Protein AF-A0AAD4CAY4-F1 (afdb_monomer_lite)

Foldseek 3Di:
DDDPQQFDADWDADPNDIATGDSHHSDNLVRVVVSVVVVVVVCCVVVVVDDDWDQLLVDFGDPVDQLVCLAANDDVVPPPDPCPPSDHNCVLQVWDDWDWDWDQDPVRAIAIWTDTLNDIFFGPDRHDPDPSSRVRSRSSRVVCCCFRVNSPDPDPDPGHPSCCPPQVVVVVPPDDDPDPPPPPPPDDDDDDDDDDDDDDDDDDDDDDDDDDDDDDDDDDDDDDDDDDDDDDDDPDPDPPVPDPDPDPPDDDPPPDPPPDPQLFPDALVVLVVVLVPPPFLQVNLVSLCVNRVADRWDKDKDFPVPDPDQAWGFIWIFTAGPPDPVRNVVPGFLTDGGDTDGPRVSVRSSSNRVSVVSSVVSVVSVVVSVVVVVVVVVVVVVVVVVCVVVPDD

Structure (mmCIF, N/CA/C/O backbone):
data_AF-A0AAD4CAY4-F1
#
_entry.id   AF-A0AAD4CAY4-F1
#
loop_
_atom_site.group_PDB
_atom_site.id
_atom_site.type_symbol
_atom_site.label_atom_id
_atom_site.label_alt_id
_atom_site.label_comp_id
_atom_site.label_asym_id
_atom_site.label_entity_id
_atom_site.label_seq_id
_atom_site.pdbx_PDB_ins_code
_atom_site.Cartn_x
_atom_site.Cartn_y
_atom_site.Cartn_z
_atom_site.occupancy
_atom_site.B_iso_or_equiv
_atom_site.auth_seq_id
_atom_site.auth_comp_id
_atom_site.auth_asym_id
_atom_site.auth_atom_id
_atom_site.pdbx_PDB_model_num
ATOM 1 N N . MET A 1 1 ? 15.485 -53.729 2.152 1.00 42.16 1 MET A N 1
ATOM 2 C CA . MET A 1 1 ? 14.572 -52.588 2.383 1.00 42.16 1 MET A CA 1
ATOM 3 C C . MET A 1 1 ? 14.823 -51.545 1.300 1.00 42.16 1 MET A C 1
ATOM 5 O O . MET A 1 1 ? 15.806 -50.826 1.388 1.00 42.16 1 MET A O 1
ATOM 9 N N . ASN A 1 2 ? 13.993 -51.500 0.253 1.00 42.69 2 ASN A N 1
ATOM 10 C CA . ASN A 1 2 ? 14.057 -50.435 -0.753 1.00 42.69 2 ASN A CA 1
ATOM 11 C C . ASN A 1 2 ? 13.419 -49.179 -0.156 1.00 42.69 2 ASN A C 1
ATOM 13 O O . ASN A 1 2 ? 12.193 -49.092 -0.089 1.00 42.69 2 ASN A O 1
ATOM 17 N N . ARG A 1 3 ? 14.237 -48.222 0.297 1.00 51.16 3 ARG A N 1
ATOM 18 C CA . ARG A 1 3 ? 13.759 -46.853 0.513 1.00 51.16 3 ARG A CA 1
ATOM 19 C C . ARG A 1 3 ? 13.299 -46.348 -0.851 1.00 51.16 3 ARG A C 1
ATOM 21 O O . ARG A 1 3 ? 14.131 -46.143 -1.731 1.00 51.16 3 ARG A O 1
ATOM 28 N N . ARG A 1 4 ? 11.985 -46.222 -1.051 1.00 57.56 4 ARG A N 1
ATOM 29 C CA . ARG A 1 4 ? 11.459 -45.398 -2.140 1.00 57.56 4 ARG A CA 1
ATOM 30 C C . ARG A 1 4 ? 12.057 -44.017 -1.905 1.00 57.56 4 ARG A C 1
ATOM 32 O O . ARG A 1 4 ? 11.813 -43.420 -0.865 1.00 57.56 4 ARG A O 1
ATOM 39 N N . THR A 1 5 ? 12.960 -43.599 -2.781 1.00 70.25 5 THR A N 1
ATOM 40 C CA . THR A 1 5 ? 13.413 -42.217 -2.792 1.00 70.25 5 THR A CA 1
ATOM 41 C C . THR A 1 5 ? 12.215 -41.419 -3.267 1.00 70.25 5 THR A C 1
ATOM 43 O O . THR A 1 5 ? 11.749 -41.611 -4.391 1.00 70.25 5 THR A O 1
ATOM 46 N N . ASP A 1 6 ? 11.640 -40.624 -2.371 1.00 82.75 6 ASP A N 1
ATOM 47 C CA . ASP A 1 6 ? 10.516 -39.763 -2.705 1.00 82.75 6 ASP A CA 1
ATOM 48 C C . ASP A 1 6 ? 11.019 -38.735 -3.720 1.00 82.75 6 ASP A C 1
ATOM 50 O O . ASP A 1 6 ? 11.764 -37.814 -3.388 1.00 82.75 6 ASP A O 1
ATOM 54 N N . ARG A 1 7 ? 10.699 -38.974 -4.993 1.00 91.88 7 ARG A N 1
ATOM 55 C CA . ARG A 1 7 ? 11.004 -38.063 -6.091 1.00 91.88 7 ARG A CA 1
ATOM 56 C C . ARG A 1 7 ? 9.849 -37.091 -6.250 1.00 91.88 7 ARG A C 1
ATOM 58 O O . ARG A 1 7 ? 8.683 -37.484 -6.214 1.00 91.88 7 ARG A O 1
ATOM 65 N N . TRP A 1 8 ? 10.183 -35.831 -6.465 1.00 90.50 8 TRP A N 1
ATOM 66 C CA . TRP A 1 8 ? 9.223 -34.742 -6.555 1.00 90.50 8 TRP A CA 1
ATOM 67 C C . TRP A 1 8 ? 9.112 -34.248 -7.987 1.00 90.50 8 TRP A C 1
ATOM 69 O O . TRP A 1 8 ? 10.088 -34.266 -8.726 1.00 90.50 8 TRP A O 1
ATOM 79 N N . GLY A 1 9 ? 7.916 -33.807 -8.364 1.00 91.50 9 GLY A N 1
ATOM 80 C CA . GLY A 1 9 ? 7.648 -33.041 -9.578 1.00 91.50 9 GLY A CA 1
ATOM 81 C C . GLY A 1 9 ? 6.691 -31.903 -9.239 1.00 91.50 9 GLY A C 1
ATOM 82 O O . GLY A 1 9 ? 6.058 -31.912 -8.182 1.00 91.50 9 GLY A O 1
ATOM 83 N N . ALA A 1 10 ? 6.591 -30.909 -10.112 1.00 91.12 10 ALA A N 1
ATOM 84 C CA . ALA A 1 10 ? 5.764 -29.731 -9.901 1.00 91.12 10 ALA A CA 1
ATOM 85 C C . ALA A 1 10 ? 4.926 -29.417 -11.142 1.00 91.12 10 ALA A C 1
ATOM 87 O O . ALA A 1 10 ? 5.280 -29.724 -12.279 1.00 91.12 10 ALA A O 1
ATOM 88 N N . THR A 1 11 ? 3.771 -28.800 -10.913 1.00 90.75 11 THR A N 1
ATOM 89 C CA . THR A 1 11 ? 2.926 -28.262 -11.978 1.00 90.75 11 THR A CA 1
ATOM 90 C C . THR A 1 11 ? 2.631 -26.806 -11.662 1.00 90.75 11 THR A C 1
ATOM 92 O O . THR A 1 11 ? 2.071 -26.504 -10.612 1.00 90.75 11 THR A O 1
ATOM 95 N N . LEU A 1 12 ? 3.009 -25.909 -12.569 1.00 88.06 12 LEU A N 1
ATOM 96 C CA . LEU A 1 12 ? 2.792 -24.470 -12.445 1.00 88.06 12 LEU A CA 1
ATOM 97 C C . LEU A 1 12 ? 1.839 -24.010 -13.544 1.00 88.06 12 LEU A C 1
ATOM 99 O O . LEU A 1 12 ? 2.097 -24.259 -14.719 1.00 88.06 12 LEU A O 1
ATOM 103 N N . THR A 1 13 ? 0.754 -23.330 -13.168 1.00 85.69 13 THR A N 1
ATOM 104 C CA . THR A 1 13 ? -0.183 -22.720 -14.122 1.00 85.69 13 THR A CA 1
ATOM 105 C C . THR A 1 13 ? -0.161 -21.205 -13.981 1.00 85.69 13 THR A C 1
ATOM 107 O O . THR A 1 13 ? -0.402 -20.685 -12.896 1.00 85.69 13 THR A O 1
ATOM 110 N N . MET A 1 14 ? 0.128 -20.495 -15.071 1.00 83.62 14 MET A N 1
ATOM 111 C CA . MET A 1 14 ? 0.236 -19.037 -15.098 1.00 83.62 14 MET A CA 1
ATOM 112 C C . MET A 1 14 ? -0.145 -18.504 -16.485 1.00 83.62 14 MET A C 1
ATOM 114 O O . MET A 1 14 ? 0.287 -19.050 -17.496 1.00 83.62 14 MET A O 1
ATOM 118 N N . TYR A 1 15 ? -0.965 -17.447 -16.541 1.00 80.25 15 TYR A N 1
ATOM 119 C CA . TYR A 1 15 ? -1.448 -16.824 -17.789 1.00 80.25 15 TYR A CA 1
ATOM 120 C C . TYR A 1 15 ? -2.038 -17.818 -18.810 1.00 80.25 15 TYR A C 1
ATOM 122 O O . TYR A 1 15 ? -1.824 -17.694 -20.012 1.00 80.25 15 TYR A O 1
ATOM 130 N N . GLY A 1 16 ? -2.752 -18.845 -18.335 1.00 83.38 16 GLY A N 1
ATOM 131 C CA . GLY A 1 16 ? -3.322 -19.892 -19.194 1.00 83.38 16 GLY A CA 1
ATOM 132 C C . GLY A 1 16 ? -2.312 -20.924 -19.718 1.00 83.38 16 GLY A C 1
ATOM 133 O O . GLY A 1 16 ? -2.693 -21.811 -20.479 1.00 83.38 16 GLY A O 1
ATOM 134 N N . HIS A 1 17 ? -1.044 -20.855 -19.307 1.00 80.44 17 HIS A N 1
ATOM 135 C CA . HIS A 1 17 ? -0.028 -21.862 -19.603 1.00 80.44 17 HIS A CA 1
ATOM 136 C C . HIS A 1 17 ? 0.188 -22.781 -18.406 1.00 80.44 17 HIS A C 1
ATOM 138 O O . HIS A 1 17 ? 0.344 -22.299 -17.288 1.00 80.44 17 HIS A O 1
ATOM 144 N N . THR A 1 18 ? 0.275 -24.089 -18.649 1.00 89.88 18 THR A N 1
ATOM 145 C CA . THR A 1 18 ? 0.639 -25.085 -17.634 1.00 89.88 18 THR A CA 1
ATOM 146 C C . THR A 1 18 ? 1.991 -25.703 -17.971 1.00 89.88 18 THR A C 1
ATOM 148 O O . THR A 1 18 ? 2.234 -26.131 -19.101 1.00 89.88 18 THR A O 1
ATOM 151 N N . ILE A 1 19 ? 2.885 -25.726 -16.988 1.00 90.19 19 ILE A N 1
ATOM 152 C CA . ILE A 1 19 ? 4.240 -26.262 -17.088 1.00 90.19 19 ILE A CA 1
ATOM 153 C C . ILE A 1 19 ? 4.344 -27.417 -16.110 1.00 90.19 19 ILE A C 1
ATOM 155 O O . ILE A 1 19 ? 4.092 -27.246 -14.919 1.00 90.19 19 ILE A O 1
ATOM 159 N N . HIS A 1 20 ? 4.717 -28.580 -16.630 1.00 91.50 20 HIS A N 1
ATOM 160 C CA . HIS A 1 20 ? 4.944 -29.783 -15.844 1.00 91.50 20 HIS A CA 1
ATOM 161 C C . HIS A 1 20 ? 6.443 -30.036 -15.754 1.00 91.50 20 HIS A C 1
ATOM 163 O O . HIS A 1 20 ? 7.109 -30.127 -16.788 1.00 91.50 20 HIS A O 1
ATOM 169 N N . THR A 1 21 ? 6.960 -30.163 -14.537 1.00 90.75 21 THR A N 1
ATOM 170 C CA . THR A 1 21 ? 8.299 -30.696 -14.303 1.00 90.75 21 THR A CA 1
ATOM 171 C C . THR A 1 21 ? 8.214 -32.194 -14.001 1.00 90.75 21 THR A C 1
ATOM 173 O O . THR A 1 21 ? 7.240 -32.647 -13.387 1.00 90.75 21 THR A O 1
ATOM 176 N N . PRO A 1 22 ? 9.181 -32.991 -14.485 1.00 89.69 22 PRO A N 1
ATOM 177 C CA . PRO A 1 22 ? 9.215 -34.429 -14.236 1.00 89.69 22 PRO A CA 1
ATOM 178 C C . PRO A 1 22 ? 9.312 -34.754 -12.736 1.00 89.69 22 PRO A C 1
ATOM 180 O O . PRO A 1 22 ? 9.729 -33.931 -11.928 1.00 89.69 22 PRO A O 1
ATOM 183 N N . THR A 1 23 ? 8.886 -35.961 -12.347 1.00 88.94 23 THR A N 1
ATOM 184 C CA . THR A 1 23 ? 8.975 -36.458 -10.962 1.00 88.94 23 THR A CA 1
ATOM 185 C C . THR A 1 23 ? 10.331 -37.112 -10.699 1.00 88.94 23 THR A C 1
ATOM 187 O O . THR A 1 23 ? 10.402 -38.305 -10.400 1.00 88.94 23 THR A O 1
ATOM 190 N N . ASP A 1 24 ? 11.415 -36.373 -10.898 1.00 91.19 24 ASP A N 1
ATOM 191 C CA . ASP A 1 24 ? 12.798 -36.847 -10.769 1.00 91.19 24 ASP A CA 1
ATOM 192 C C . ASP A 1 24 ? 13.649 -35.996 -9.810 1.00 91.19 24 ASP A C 1
ATOM 194 O O . ASP A 1 24 ? 14.791 -36.362 -9.513 1.00 91.19 24 ASP A O 1
ATOM 198 N N . TYR A 1 25 ? 13.084 -34.940 -9.219 1.00 90.50 25 TYR A N 1
ATOM 199 C CA . TYR A 1 25 ? 13.798 -34.074 -8.283 1.00 90.50 25 TYR A CA 1
ATOM 200 C C . TYR A 1 25 ? 13.922 -34.697 -6.892 1.00 90.50 25 TYR A C 1
ATOM 202 O O . TYR A 1 25 ? 13.022 -35.382 -6.405 1.00 90.50 25 TYR A O 1
ATOM 210 N N . GLU A 1 26 ? 15.046 -34.426 -6.230 1.00 89.62 26 GLU A N 1
ATOM 211 C CA . GLU A 1 26 ? 15.351 -34.922 -4.879 1.00 89.62 26 GLU A CA 1
ATOM 212 C C . GLU A 1 26 ? 14.651 -34.121 -3.775 1.00 89.62 26 GLU A C 1
ATOM 214 O O . GLU A 1 26 ? 14.546 -34.584 -2.643 1.00 89.62 26 GLU A O 1
ATOM 219 N N . SER A 1 27 ? 14.129 -32.936 -4.103 1.00 86.50 27 SER A N 1
ATOM 220 C CA . SER A 1 27 ? 13.388 -32.086 -3.176 1.00 86.50 27 SER A CA 1
ATOM 221 C C . SER A 1 27 ? 12.232 -31.368 -3.871 1.00 86.50 27 SER A C 1
ATOM 223 O O . SER A 1 27 ? 12.279 -31.076 -5.071 1.00 86.50 27 SER A O 1
ATOM 225 N N . GLN A 1 28 ? 11.193 -31.032 -3.100 1.00 83.75 28 GLN A N 1
ATOM 226 C CA . GLN A 1 28 ? 10.092 -30.188 -3.576 1.00 83.75 28 GLN A CA 1
ATOM 227 C C . GLN A 1 28 ? 10.583 -28.827 -4.073 1.00 83.75 28 GLN A C 1
ATOM 229 O O . GLN A 1 28 ? 10.052 -28.291 -5.042 1.00 83.75 28 GLN A O 1
ATOM 234 N N . ILE A 1 29 ? 11.594 -28.269 -3.403 1.00 80.88 29 ILE A N 1
ATOM 235 C CA . ILE A 1 29 ? 12.161 -26.961 -3.732 1.00 80.88 29 ILE A CA 1
ATOM 236 C C . ILE A 1 29 ? 12.780 -26.998 -5.126 1.00 80.88 29 ILE A C 1
ATOM 238 O O . ILE A 1 29 ? 12.435 -26.163 -5.957 1.00 80.88 29 ILE A O 1
ATOM 242 N N . ALA A 1 30 ? 13.601 -28.007 -5.423 1.00 84.19 30 ALA A N 1
ATOM 243 C CA . ALA A 1 30 ? 14.205 -28.157 -6.744 1.00 84.19 30 ALA A CA 1
ATOM 244 C C . ALA A 1 30 ? 13.136 -28.291 -7.846 1.00 84.19 30 ALA A C 1
ATOM 246 O O . ALA A 1 30 ? 13.224 -27.627 -8.879 1.00 84.19 30 ALA A O 1
ATOM 247 N N . ALA A 1 31 ? 12.071 -29.063 -7.592 1.00 87.38 31 ALA A N 1
ATOM 248 C CA . ALA A 1 31 ? 10.956 -29.192 -8.530 1.00 87.38 31 ALA A CA 1
ATOM 249 C C . ALA A 1 31 ? 10.218 -27.858 -8.770 1.00 87.38 31 ALA A C 1
ATOM 251 O O . ALA A 1 31 ? 9.855 -27.553 -9.910 1.00 87.38 31 ALA A O 1
ATOM 252 N N . LYS A 1 32 ? 10.000 -27.056 -7.714 1.00 84.25 32 LYS A N 1
ATOM 253 C CA . LYS A 1 32 ? 9.369 -25.724 -7.794 1.00 84.25 32 LYS A CA 1
ATOM 254 C C . LYS A 1 32 ? 10.246 -24.731 -8.559 1.00 84.25 32 LYS A C 1
ATOM 256 O O . LYS A 1 32 ? 9.740 -24.041 -9.442 1.00 84.25 32 LYS A O 1
ATOM 261 N N . VAL A 1 33 ? 11.544 -24.687 -8.254 1.00 82.69 33 VAL A N 1
ATOM 262 C CA . VAL A 1 33 ? 12.516 -23.810 -8.921 1.00 82.69 33 VAL A CA 1
ATOM 263 C C . VAL A 1 33 ? 12.544 -24.094 -10.422 1.00 82.69 33 VAL A C 1
ATOM 265 O O . VAL A 1 33 ? 12.377 -23.163 -11.212 1.00 82.69 33 VAL A O 1
ATOM 268 N N . GLU A 1 34 ? 12.631 -25.363 -10.840 1.00 87.38 34 GLU A N 1
ATOM 269 C CA . GLU A 1 34 ? 12.627 -25.677 -12.275 1.00 87.38 34 GLU A CA 1
ATOM 270 C C . GLU A 1 34 ? 11.289 -25.325 -12.944 1.00 87.38 34 GLU A C 1
ATOM 272 O O . GLU A 1 34 ? 11.274 -24.839 -14.076 1.00 87.38 34 GLU A O 1
ATOM 277 N N . ALA A 1 35 ? 10.153 -25.495 -12.256 1.00 88.69 35 ALA A N 1
ATOM 278 C CA . ALA A 1 35 ? 8.854 -25.109 -12.809 1.00 88.69 35 ALA A CA 1
ATOM 279 C C . ALA A 1 35 ? 8.785 -23.595 -13.069 1.00 88.69 35 ALA A C 1
ATOM 281 O O . ALA A 1 35 ? 8.339 -23.168 -14.139 1.00 88.69 35 ALA A O 1
ATOM 282 N N . CYS A 1 36 ? 9.294 -22.787 -12.133 1.00 85.25 36 CYS A N 1
ATOM 283 C CA . CYS A 1 36 ? 9.421 -21.338 -12.283 1.00 85.25 36 CYS A CA 1
ATOM 284 C C . CYS A 1 36 ? 10.385 -20.960 -13.418 1.00 85.25 36 CYS A C 1
ATOM 286 O O . CYS A 1 36 ? 10.043 -20.124 -14.256 1.00 85.25 36 CYS A O 1
ATOM 288 N N . PHE A 1 37 ? 11.546 -21.613 -13.524 1.00 84.31 37 PHE A N 1
ATOM 289 C CA . PHE A 1 37 ? 12.461 -21.408 -14.652 1.00 84.31 37 PHE A CA 1
ATOM 290 C C . PHE A 1 37 ? 11.807 -21.746 -15.991 1.00 84.31 37 PHE A C 1
ATOM 292 O O . PHE A 1 37 ? 11.946 -20.993 -16.959 1.00 84.31 37 PHE A O 1
ATOM 299 N N . GLY A 1 38 ? 11.056 -22.846 -16.058 1.00 87.19 38 GLY A N 1
ATOM 300 C CA . GLY A 1 38 ? 10.258 -23.213 -17.223 1.00 87.19 38 GLY A CA 1
ATOM 301 C C . GLY A 1 38 ? 9.257 -22.120 -17.603 1.00 87.19 38 GLY A C 1
ATOM 302 O O . GLY A 1 38 ? 9.097 -21.817 -18.788 1.00 87.19 38 GLY A O 1
ATOM 303 N N . ALA A 1 39 ? 8.642 -21.469 -16.613 1.00 87.19 39 ALA A N 1
ATOM 304 C CA . ALA A 1 39 ? 7.700 -20.374 -16.830 1.00 87.19 39 ALA A CA 1
ATOM 305 C C . ALA A 1 39 ? 8.374 -19.117 -17.362 1.00 87.19 39 ALA A C 1
ATOM 307 O O . ALA A 1 39 ? 7.925 -18.549 -18.358 1.00 87.19 39 ALA A O 1
ATOM 308 N N . LEU A 1 40 ? 9.501 -18.727 -16.776 1.00 84.19 40 LEU A N 1
ATOM 309 C CA . LEU A 1 40 ? 10.270 -17.581 -17.250 1.00 84.19 40 LEU A CA 1
ATOM 310 C C . LEU A 1 40 ? 10.818 -17.815 -18.666 1.00 84.19 40 LEU A C 1
ATOM 312 O O . LEU A 1 40 ? 10.718 -16.936 -19.523 1.00 84.19 40 LEU A O 1
ATOM 316 N N . LYS A 1 41 ? 11.298 -19.030 -18.969 1.00 85.56 41 LYS A N 1
ATOM 317 C CA . LYS A 1 41 ? 11.704 -19.425 -20.332 1.00 85.56 41 LYS A CA 1
ATOM 318 C C . LYS A 1 41 ? 10.549 -19.293 -21.333 1.00 85.56 41 LYS A C 1
ATOM 320 O O . LYS A 1 41 ? 10.788 -18.881 -22.465 1.00 85.56 41 LYS A O 1
ATOM 325 N N . ARG A 1 42 ? 9.309 -19.603 -20.931 1.00 86.81 42 ARG A N 1
ATOM 326 C CA . ARG A 1 42 ? 8.104 -19.435 -21.770 1.00 86.81 42 ARG A CA 1
ATOM 327 C C . ARG A 1 42 ? 7.726 -17.975 -22.001 1.00 86.81 42 ARG A C 1
ATOM 329 O O . ARG A 1 42 ? 7.189 -17.675 -23.061 1.00 86.81 42 ARG A O 1
ATOM 336 N N . LEU A 1 43 ? 8.019 -17.087 -21.054 1.00 83.75 43 LEU A N 1
ATOM 337 C CA . LEU A 1 43 ? 7.772 -15.647 -21.177 1.00 83.75 43 LEU A CA 1
ATOM 338 C C . LEU A 1 43 ? 8.849 -14.923 -22.002 1.00 83.75 43 LEU A C 1
ATOM 340 O O . LEU A 1 43 ? 8.569 -13.892 -22.610 1.00 83.75 43 LEU A O 1
ATOM 344 N N . LYS A 1 44 ? 10.060 -15.482 -22.089 1.00 85.81 44 LYS A N 1
ATOM 345 C CA . LYS A 1 44 ? 11.204 -14.887 -22.799 1.00 85.81 44 LYS A CA 1
ATOM 346 C C . LYS A 1 44 ? 10.936 -14.459 -24.256 1.00 85.81 44 LYS A C 1
ATOM 348 O O . LYS A 1 44 ? 11.438 -13.405 -24.635 1.00 85.81 44 LYS A O 1
ATOM 353 N N . PRO A 1 45 ? 10.169 -15.187 -25.095 1.00 87.12 45 PRO A N 1
ATOM 354 C CA . PRO A 1 45 ? 9.853 -14.726 -26.451 1.00 87.12 45 PRO A CA 1
ATOM 355 C C . PRO A 1 45 ? 9.048 -13.420 -26.470 1.00 87.12 45 PRO A C 1
ATOM 357 O O . PRO A 1 45 ? 9.288 -12.564 -27.317 1.00 87.12 45 PRO A O 1
ATOM 360 N N . THR A 1 46 ? 8.121 -13.254 -25.523 1.00 86.06 46 THR A N 1
ATOM 361 C CA . THR A 1 46 ? 7.314 -12.035 -25.368 1.00 86.06 46 THR A CA 1
ATOM 362 C C . THR A 1 46 ? 8.154 -10.896 -24.794 1.00 86.06 46 THR A C 1
ATOM 364 O O . THR A 1 46 ? 8.034 -9.750 -25.221 1.00 86.06 46 THR A O 1
ATOM 367 N N . TYR A 1 47 ? 9.060 -11.223 -23.872 1.00 82.06 47 TYR A N 1
ATOM 368 C CA . TYR A 1 47 ? 9.922 -10.273 -23.176 1.00 82.06 47 TYR A CA 1
ATOM 369 C C . TYR A 1 47 ? 11.396 -10.565 -23.467 1.00 82.06 47 TYR A C 1
ATOM 371 O O . TYR A 1 47 ? 12.152 -10.997 -22.602 1.00 82.06 47 TYR A O 1
ATOM 379 N N . HIS A 1 48 ? 11.819 -10.324 -24.707 1.00 82.00 48 HIS A N 1
ATOM 380 C CA . HIS A 1 48 ? 13.172 -10.646 -25.182 1.00 82.00 48 HIS A CA 1
ATOM 381 C C . HIS A 1 48 ? 14.296 -9.935 -24.410 1.00 82.00 48 HIS A C 1
ATOM 383 O O . HIS A 1 48 ? 15.412 -10.445 -24.357 1.00 82.00 48 HIS A O 1
ATOM 389 N N . ASN A 1 49 ? 13.993 -8.792 -23.789 1.00 79.88 49 ASN A N 1
ATOM 390 C CA . ASN A 1 49 ? 14.936 -8.036 -22.962 1.00 79.88 49 ASN A CA 1
ATOM 391 C C . ASN A 1 49 ? 14.986 -8.519 -21.505 1.00 79.88 49 ASN A C 1
ATOM 393 O O . ASN A 1 49 ? 15.821 -8.044 -20.739 1.00 79.88 49 ASN A O 1
ATOM 397 N N . TRP A 1 50 ? 14.107 -9.442 -21.097 1.00 78.75 50 TRP A N 1
ATOM 398 C CA . TRP A 1 50 ? 14.173 -10.014 -19.758 1.00 78.75 50 TRP A CA 1
ATOM 399 C C . TRP A 1 50 ? 15.337 -10.987 -19.654 1.00 78.75 50 TRP A C 1
ATOM 401 O O . TRP A 1 50 ? 15.413 -12.012 -20.340 1.00 78.75 50 TRP A O 1
ATOM 411 N N . THR A 1 51 ? 16.234 -10.659 -18.735 1.00 77.38 51 THR A N 1
ATOM 412 C CA . THR A 1 51 ? 17.250 -11.586 -18.262 1.00 77.38 51 THR A CA 1
ATOM 413 C C . THR A 1 51 ? 16.638 -12.373 -17.106 1.00 77.38 51 THR A C 1
ATOM 415 O O . THR A 1 51 ? 15.911 -11.812 -16.293 1.00 77.38 51 THR A O 1
ATOM 418 N N . VAL A 1 52 ? 16.867 -13.683 -17.057 1.00 74.12 52 VAL A N 1
ATOM 419 C CA . VAL A 1 52 ? 16.480 -14.485 -15.892 1.00 74.12 52 VAL A CA 1
ATOM 420 C C . VAL A 1 52 ? 17.707 -14.554 -14.992 1.00 74.12 52 VAL A C 1
ATOM 422 O O . VAL A 1 52 ? 18.753 -14.985 -15.486 1.00 74.12 52 VAL A O 1
ATOM 425 N N . PRO A 1 53 ? 17.619 -14.112 -13.730 1.00 76.12 53 PRO A N 1
ATOM 426 C CA . PRO A 1 53 ? 18.749 -14.212 -12.828 1.00 76.12 53 PRO A CA 1
ATOM 427 C C . PRO A 1 53 ? 19.092 -15.676 -12.516 1.00 76.12 53 PRO A C 1
ATOM 429 O O . PRO A 1 53 ? 18.219 -16.547 -12.534 1.00 76.12 53 PRO A O 1
ATOM 432 N N . ARG A 1 54 ? 20.380 -15.952 -12.296 1.00 80.12 54 ARG A N 1
ATOM 433 C CA . ARG A 1 54 ? 20.881 -17.291 -11.939 1.00 80.12 54 ARG A CA 1
ATOM 434 C C . ARG A 1 54 ? 20.625 -17.594 -10.467 1.00 80.12 54 ARG A C 1
ATOM 436 O O . ARG A 1 54 ? 20.378 -16.676 -9.694 1.00 80.12 54 ARG A O 1
ATOM 443 N N . ASP A 1 55 ? 20.712 -18.867 -10.088 1.00 80.81 55 ASP A N 1
ATOM 444 C CA . ASP A 1 55 ? 20.720 -19.247 -8.675 1.00 80.81 55 ASP A CA 1
ATOM 445 C C . ASP A 1 55 ? 21.951 -18.613 -8.001 1.00 80.81 55 ASP A C 1
ATOM 447 O O . ASP A 1 55 ? 23.046 -18.662 -8.578 1.00 80.81 55 ASP A O 1
ATOM 451 N N . PRO A 1 56 ? 21.814 -17.986 -6.820 1.00 83.06 56 PRO A N 1
ATOM 452 C CA . PRO A 1 56 ? 22.959 -17.405 -6.138 1.00 83.06 56 PRO A CA 1
ATOM 453 C C . PRO A 1 56 ? 24.029 -18.452 -5.799 1.00 83.06 56 PRO A C 1
ATOM 455 O O . PRO A 1 56 ? 25.195 -18.091 -5.718 1.00 83.06 56 PRO A O 1
ATOM 458 N N . ASN A 1 57 ? 23.690 -19.743 -5.683 1.00 77.06 57 ASN A N 1
ATOM 459 C CA . ASN A 1 57 ? 24.658 -20.800 -5.370 1.00 77.06 57 ASN A CA 1
ATOM 460 C C . ASN A 1 57 ? 25.641 -21.125 -6.515 1.00 77.06 57 ASN A C 1
ATOM 462 O O . ASN A 1 57 ? 26.647 -21.792 -6.273 1.00 77.06 57 ASN A O 1
ATOM 466 N N . ASP A 1 58 ? 25.404 -20.638 -7.738 1.00 71.94 58 ASP A N 1
ATOM 467 C CA . ASP A 1 58 ? 26.247 -20.924 -8.912 1.00 71.94 58 ASP A CA 1
ATOM 468 C C . ASP A 1 58 ? 27.491 -20.011 -9.025 1.00 71.94 58 ASP A C 1
ATOM 470 O O . ASP A 1 58 ? 28.210 -20.044 -10.030 1.00 71.94 58 ASP A O 1
ATOM 474 N N . GLY A 1 59 ? 27.774 -19.193 -8.002 1.00 76.19 59 GLY A N 1
ATOM 475 C CA . GLY A 1 59 ? 29.005 -18.408 -7.883 1.00 76.19 59 GLY A CA 1
ATOM 476 C C . GLY A 1 59 ? 28.773 -16.901 -7.779 1.00 76.19 59 GLY A C 1
ATOM 477 O O . GLY A 1 59 ? 27.941 -16.438 -7.005 1.00 76.19 59 GLY A O 1
ATOM 478 N N . LEU A 1 60 ? 29.572 -16.116 -8.511 1.00 77.38 60 LEU A N 1
ATOM 479 C CA . LEU A 1 60 ? 29.461 -14.656 -8.493 1.00 77.38 60 LEU A CA 1
ATOM 480 C C . LEU A 1 60 ? 28.156 -14.208 -9.151 1.00 77.38 60 LEU A C 1
ATOM 482 O O . LEU A 1 60 ? 27.818 -14.631 -10.258 1.00 77.38 60 LEU A O 1
ATOM 486 N N . THR A 1 61 ? 27.455 -13.310 -8.467 1.00 79.56 61 THR A N 1
ATOM 487 C CA . THR A 1 61 ? 26.219 -12.714 -8.967 1.00 79.56 61 THR A CA 1
ATOM 488 C C . THR A 1 61 ? 26.495 -11.906 -10.235 1.00 79.56 61 THR A C 1
ATOM 490 O O . THR A 1 61 ? 27.459 -11.141 -10.292 1.00 79.56 61 THR A O 1
ATOM 493 N N . ASP A 1 62 ? 25.638 -12.048 -11.250 1.00 79.06 62 ASP A N 1
ATOM 494 C CA . ASP A 1 62 ? 25.748 -11.282 -12.494 1.00 79.06 62 ASP A CA 1
ATOM 495 C C . ASP A 1 62 ? 25.751 -9.771 -12.191 1.00 79.06 62 ASP A C 1
ATOM 497 O O . ASP A 1 62 ? 24.783 -9.230 -11.654 1.00 79.06 62 ASP A O 1
ATOM 501 N N . ALA A 1 63 ? 26.820 -9.074 -12.592 1.00 75.25 63 ALA A N 1
ATOM 502 C CA . ALA A 1 63 ? 27.035 -7.647 -12.312 1.00 75.25 63 ALA A CA 1
ATOM 503 C C . ALA A 1 63 ? 25.971 -6.705 -12.913 1.00 75.25 63 ALA A C 1
ATOM 505 O O . ALA A 1 63 ? 25.951 -5.515 -12.615 1.00 75.25 63 ALA A O 1
ATOM 506 N N . ASN A 1 64 ? 25.090 -7.232 -13.765 1.00 82.62 64 ASN A N 1
ATOM 507 C CA . ASN A 1 64 ? 24.049 -6.472 -14.452 1.00 82.62 64 ASN A CA 1
ATOM 508 C C . ASN A 1 64 ? 22.778 -6.281 -13.607 1.00 82.62 64 ASN A C 1
ATOM 510 O O . ASN A 1 64 ? 21.861 -5.595 -14.054 1.00 82.62 64 ASN A O 1
ATOM 514 N N . TRP A 1 65 ? 22.700 -6.900 -12.427 1.00 84.75 65 TRP A N 1
ATOM 515 C CA . TRP A 1 65 ? 21.548 -6.811 -11.533 1.00 84.75 65 TRP A CA 1
ATOM 516 C C . TRP A 1 65 ? 21.872 -5.996 -10.286 1.00 84.75 65 TRP A C 1
ATOM 518 O O . TRP A 1 65 ? 22.828 -6.308 -9.579 1.00 84.75 65 TRP A O 1
ATOM 528 N N . ASP A 1 66 ? 21.041 -4.993 -9.996 1.00 88.06 66 ASP A N 1
ATOM 529 C CA . ASP A 1 66 ? 21.061 -4.255 -8.729 1.00 88.06 66 ASP A CA 1
ATOM 530 C C . ASP A 1 66 ? 20.103 -4.920 -7.730 1.00 88.06 66 ASP A C 1
ATOM 532 O O . ASP A 1 66 ? 18.954 -4.512 -7.554 1.00 88.06 66 ASP A O 1
ATOM 536 N N . TRP A 1 67 ? 20.562 -5.998 -7.099 1.00 90.38 67 TRP A N 1
ATOM 537 C CA . TRP A 1 67 ? 19.793 -6.729 -6.095 1.00 90.38 67 TRP A CA 1
ATOM 538 C C . TRP A 1 67 ? 19.568 -5.930 -4.820 1.00 90.38 67 TRP A C 1
ATOM 540 O O . TRP A 1 67 ? 18.579 -6.163 -4.132 1.00 90.38 67 TRP A O 1
ATOM 550 N N . ILE A 1 68 ? 20.451 -4.979 -4.511 1.00 91.06 68 ILE A N 1
ATOM 551 C CA . ILE A 1 68 ? 20.273 -4.053 -3.387 1.00 91.06 68 ILE A CA 1
ATOM 552 C C . ILE A 1 68 ? 19.049 -3.173 -3.663 1.00 91.06 68 ILE A C 1
ATOM 554 O O . ILE A 1 68 ? 18.139 -3.082 -2.835 1.00 91.06 68 ILE A O 1
ATOM 558 N N . GLY A 1 69 ? 18.996 -2.587 -4.864 1.00 87.50 69 GLY A N 1
ATOM 559 C CA . GLY A 1 69 ? 17.856 -1.819 -5.351 1.00 87.50 69 GLY A CA 1
ATOM 560 C C . GLY A 1 69 ? 16.575 -2.649 -5.435 1.00 87.50 69 GLY A C 1
ATOM 561 O O . GLY A 1 69 ? 15.528 -2.182 -5.008 1.00 87.50 69 GLY A O 1
ATOM 562 N N . LEU A 1 70 ? 16.636 -3.897 -5.903 1.00 86.94 70 LEU A N 1
ATOM 563 C CA . LEU A 1 70 ? 15.452 -4.766 -5.957 1.00 86.94 70 LEU A CA 1
ATOM 564 C C . LEU A 1 70 ? 14.939 -5.177 -4.571 1.00 86.94 70 LEU A C 1
ATOM 566 O O . LEU A 1 70 ? 13.731 -5.292 -4.371 1.00 86.94 70 LEU A O 1
ATOM 570 N N . LEU A 1 71 ? 15.833 -5.400 -3.605 1.00 86.81 71 LEU A N 1
ATOM 571 C CA . LEU A 1 71 ? 15.437 -5.790 -2.256 1.00 86.81 71 LEU A CA 1
ATOM 572 C C . LEU A 1 71 ? 14.805 -4.612 -1.492 1.00 86.81 71 LEU A C 1
ATOM 574 O O . LEU A 1 71 ? 13.768 -4.796 -0.852 1.00 86.81 71 LEU A O 1
ATOM 578 N N . TYR A 1 72 ? 15.395 -3.411 -1.567 1.00 79.44 72 TYR A N 1
ATOM 579 C CA . TYR A 1 72 ? 15.040 -2.286 -0.684 1.00 79.44 72 TYR A CA 1
ATOM 580 C C . TYR A 1 72 ? 14.894 -0.904 -1.354 1.00 79.44 72 TYR A C 1
ATOM 582 O O . TYR A 1 72 ? 14.544 0.062 -0.680 1.00 79.44 72 TYR A O 1
ATOM 590 N N . GLY A 1 73 ? 15.175 -0.761 -2.649 1.00 68.75 73 GLY A N 1
ATOM 591 C CA . GLY A 1 73 ? 14.915 0.474 -3.407 1.00 68.75 73 GLY A CA 1
ATOM 592 C C . GLY A 1 73 ? 15.898 1.626 -3.209 1.00 68.75 73 GLY A C 1
ATOM 593 O O . GLY A 1 73 ? 15.934 2.558 -4.011 1.00 68.75 73 GLY A O 1
ATOM 594 N N . LYS A 1 74 ? 16.743 1.588 -2.17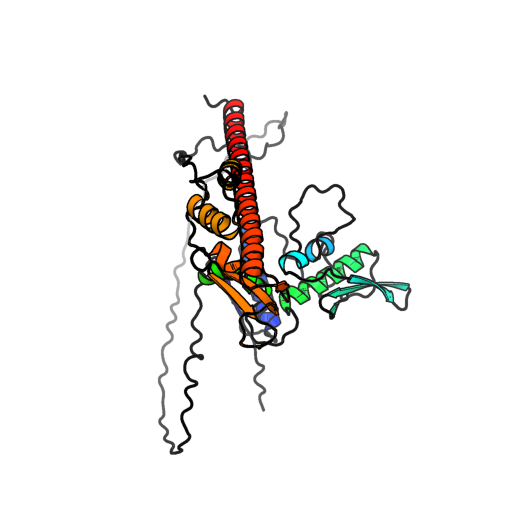3 1.00 61.25 74 LYS A N 1
ATOM 595 C CA . LYS A 1 74 ? 17.754 2.624 -1.906 1.00 61.25 74 LYS A CA 1
ATOM 596 C C . LYS A 1 74 ? 19.132 2.200 -2.400 1.00 61.25 74 LYS A C 1
ATOM 598 O O . LYS A 1 74 ? 19.978 1.779 -1.618 1.00 61.25 74 LYS A O 1
ATOM 603 N N . SER A 1 75 ? 19.366 2.347 -3.700 1.00 56.06 75 SER A N 1
ATOM 604 C CA . SER A 1 75 ? 20.721 2.296 -4.255 1.00 56.06 75 SER A CA 1
ATOM 605 C C . SER A 1 75 ? 21.334 3.699 -4.209 1.00 56.06 75 SER A C 1
ATOM 607 O O . SER A 1 75 ? 20.911 4.592 -4.943 1.00 56.06 75 SER A O 1
ATOM 609 N N . GLU A 1 76 ? 22.331 3.922 -3.344 1.00 55.19 76 GLU A N 1
ATOM 610 C CA . GLU A 1 76 ? 23.054 5.208 -3.261 1.00 55.19 76 GLU A CA 1
ATOM 611 C C . GLU A 1 76 ? 23.812 5.547 -4.560 1.00 55.19 76 GLU A C 1
ATOM 613 O O . GLU A 1 76 ? 24.165 6.701 -4.799 1.00 55.19 76 GLU A O 1
ATOM 618 N N . VAL A 1 77 ? 24.031 4.555 -5.429 1.00 53.12 77 VAL A N 1
ATOM 619 C CA . VAL A 1 77 ? 24.860 4.669 -6.638 1.00 53.12 77 VAL A CA 1
ATOM 620 C C . VAL A 1 77 ? 24.105 5.311 -7.814 1.00 53.12 77 VAL A C 1
ATOM 622 O O . VAL A 1 77 ? 24.721 5.722 -8.796 1.00 53.12 77 VAL A O 1
ATOM 625 N N . SER A 1 78 ? 22.783 5.484 -7.723 1.00 46.50 78 SER A N 1
ATOM 626 C CA . SER A 1 78 ? 21.970 6.052 -8.804 1.00 46.50 78 SER A CA 1
ATOM 627 C C . SER A 1 78 ? 21.292 7.367 -8.406 1.00 46.50 78 SER A C 1
ATOM 629 O O . SER A 1 78 ? 20.075 7.437 -8.250 1.00 46.50 78 SER A O 1
ATOM 631 N N . GLN A 1 79 ? 22.060 8.458 -8.331 1.00 47.84 79 GLN A N 1
ATOM 632 C CA . GLN A 1 79 ? 21.486 9.815 -8.330 1.00 47.84 79 GLN A CA 1
ATOM 633 C C . GLN A 1 79 ? 21.051 10.295 -9.733 1.00 47.84 79 GLN A C 1
ATOM 635 O O . GLN A 1 79 ? 20.438 11.354 -9.847 1.00 47.84 79 GLN A O 1
ATOM 640 N N . GLN A 1 80 ? 21.321 9.534 -10.807 1.00 42.34 80 GLN A N 1
ATOM 641 C CA . GLN A 1 80 ? 21.038 9.965 -12.188 1.00 42.34 80 GLN A CA 1
ATOM 642 C C . GLN A 1 80 ? 20.123 9.052 -13.026 1.00 42.34 80 GLN A C 1
ATOM 644 O O . GLN A 1 80 ? 19.704 9.492 -14.098 1.00 42.34 80 GLN A O 1
ATOM 649 N N . SER A 1 81 ? 19.778 7.826 -12.607 1.00 42.47 81 SER A N 1
ATO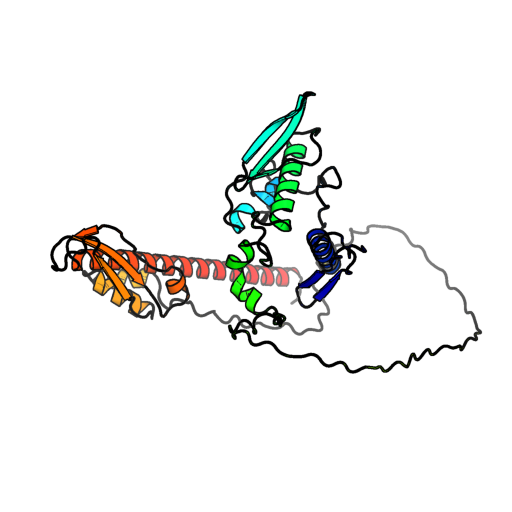M 650 C CA . SER A 1 81 ? 18.872 6.986 -13.410 1.00 42.47 81 SER A CA 1
ATOM 651 C C . SER A 1 81 ? 17.402 7.301 -13.115 1.00 42.47 81 SER A C 1
ATOM 653 O O . SER A 1 81 ? 16.885 7.100 -12.019 1.00 42.47 81 SER A O 1
ATOM 655 N N . THR A 1 82 ? 16.734 7.811 -14.146 1.00 38.56 82 THR A N 1
ATOM 656 C CA . THR A 1 82 ? 15.336 8.255 -14.208 1.00 38.56 82 THR A CA 1
ATOM 657 C C . THR A 1 82 ? 14.361 7.083 -14.389 1.00 38.56 82 THR A C 1
ATOM 659 O O . THR A 1 82 ? 13.398 7.183 -15.144 1.00 38.56 82 THR A O 1
ATOM 662 N N . ILE A 1 83 ? 14.614 5.950 -13.733 1.00 42.34 83 ILE A N 1
ATOM 663 C CA . ILE A 1 83 ? 13.711 4.793 -13.746 1.00 42.34 83 ILE A CA 1
ATOM 664 C C . ILE A 1 83 ? 13.182 4.622 -12.325 1.00 42.34 83 ILE A C 1
ATOM 666 O O . ILE A 1 83 ? 13.712 3.866 -11.520 1.00 42.34 83 ILE A O 1
ATOM 670 N N 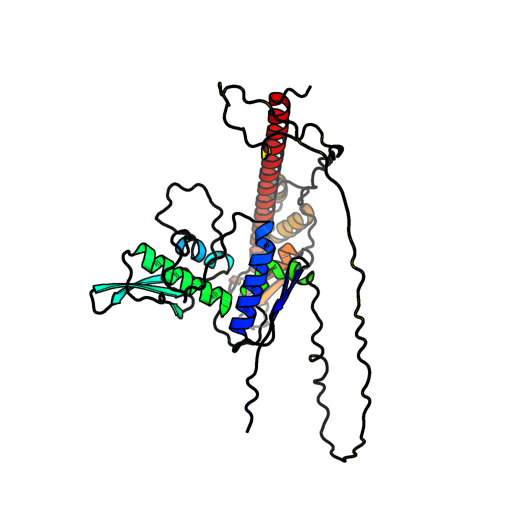. ALA A 1 84 ? 12.136 5.387 -12.021 1.00 39.38 84 ALA A N 1
ATOM 671 C CA . ALA A 1 84 ? 11.413 5.399 -10.750 1.00 39.38 84 ALA A CA 1
ATOM 672 C C . ALA A 1 84 ? 10.540 4.140 -10.519 1.00 39.38 84 ALA A C 1
ATOM 674 O O . ALA A 1 84 ? 9.613 4.183 -9.717 1.00 39.38 84 ALA A O 1
ATOM 675 N N . ASP A 1 85 ? 10.836 3.034 -11.211 1.00 43.22 85 ASP A N 1
ATOM 676 C CA . ASP A 1 85 ? 9.993 1.831 -11.273 1.00 43.22 85 ASP A CA 1
ATOM 677 C C . ASP A 1 85 ? 10.688 0.569 -10.719 1.00 43.22 85 ASP A C 1
ATOM 679 O O . ASP A 1 85 ? 10.205 -0.547 -10.927 1.00 43.22 85 ASP A O 1
ATOM 683 N N . CYS A 1 86 ? 11.817 0.700 -10.010 1.00 45.06 86 CYS A N 1
ATOM 684 C CA . CYS A 1 86 ? 12.371 -0.428 -9.256 1.00 45.06 86 CYS A CA 1
ATOM 685 C C . CYS A 1 86 ? 11.501 -0.666 -8.017 1.00 45.06 86 CYS A C 1
ATOM 687 O O . CYS A 1 86 ? 11.629 0.007 -7.003 1.00 45.06 86 CYS A O 1
ATOM 689 N N . GLN A 1 87 ? 10.563 -1.596 -8.171 1.00 52.62 87 GLN A N 1
ATOM 690 C CA . GLN A 1 87 ? 9.598 -2.041 -7.177 1.00 52.62 87 GLN A CA 1
ATOM 691 C C . GLN A 1 87 ? 10.298 -2.562 -5.916 1.00 52.62 87 GLN A C 1
ATOM 693 O O . GLN A 1 87 ? 10.979 -3.585 -5.943 1.00 52.62 87 GLN A O 1
ATOM 698 N N . ASP A 1 88 ? 10.084 -1.854 -4.812 1.00 70.94 88 ASP A N 1
ATOM 699 C CA . ASP A 1 88 ? 10.608 -2.136 -3.480 1.00 70.94 88 ASP A CA 1
ATOM 700 C C . ASP A 1 88 ? 10.093 -3.486 -2.951 1.00 70.94 88 ASP A C 1
ATOM 702 O O . ASP A 1 88 ? 9.001 -3.550 -2.381 1.00 70.94 88 ASP A O 1
ATOM 706 N N . ASN A 1 89 ? 10.846 -4.581 -3.099 1.00 77.75 89 ASN A N 1
ATOM 707 C CA . ASN A 1 89 ? 10.361 -5.893 -2.656 1.00 77.75 89 ASN A CA 1
ATOM 708 C C . ASN A 1 89 ? 10.032 -5.895 -1.151 1.00 77.75 89 ASN A C 1
ATOM 710 O O . ASN A 1 89 ? 8.971 -6.377 -0.756 1.00 77.75 89 ASN A O 1
ATOM 714 N N . CYS A 1 90 ? 10.868 -5.293 -0.297 1.00 81.75 90 CYS A N 1
ATOM 715 C CA . CYS A 1 90 ? 10.536 -5.168 1.124 1.00 81.75 90 CYS A CA 1
ATOM 716 C C . CYS A 1 90 ? 9.293 -4.298 1.374 1.00 81.75 90 CYS A C 1
ATOM 718 O O . CYS A 1 90 ? 8.413 -4.714 2.125 1.00 81.75 90 CYS A O 1
ATOM 720 N N . VAL A 1 91 ? 9.159 -3.135 0.726 1.00 79.19 91 VAL A N 1
ATOM 721 C CA . VAL A 1 91 ? 8.015 -2.228 0.963 1.00 79.19 91 VAL A CA 1
ATOM 722 C C . VAL A 1 91 ? 6.714 -2.835 0.440 1.00 79.19 91 VAL A C 1
ATOM 724 O O . VAL A 1 91 ? 5.711 -2.826 1.151 1.00 79.19 91 VAL A O 1
ATOM 727 N N . HIS A 1 92 ? 6.727 -3.428 -0.758 1.00 73.69 92 HIS A N 1
ATOM 728 C CA . HIS A 1 92 ? 5.563 -4.101 -1.337 1.00 73.69 92 HIS A CA 1
ATOM 729 C C . HIS A 1 92 ? 5.060 -5.253 -0.472 1.00 73.69 92 HIS A C 1
ATOM 731 O O . HIS A 1 92 ? 3.857 -5.503 -0.415 1.00 73.69 92 HIS A O 1
ATOM 737 N N . ASN A 1 93 ? 5.971 -5.934 0.218 1.00 75.31 93 ASN A N 1
ATOM 738 C CA . ASN A 1 93 ? 5.647 -7.059 1.082 1.00 75.31 93 ASN A CA 1
ATOM 739 C C . ASN A 1 93 ? 5.449 -6.664 2.557 1.00 75.31 93 ASN A C 1
ATOM 741 O O . ASN A 1 93 ? 5.210 -7.544 3.383 1.00 75.31 93 ASN A O 1
ATOM 745 N N . GLY A 1 94 ? 5.540 -5.374 2.906 1.00 79.69 94 GLY A N 1
ATOM 746 C CA . GLY A 1 94 ? 5.441 -4.902 4.293 1.00 79.69 94 GLY A CA 1
ATOM 747 C C . GLY A 1 94 ? 6.555 -5.432 5.206 1.00 79.69 94 GLY A C 1
ATOM 748 O O . GLY A 1 94 ? 6.349 -5.578 6.410 1.00 79.69 94 GLY A O 1
ATOM 749 N N . LEU A 1 95 ? 7.711 -5.766 4.634 1.00 83.69 95 LEU A N 1
ATOM 750 C CA . LEU A 1 95 ? 8.881 -6.263 5.347 1.00 83.69 95 LEU A CA 1
ATOM 751 C C . LEU A 1 95 ? 9.705 -5.098 5.910 1.00 83.69 95 LEU A C 1
ATOM 753 O O . LEU A 1 95 ? 9.716 -4.009 5.326 1.00 83.69 95 LEU A O 1
ATOM 757 N N . PRO A 1 96 ? 10.425 -5.311 7.027 1.00 86.12 96 PRO A N 1
ATOM 758 C CA . PRO A 1 96 ? 11.349 -4.310 7.538 1.00 86.12 96 PRO A CA 1
ATOM 759 C C . PRO A 1 96 ? 12.474 -4.029 6.533 1.00 86.12 96 PRO A C 1
ATOM 761 O O . PRO A 1 96 ? 12.764 -4.825 5.638 1.00 86.12 96 PRO A O 1
ATOM 764 N N . ALA A 1 97 ? 13.126 -2.881 6.703 1.00 87.31 97 ALA A N 1
ATOM 765 C CA . ALA A 1 97 ? 14.332 -2.559 5.956 1.00 87.31 97 ALA A CA 1
ATOM 766 C C . ALA A 1 97 ? 15.429 -3.607 6.237 1.00 87.31 97 ALA A C 1
ATOM 768 O O . ALA A 1 97 ? 15.671 -3.896 7.412 1.00 87.31 97 ALA A O 1
ATOM 769 N N . PRO A 1 98 ? 16.102 -4.156 5.209 1.00 92.31 98 PRO A N 1
ATOM 770 C CA . PRO A 1 98 ? 17.238 -5.042 5.413 1.00 92.31 98 PRO A CA 1
ATOM 771 C C . PRO A 1 98 ? 18.401 -4.276 6.049 1.00 92.31 98 PRO A C 1
ATOM 773 O O . PRO A 1 98 ? 18.698 -3.139 5.668 1.00 92.31 98 PRO A O 1
ATOM 776 N N . VAL A 1 99 ? 19.078 -4.913 7.002 1.00 92.88 99 VAL A N 1
ATOM 777 C CA . VAL A 1 99 ? 20.257 -4.352 7.672 1.00 92.88 99 VAL A CA 1
ATOM 778 C C . VAL A 1 99 ? 21.505 -5.010 7.101 1.00 92.88 99 VAL A C 1
ATOM 780 O O . VAL A 1 99 ? 21.662 -6.224 7.182 1.00 92.88 99 VAL A O 1
ATOM 783 N N . TYR A 1 100 ? 22.392 -4.205 6.516 1.00 93.88 100 TYR A N 1
ATOM 784 C CA . TYR A 1 100 ? 23.661 -4.675 5.964 1.00 93.88 100 TYR A CA 1
ATOM 785 C C . TYR A 1 100 ? 24.770 -4.526 7.001 1.00 93.88 100 TYR A C 1
ATOM 787 O O . TYR A 1 100 ? 25.157 -3.409 7.350 1.00 93.88 100 TYR A O 1
ATOM 795 N N . THR A 1 101 ? 25.337 -5.648 7.424 1.00 94.88 101 THR A N 1
ATOM 796 C CA . THR A 1 101 ? 26.474 -5.698 8.341 1.00 94.88 101 THR A CA 1
ATOM 797 C C . THR A 1 101 ? 27.717 -6.109 7.566 1.00 94.88 101 THR A C 1
ATOM 799 O O . THR A 1 101 ? 27.737 -7.138 6.893 1.00 94.88 101 THR A O 1
ATOM 802 N N . ARG A 1 102 ? 28.768 -5.286 7.630 1.00 94.56 102 ARG A N 1
ATOM 803 C CA . ARG A 1 102 ? 30.067 -5.627 7.043 1.00 94.56 102 ARG A CA 1
ATOM 804 C C . ARG A 1 102 ? 30.786 -6.605 7.965 1.00 94.56 102 ARG A C 1
ATOM 806 O O . ARG A 1 102 ? 31.069 -6.269 9.113 1.00 94.56 102 ARG A O 1
ATOM 813 N N . CYS A 1 103 ? 31.158 -7.754 7.424 1.00 90.38 103 CYS A N 1
ATOM 814 C CA . CYS A 1 103 ? 31.939 -8.771 8.107 1.00 90.38 103 CYS A CA 1
ATOM 815 C C . CYS A 1 103 ? 33.348 -8.822 7.492 1.00 90.38 103 CYS A C 1
ATOM 817 O O . CYS A 1 103 ? 33.529 -8.654 6.284 1.00 90.38 103 CYS A O 1
ATOM 819 N N . VAL A 1 104 ? 34.368 -8.997 8.335 1.00 89.00 104 VAL A N 1
ATOM 820 C CA . VAL A 1 104 ? 35.762 -9.162 7.897 1.00 89.00 104 VAL A CA 1
ATOM 821 C C . VAL A 1 104 ? 36.146 -10.611 8.149 1.00 89.00 104 VAL A C 1
ATOM 823 O O . VAL A 1 104 ? 36.136 -11.060 9.297 1.00 89.00 104 VAL A O 1
ATOM 826 N N . HIS A 1 105 ? 36.443 -11.353 7.083 1.00 83.25 105 HIS A N 1
ATOM 827 C CA . HIS A 1 105 ? 36.897 -12.735 7.208 1.00 83.25 105 HIS A CA 1
ATOM 828 C C . HIS A 1 105 ? 38.396 -12.798 7.547 1.00 83.25 105 HIS A C 1
ATOM 830 O O . HIS A 1 105 ? 39.100 -11.790 7.507 1.00 83.25 105 HIS A O 1
ATOM 836 N N . LYS A 1 106 ? 38.889 -13.989 7.913 1.00 79.06 106 LYS A N 1
ATOM 837 C CA . LYS A 1 106 ? 40.217 -14.218 8.521 1.00 79.06 106 LYS A CA 1
ATOM 838 C C . LYS A 1 106 ? 41.407 -13.632 7.746 1.00 79.06 106 LYS A C 1
ATOM 840 O O . LYS A 1 106 ? 42.403 -13.297 8.379 1.00 79.06 106 LYS A O 1
ATOM 845 N N . ASP A 1 107 ? 41.275 -13.443 6.436 1.00 82.62 107 ASP A N 1
ATOM 846 C CA . ASP A 1 107 ? 42.340 -12.939 5.561 1.00 82.62 107 ASP A CA 1
ATOM 847 C C . ASP A 1 107 ? 42.188 -11.446 5.203 1.00 82.62 107 ASP A C 1
ATOM 849 O O . ASP A 1 107 ? 42.863 -10.932 4.315 1.00 82.62 107 ASP A O 1
ATOM 853 N N . GLY A 1 108 ? 41.307 -10.720 5.904 1.00 82.62 108 GLY A N 1
ATOM 854 C CA . GLY A 1 108 ? 40.996 -9.315 5.611 1.00 82.62 108 GLY A CA 1
ATOM 855 C C . GLY A 1 108 ? 39.993 -9.131 4.469 1.00 82.62 108 GLY A C 1
ATOM 856 O O . GLY A 1 108 ? 39.664 -7.997 4.113 1.00 82.62 108 GLY A O 1
ATOM 857 N N . ASP A 1 109 ? 39.481 -10.236 3.928 1.00 87.62 109 ASP A N 1
ATOM 858 C CA . ASP A 1 109 ? 38.468 -10.230 2.885 1.00 87.62 109 ASP A CA 1
ATOM 859 C C . ASP A 1 109 ? 37.141 -9.661 3.383 1.00 87.62 109 ASP A C 1
ATOM 861 O O . ASP A 1 109 ? 36.733 -9.829 4.539 1.00 87.62 109 ASP A O 1
ATOM 865 N N . ILE A 1 110 ? 36.470 -8.965 2.471 1.00 89.00 110 ILE A N 1
ATOM 866 C CA . ILE A 1 110 ? 35.219 -8.270 2.735 1.00 89.00 110 ILE A CA 1
ATOM 867 C C . ILE A 1 110 ? 34.064 -9.205 2.395 1.00 89.00 110 ILE A C 1
ATOM 869 O O . ILE A 1 110 ? 33.925 -9.627 1.245 1.00 89.00 110 ILE A O 1
ATOM 873 N N . CYS A 1 111 ? 33.184 -9.443 3.363 1.00 91.19 111 CYS A N 1
ATOM 874 C CA . CYS A 1 111 ? 31.864 -10.010 3.129 1.00 91.19 111 CYS A CA 1
ATOM 875 C C . CYS A 1 111 ? 30.784 -9.140 3.784 1.00 91.19 111 CYS A C 1
ATOM 877 O O . CYS A 1 111 ? 31.060 -8.265 4.608 1.00 91.19 111 CYS A O 1
ATOM 879 N N . TYR A 1 112 ? 29.542 -9.335 3.354 1.00 93.69 112 TYR A N 1
ATOM 880 C CA . TYR A 1 112 ? 28.385 -8.672 3.938 1.00 93.69 112 TYR A CA 1
ATOM 881 C C . TYR A 1 112 ? 27.350 -9.713 4.326 1.00 93.69 112 TYR A C 1
ATOM 883 O O . TYR A 1 112 ? 27.127 -10.691 3.609 1.00 93.69 112 TYR A O 1
ATOM 891 N N . GLU A 1 113 ? 26.717 -9.447 5.454 1.00 93.69 113 GLU A N 1
ATOM 892 C CA . GLU A 1 113 ? 25.562 -10.161 5.960 1.00 93.69 113 GLU A CA 1
ATOM 893 C C . GLU A 1 113 ? 24.353 -9.232 5.894 1.00 93.69 113 GLU A C 1
ATOM 895 O O . GLU A 1 113 ? 24.447 -8.047 6.219 1.00 93.69 113 GLU A O 1
ATOM 900 N N . VAL A 1 114 ? 23.227 -9.764 5.433 1.00 94.31 114 VAL A N 1
ATOM 901 C CA . VAL A 1 114 ? 21.954 -9.052 5.359 1.00 94.31 114 VAL A CA 1
ATOM 902 C C . VAL A 1 114 ? 21.001 -9.677 6.359 1.00 94.31 114 VAL A C 1
ATOM 904 O O . VAL A 1 114 ? 20.641 -10.844 6.222 1.00 94.31 114 VAL A O 1
ATOM 907 N N . GLU A 1 115 ? 20.595 -8.897 7.355 1.00 93.00 115 GLU A N 1
ATOM 908 C CA . GLU A 1 115 ? 19.572 -9.287 8.317 1.00 93.00 115 GLU A CA 1
ATOM 909 C C . GLU A 1 115 ? 18.196 -8.815 7.836 1.00 93.00 115 GLU A C 1
ATOM 911 O O . GLU A 1 115 ? 17.979 -7.627 7.574 1.00 93.00 115 GLU A O 1
ATOM 916 N N . LEU A 1 116 ? 17.257 -9.754 7.721 1.00 89.75 116 LEU A N 1
ATOM 917 C CA . LEU A 1 116 ? 15.868 -9.500 7.357 1.00 89.75 116 LEU A CA 1
ATOM 918 C C . LEU A 1 116 ? 14.962 -10.481 8.112 1.00 89.75 116 LEU A C 1
ATOM 920 O O . LEU A 1 116 ? 15.183 -11.687 8.076 1.00 89.75 116 LEU A O 1
ATOM 924 N N . LEU A 1 117 ? 13.934 -9.967 8.800 1.00 87.38 117 LEU A N 1
ATOM 925 C CA . LEU A 1 117 ? 13.019 -10.765 9.641 1.00 87.38 117 LEU A CA 1
ATOM 926 C C . LEU A 1 117 ? 13.724 -11.610 10.726 1.00 87.38 117 LEU A C 1
ATOM 928 O O . LEU A 1 117 ? 13.243 -12.679 11.094 1.00 87.38 117 LEU A O 1
ATOM 932 N N . GLY A 1 118 ? 14.860 -11.139 11.248 1.00 85.06 118 GLY A N 1
ATOM 933 C CA . GLY A 1 118 ? 15.641 -11.862 12.259 1.00 85.06 118 GLY A CA 1
ATOM 934 C C . GLY A 1 118 ? 16.427 -13.061 11.715 1.00 85.06 118 GLY A C 1
ATOM 935 O O . GLY A 1 118 ? 17.022 -13.797 12.499 1.00 85.06 118 GLY A O 1
ATOM 936 N N . ALA A 1 119 ? 16.444 -13.261 10.394 1.00 88.19 119 ALA A N 1
ATOM 937 C CA . ALA A 1 119 ? 17.338 -14.190 9.719 1.00 88.19 119 ALA A CA 1
ATOM 938 C C . ALA A 1 119 ? 18.472 -13.420 9.036 1.00 88.19 119 ALA A C 1
ATOM 940 O O . ALA A 1 119 ? 18.258 -12.331 8.501 1.00 88.19 119 ALA A O 1
ATOM 941 N N . THR A 1 120 ? 19.665 -14.010 9.033 1.00 92.25 120 THR A N 1
ATOM 942 C CA . THR A 1 120 ? 20.862 -13.411 8.441 1.00 92.25 120 THR A CA 1
ATOM 943 C C . THR A 1 120 ? 21.330 -14.240 7.259 1.00 92.25 120 THR A C 1
ATOM 945 O O . THR A 1 120 ? 21.483 -15.458 7.366 1.00 92.25 120 THR A O 1
ATOM 948 N N . TYR A 1 121 ? 21.587 -13.573 6.138 1.00 92.88 121 TYR A N 1
ATOM 949 C CA . TYR A 1 121 ? 22.024 -14.207 4.902 1.00 92.88 121 TYR A CA 1
ATOM 950 C C . TYR A 1 121 ? 23.340 -13.600 4.427 1.00 92.88 121 TYR A C 1
ATOM 952 O O . TYR A 1 121 ? 23.496 -12.381 4.363 1.00 92.88 121 TYR A O 1
ATOM 960 N N . SER A 1 122 ? 24.278 -14.460 4.047 1.00 92.25 122 SER A N 1
ATOM 961 C CA . SER A 1 122 ? 25.552 -14.083 3.436 1.00 92.25 122 SER A CA 1
ATOM 962 C C . SER A 1 122 ? 25.638 -14.656 2.028 1.00 92.25 122 SER A C 1
ATOM 964 O O . SER A 1 122 ? 25.083 -15.719 1.756 1.00 92.25 122 SER A O 1
ATOM 966 N N . GLY A 1 123 ? 26.379 -13.996 1.141 1.00 87.38 123 GLY A N 1
ATOM 967 C CA . GLY A 1 123 ? 26.702 -14.583 -0.159 1.00 87.38 123 GLY A CA 1
ATOM 968 C C . GLY A 1 123 ? 27.465 -15.919 -0.034 1.00 87.38 123 GLY A C 1
ATOM 969 O O . GLY A 1 123 ? 28.091 -16.170 0.998 1.00 87.38 123 GLY A O 1
ATOM 970 N N . PRO A 1 124 ? 27.450 -16.773 -1.074 1.00 84.81 124 PRO A N 1
ATOM 971 C CA . PRO A 1 124 ? 28.073 -18.102 -1.043 1.00 84.81 124 PRO A CA 1
ATOM 972 C C . PRO A 1 124 ? 29.603 -18.050 -0.952 1.00 84.81 124 PRO A C 1
ATOM 974 O O . PRO A 1 124 ? 30.236 -18.975 -0.449 1.00 84.81 124 PRO A O 1
ATOM 977 N N . ILE A 1 125 ? 30.206 -16.967 -1.442 1.00 84.75 125 ILE A N 1
ATOM 978 C CA . ILE A 1 125 ? 31.646 -16.727 -1.379 1.00 84.75 125 ILE A CA 1
ATOM 979 C C . ILE A 1 125 ? 31.889 -15.734 -0.236 1.00 84.75 125 ILE A C 1
ATOM 981 O O . ILE A 1 125 ? 31.147 -14.769 -0.087 1.00 84.75 125 ILE A O 1
ATOM 985 N N . MET A 1 126 ? 32.913 -15.956 0.588 1.00 82.44 126 MET A N 1
ATOM 986 C CA . MET A 1 126 ? 33.265 -15.059 1.708 1.00 82.44 126 MET A CA 1
ATOM 987 C C . MET A 1 126 ? 34.328 -14.016 1.326 1.00 82.44 126 MET A C 1
ATOM 989 O O . MET A 1 126 ? 34.855 -13.319 2.188 1.00 82.44 126 MET A O 1
ATOM 993 N N . GLN A 1 127 ? 34.656 -13.925 0.036 1.00 86.19 127 GLN A N 1
ATOM 994 C CA . GLN A 1 127 ? 35.748 -13.121 -0.501 1.00 86.19 127 GLN A CA 1
ATOM 995 C C . GLN A 1 127 ? 35.283 -12.403 -1.770 1.00 86.19 127 GLN A C 1
ATOM 997 O O . GLN A 1 127 ? 35.109 -13.028 -2.817 1.00 86.19 127 GLN A O 1
ATOM 1002 N N . TYR A 1 128 ? 35.087 -11.087 -1.682 1.00 88.81 128 TYR A N 1
ATOM 1003 C CA . TYR A 1 128 ? 34.714 -10.244 -2.821 1.00 88.81 128 TYR A CA 1
ATOM 1004 C C . TYR A 1 128 ? 35.728 -9.128 -3.029 1.00 88.81 128 TYR A C 1
ATOM 1006 O O . TYR A 1 128 ? 36.356 -8.647 -2.085 1.00 88.81 128 TYR A O 1
ATOM 1014 N N . LYS A 1 129 ? 35.857 -8.668 -4.278 1.00 89.38 129 LYS A N 1
ATOM 1015 C CA . LYS A 1 129 ? 36.817 -7.612 -4.628 1.00 89.38 129 LYS A CA 1
ATOM 1016 C C . LYS A 1 129 ? 36.339 -6.230 -4.195 1.00 89.38 129 LYS A C 1
ATOM 1018 O O . LYS A 1 129 ? 37.156 -5.339 -3.980 1.00 89.38 129 LYS A O 1
ATOM 1023 N N . THR A 1 130 ? 35.023 -6.030 -4.112 1.00 91.75 130 THR A N 1
ATOM 1024 C CA . THR A 1 130 ? 34.417 -4.730 -3.799 1.00 91.75 130 THR A CA 1
ATOM 1025 C C . THR A 1 130 ? 33.282 -4.867 -2.784 1.00 91.75 130 THR A C 1
ATOM 1027 O O . THR A 1 130 ? 32.590 -5.884 -2.753 1.00 91.75 130 THR A O 1
ATOM 1030 N N . ASN A 1 131 ? 33.053 -3.821 -1.976 1.00 91.94 131 ASN A N 1
ATOM 1031 C CA . ASN A 1 131 ? 31.920 -3.782 -1.037 1.00 91.94 131 ASN A CA 1
ATOM 1032 C C . ASN A 1 131 ? 30.580 -3.935 -1.767 1.00 91.94 131 ASN A C 1
ATOM 1034 O O . ASN A 1 131 ? 29.708 -4.656 -1.298 1.00 91.94 131 ASN A O 1
ATOM 1038 N N . LEU A 1 132 ? 30.441 -3.286 -2.928 1.00 91.38 132 LEU A N 1
ATOM 1039 C CA . LEU A 1 132 ? 29.215 -3.328 -3.719 1.00 91.38 132 LEU A CA 1
ATOM 1040 C C . LEU A 1 132 ? 28.898 -4.755 -4.180 1.00 91.38 132 LEU A C 1
ATOM 1042 O O . LEU A 1 132 ? 27.768 -5.201 -4.049 1.00 91.38 132 LEU A O 1
ATOM 1046 N N . GLU A 1 133 ? 29.895 -5.494 -4.668 1.00 91.38 133 GLU A N 1
ATOM 1047 C CA . GLU A 1 133 ? 29.734 -6.888 -5.099 1.00 91.38 133 GLU A CA 1
ATOM 1048 C C . GLU A 1 133 ? 29.331 -7.807 -3.936 1.00 91.38 133 GLU A C 1
ATOM 1050 O O . GLU A 1 133 ? 28.430 -8.638 -4.084 1.00 91.38 133 GLU A O 1
ATOM 1055 N N . ALA A 1 134 ? 29.940 -7.612 -2.763 1.00 92.38 134 ALA A N 1
ATOM 1056 C CA . ALA A 1 134 ? 29.598 -8.352 -1.552 1.00 92.38 134 ALA A CA 1
ATOM 1057 C C . ALA A 1 134 ? 28.161 -8.066 -1.086 1.00 92.38 134 ALA A C 1
ATOM 1059 O O . ALA A 1 134 ? 27.397 -8.997 -0.829 1.00 92.38 134 ALA A O 1
ATOM 1060 N N . GLN A 1 135 ? 27.770 -6.788 -1.025 1.00 92.81 135 GLN A N 1
ATOM 1061 C CA . GLN A 1 135 ? 26.412 -6.371 -0.667 1.00 92.81 135 GLN A CA 1
ATOM 1062 C C . GLN A 1 135 ? 25.379 -6.893 -1.665 1.00 92.81 135 GLN A C 1
ATOM 1064 O O . GLN A 1 135 ? 24.345 -7.421 -1.263 1.00 92.81 135 GLN A O 1
ATOM 1069 N N . ASN A 1 136 ? 25.664 -6.777 -2.962 1.00 92.19 136 ASN A N 1
ATOM 1070 C CA . ASN A 1 136 ? 24.768 -7.214 -4.023 1.00 92.19 136 ASN A CA 1
ATOM 1071 C C . ASN A 1 136 ? 24.566 -8.732 -3.996 1.00 92.19 136 ASN A C 1
ATOM 1073 O O . ASN A 1 136 ? 23.448 -9.213 -4.148 1.00 92.19 136 ASN A O 1
ATOM 1077 N N . THR A 1 137 ? 25.628 -9.491 -3.722 1.00 92.38 137 THR A N 1
ATOM 1078 C CA . THR A 1 137 ? 25.540 -10.950 -3.605 1.00 92.38 137 THR A CA 1
ATOM 1079 C C . THR A 1 137 ? 24.780 -11.379 -2.348 1.00 92.38 137 THR A C 1
ATOM 1081 O O . THR A 1 137 ? 23.946 -12.280 -2.416 1.00 92.38 137 THR A O 1
ATOM 1084 N N . ALA A 1 138 ? 24.981 -10.704 -1.212 1.00 93.56 138 ALA A N 1
ATOM 1085 C CA . ALA A 1 138 ? 24.193 -10.961 -0.005 1.00 93.56 138 ALA A CA 1
ATOM 1086 C C . ALA A 1 138 ? 22.704 -10.598 -0.196 1.00 93.56 138 ALA A C 1
ATOM 1088 O O . ALA A 1 138 ? 21.814 -11.336 0.233 1.00 93.56 138 ALA A O 1
ATOM 1089 N N . ALA A 1 139 ? 22.414 -9.504 -0.909 1.00 93.00 139 ALA A N 1
ATOM 1090 C CA . ALA A 1 139 ? 21.054 -9.104 -1.275 1.00 93.00 139 ALA A CA 1
ATOM 1091 C C . ALA A 1 139 ? 20.384 -10.113 -2.222 1.00 93.00 139 ALA A C 1
ATOM 1093 O O . ALA A 1 139 ? 19.205 -10.434 -2.052 1.00 93.00 139 ALA A O 1
ATOM 1094 N N . HIS A 1 140 ? 21.139 -10.648 -3.186 1.00 91.94 140 HIS A N 1
ATOM 1095 C CA . HIS A 1 140 ? 20.684 -11.706 -4.083 1.00 91.94 140 HIS A CA 1
ATOM 1096 C C . HIS A 1 140 ? 20.323 -12.977 -3.301 1.00 91.94 140 HIS A C 1
ATOM 1098 O O . HIS A 1 140 ? 19.214 -13.488 -3.456 1.00 91.94 140 HIS A O 1
ATOM 1104 N N . GLN A 1 141 ? 21.200 -13.423 -2.394 1.00 91.88 141 GLN A N 1
ATOM 1105 C CA . GLN A 1 141 ? 20.946 -14.574 -1.522 1.00 91.88 141 GLN A CA 1
ATOM 1106 C C . GLN A 1 141 ? 19.690 -14.363 -0.662 1.00 91.88 141 GLN A C 1
ATOM 1108 O O . GLN A 1 141 ? 18.829 -15.236 -0.591 1.00 91.88 141 GLN A O 1
ATOM 1113 N N . THR A 1 142 ? 19.549 -13.183 -0.054 1.00 91.75 142 THR A N 1
ATOM 1114 C CA . THR A 1 142 ? 18.377 -12.823 0.764 1.00 91.75 142 THR A CA 1
ATOM 1115 C C . THR A 1 142 ? 17.090 -12.859 -0.057 1.00 91.75 142 THR A C 1
ATOM 1117 O O . THR A 1 142 ? 16.098 -13.457 0.356 1.00 91.75 142 THR A O 1
ATOM 1120 N N . SER A 1 143 ? 17.112 -12.258 -1.250 1.00 88.88 143 SER A N 1
ATOM 1121 C CA . SER A 1 143 ? 15.967 -12.230 -2.167 1.00 88.88 143 SER A CA 1
ATOM 1122 C C . SER A 1 143 ? 15.571 -13.635 -2.608 1.00 88.88 143 SER A C 1
ATOM 1124 O O . SER A 1 143 ? 14.389 -13.974 -2.608 1.00 88.88 143 SER A O 1
ATOM 1126 N N . TYR A 1 144 ? 16.557 -14.472 -2.937 1.00 86.19 144 TYR A N 1
ATOM 1127 C CA . TYR A 1 144 ? 16.338 -15.877 -3.256 1.00 86.19 144 TYR A CA 1
ATOM 1128 C C . TYR A 1 144 ? 15.686 -16.610 -2.084 1.00 86.19 144 TYR A C 1
ATOM 1130 O O . TYR A 1 144 ? 14.673 -17.281 -2.277 1.00 86.19 144 TYR A O 1
ATOM 1138 N N . HIS A 1 145 ? 16.195 -16.430 -0.860 1.00 85.69 145 HIS A N 1
ATOM 1139 C CA . HIS A 1 145 ? 15.615 -17.092 0.302 1.00 85.69 145 HIS A CA 1
ATOM 1140 C C . HIS A 1 145 ? 14.164 -16.680 0.547 1.00 85.69 145 HIS A C 1
ATOM 1142 O O . HIS A 1 145 ? 13.302 -17.542 0.720 1.00 85.69 145 HIS A O 1
ATOM 1148 N N . LEU A 1 146 ? 13.885 -15.378 0.478 1.00 83.56 146 LEU A N 1
ATOM 1149 C CA . LEU A 1 146 ? 12.545 -14.832 0.653 1.00 83.56 146 LEU A CA 1
ATOM 1150 C C . LEU A 1 146 ? 11.556 -15.375 -0.392 1.00 83.56 146 LEU A C 1
ATOM 1152 O O . LEU A 1 146 ? 10.417 -15.698 -0.060 1.00 83.56 146 LEU A O 1
ATOM 1156 N N . LEU A 1 147 ? 11.980 -15.494 -1.654 1.00 78.75 147 LEU A N 1
ATOM 1157 C CA . LEU A 1 147 ? 11.123 -15.960 -2.749 1.00 78.75 147 LEU A CA 1
ATOM 1158 C C . LEU A 1 147 ? 10.931 -17.483 -2.761 1.00 78.75 147 LEU A C 1
ATOM 1160 O O . LEU A 1 147 ? 9.857 -17.956 -3.134 1.00 78.75 147 LEU A O 1
ATOM 1164 N N . VAL A 1 148 ? 11.957 -18.249 -2.383 1.00 75.69 148 VAL A N 1
ATOM 1165 C CA . VAL A 1 148 ? 11.959 -19.717 -2.486 1.00 75.69 148 VAL A CA 1
ATOM 1166 C C . VAL A 1 148 ? 11.442 -20.387 -1.215 1.00 75.69 148 VAL A C 1
ATOM 1168 O O . VAL A 1 148 ? 10.635 -21.313 -1.304 1.00 75.69 148 VAL A O 1
ATOM 1171 N N . PHE A 1 149 ? 11.886 -19.928 -0.045 1.00 72.62 149 PHE A N 1
ATOM 1172 C CA . PHE A 1 149 ? 11.550 -20.532 1.250 1.00 72.62 149 PHE A CA 1
ATOM 1173 C C . PHE A 1 149 ? 10.460 -19.753 1.995 1.00 72.62 149 PHE A C 1
ATOM 1175 O O . PHE A 1 149 ? 9.891 -20.262 2.957 1.00 72.62 149 PHE A O 1
ATOM 1182 N N . GLY A 1 150 ? 10.134 -18.534 1.552 1.00 68.00 150 GLY A N 1
ATOM 1183 C CA . GLY A 1 150 ? 9.202 -17.669 2.268 1.00 68.00 150 GLY A CA 1
ATOM 1184 C C . GLY A 1 150 ? 9.746 -17.255 3.637 1.00 68.00 150 GLY A C 1
ATOM 1185 O O . GLY A 1 150 ? 10.948 -17.293 3.888 1.00 68.00 150 GLY A O 1
ATOM 1186 N N . ASN A 1 151 ? 8.848 -16.880 4.549 1.00 63.25 151 ASN A N 1
ATOM 1187 C CA . ASN A 1 151 ? 9.206 -16.400 5.890 1.00 63.25 151 ASN A CA 1
ATOM 1188 C C . ASN A 1 151 ? 9.571 -17.530 6.881 1.00 63.25 151 ASN A C 1
ATOM 1190 O O . ASN A 1 151 ? 9.441 -17.341 8.085 1.00 63.25 151 ASN A O 1
ATOM 1194 N N . GLY A 1 152 ? 10.007 -18.700 6.401 1.00 52.41 152 GLY A N 1
ATOM 1195 C CA . GLY A 1 152 ? 10.508 -19.776 7.264 1.00 52.41 152 GLY A CA 1
ATOM 1196 C C . GLY A 1 152 ? 9.450 -20.548 8.059 1.00 52.41 152 GLY A C 1
ATOM 1197 O O . GLY A 1 152 ? 9.816 -21.318 8.940 1.00 52.41 152 GLY A O 1
ATOM 1198 N N . ASP A 1 153 ? 8.160 -20.387 7.755 1.00 49.66 153 ASP A N 1
ATOM 1199 C CA . ASP A 1 153 ? 7.147 -21.322 8.245 1.00 49.66 153 ASP A CA 1
ATOM 1200 C C . ASP A 1 153 ? 7.167 -22.556 7.334 1.00 49.66 153 ASP A C 1
ATOM 1202 O O . ASP A 1 153 ? 6.716 -22.483 6.190 1.00 49.66 153 ASP A O 1
ATOM 1206 N N . ASP A 1 154 ? 7.636 -23.694 7.856 1.00 45.44 154 ASP A N 1
ATOM 1207 C CA . ASP A 1 154 ? 7.570 -25.052 7.270 1.00 45.44 154 ASP A CA 1
ATOM 1208 C C . ASP A 1 154 ? 6.125 -25.540 6.996 1.00 45.44 154 ASP A C 1
ATOM 1210 O O . ASP A 1 154 ? 5.839 -26.733 6.884 1.00 45.44 154 ASP A O 1
ATOM 1214 N N . CYS A 1 155 ? 5.166 -24.626 6.921 1.00 41.19 155 CYS A N 1
ATOM 1215 C CA . CYS A 1 155 ? 3.792 -24.936 6.616 1.00 41.19 155 CYS A CA 1
ATOM 1216 C C . CYS A 1 155 ? 3.681 -25.270 5.126 1.00 41.19 155 CYS A C 1
ATOM 1218 O O . CYS A 1 155 ? 4.172 -24.535 4.272 1.00 41.19 155 CYS A O 1
ATOM 1220 N N . ASP A 1 156 ? 2.942 -26.335 4.813 1.00 46.47 156 ASP A N 1
ATOM 1221 C CA . ASP A 1 156 ? 2.460 -26.728 3.480 1.00 46.47 156 ASP A CA 1
ATOM 1222 C C . ASP A 1 156 ? 1.561 -25.658 2.803 1.00 46.47 156 ASP A C 1
ATOM 1224 O O . ASP A 1 156 ? 0.635 -25.965 2.045 1.00 46.47 156 ASP A O 1
ATOM 1228 N N . THR A 1 157 ? 1.765 -24.373 3.093 1.00 41.56 157 THR A N 1
ATOM 1229 C CA . THR A 1 157 ? 1.017 -23.271 2.516 1.00 41.56 157 THR A CA 1
ATOM 1230 C C . THR A 1 157 ? 1.531 -22.963 1.105 1.00 41.56 157 THR A C 1
ATOM 1232 O O . THR A 1 157 ? 2.735 -22.859 0.849 1.00 41.56 157 THR A O 1
ATOM 1235 N N . PRO A 1 158 ? 0.617 -22.833 0.129 1.00 43.97 158 PRO A N 1
ATOM 1236 C CA . PRO A 1 158 ? 0.981 -22.605 -1.255 1.00 43.97 158 PRO A CA 1
ATOM 1237 C C . PRO A 1 158 ? 1.349 -21.129 -1.449 1.00 43.97 158 PRO A C 1
ATOM 1239 O O . PRO A 1 158 ? 0.482 -20.284 -1.656 1.00 43.97 158 PRO A O 1
ATOM 1242 N N . GLY A 1 159 ? 2.647 -20.836 -1.422 1.00 46.59 159 GLY A N 1
ATOM 1243 C CA . GLY A 1 159 ? 3.216 -19.580 -1.914 1.00 46.59 159 GLY A CA 1
ATOM 1244 C C . GLY A 1 159 ? 3.509 -18.520 -0.845 1.00 46.59 159 GLY A C 1
ATOM 1245 O O . GLY A 1 159 ? 3.079 -18.647 0.302 1.00 46.59 159 GLY A O 1
ATOM 1246 N N . PRO A 1 160 ? 4.272 -17.473 -1.215 1.00 46.88 160 PRO A N 1
ATOM 1247 C CA . PRO A 1 160 ? 4.678 -16.419 -0.294 1.00 46.88 160 PRO A CA 1
ATOM 1248 C C . PRO A 1 160 ? 3.447 -15.754 0.331 1.00 46.88 160 PRO A C 1
ATOM 1250 O O . PRO A 1 160 ? 2.508 -15.375 -0.375 1.00 46.88 160 PRO A O 1
ATOM 1253 N N . PHE A 1 161 ? 3.472 -15.588 1.660 1.00 43.34 161 PHE A N 1
ATOM 1254 C CA . PHE A 1 161 ? 2.407 -14.972 2.473 1.00 43.34 161 PHE A CA 1
ATOM 1255 C C . PHE A 1 161 ? 1.894 -13.637 1.9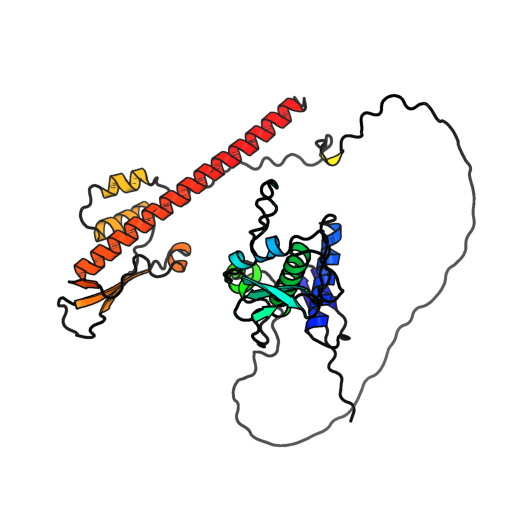06 1.00 43.34 161 PHE A C 1
ATOM 1257 O O . PHE A 1 161 ? 0.763 -13.228 2.162 1.00 43.34 161 PHE A O 1
ATOM 1264 N N . THR A 1 162 ? 2.718 -12.967 1.113 1.00 45.16 162 THR A N 1
ATOM 1265 C CA . THR A 1 162 ? 2.518 -11.612 0.621 1.00 45.16 162 THR A CA 1
ATOM 1266 C C . THR A 1 162 ? 1.607 -11.524 -0.607 1.00 45.16 162 THR A C 1
ATOM 1268 O O . THR A 1 162 ? 0.937 -10.508 -0.795 1.00 45.16 162 THR A O 1
ATOM 1271 N N . LEU A 1 163 ? 1.454 -12.602 -1.390 1.00 44.41 163 LEU A N 1
ATOM 1272 C CA . LEU A 1 163 ? 0.458 -12.654 -2.475 1.00 44.41 163 LEU A CA 1
ATOM 1273 C C . LEU A 1 163 ? -0.982 -12.735 -1.955 1.00 44.41 163 LEU A C 1
ATOM 1275 O O . LEU A 1 163 ? -1.921 -12.394 -2.679 1.00 44.41 163 LEU A O 1
ATOM 1279 N N . ARG A 1 164 ? -1.159 -13.153 -0.698 1.00 46.19 164 ARG A N 1
ATOM 1280 C CA . ARG A 1 164 ? -2.473 -13.288 -0.069 1.00 46.19 164 ARG A CA 1
ATOM 1281 C C . ARG A 1 164 ? -3.147 -11.934 0.152 1.00 46.19 164 ARG A C 1
ATOM 1283 O O . ARG A 1 164 ? -4.349 -11.828 -0.032 1.00 46.19 164 ARG A O 1
ATOM 1290 N N . ASN A 1 165 ? -2.373 -10.891 0.452 1.00 41.72 165 ASN A N 1
ATOM 1291 C CA . ASN A 1 165 ? -2.933 -9.588 0.821 1.00 41.72 165 ASN A CA 1
ATOM 1292 C C . ASN A 1 165 ? -3.103 -8.626 -0.366 1.00 41.72 165 ASN A C 1
ATOM 1294 O O . ASN A 1 165 ? -4.033 -7.824 -0.363 1.00 41.72 165 ASN A O 1
ATOM 1298 N N . ALA A 1 166 ? -2.243 -8.691 -1.389 1.00 42.66 166 ALA A N 1
ATOM 1299 C CA . ALA A 1 166 ? -2.270 -7.715 -2.486 1.00 42.66 166 ALA A CA 1
ATOM 1300 C C . ALA A 1 166 ? -3.155 -8.125 -3.681 1.00 42.66 166 ALA A C 1
ATOM 1302 O O . ALA A 1 166 ? -3.625 -7.259 -4.418 1.00 42.66 166 ALA A O 1
ATOM 1303 N N . TYR A 1 167 ? -3.406 -9.428 -3.888 1.00 45.06 167 TYR A N 1
ATOM 1304 C CA . TYR A 1 167 ? -4.017 -9.928 -5.131 1.00 45.06 167 TYR A CA 1
ATOM 1305 C C . TYR A 1 167 ? -5.043 -11.058 -4.952 1.00 45.06 167 TYR A C 1
ATOM 1307 O O . TYR A 1 167 ? -5.366 -11.740 -5.925 1.00 45.06 167 TYR A O 1
ATOM 1315 N N . GLU A 1 168 ? -5.613 -11.245 -3.758 1.00 46.06 168 GLU A N 1
ATOM 1316 C CA . GLU A 1 168 ? -6.586 -12.321 -3.479 1.00 46.06 168 GLU A CA 1
ATOM 1317 C C . GLU A 1 168 ? -7.771 -12.331 -4.469 1.00 46.06 168 GLU A C 1
ATOM 1319 O O . GLU A 1 168 ? -8.169 -13.390 -4.956 1.00 46.06 168 GLU A O 1
ATOM 1324 N N . ASN A 1 169 ? -8.243 -11.148 -4.879 1.00 50.50 169 ASN A N 1
ATOM 1325 C CA . ASN A 1 169 ? -9.314 -10.994 -5.872 1.00 50.50 169 ASN A CA 1
ATOM 1326 C C . ASN A 1 169 ? -8.912 -11.450 -7.286 1.00 50.50 169 ASN A C 1
ATOM 1328 O O . ASN A 1 169 ? -9.755 -11.942 -8.024 1.00 50.50 169 ASN A O 1
ATOM 1332 N N . ARG A 1 170 ? -7.632 -11.329 -7.666 1.00 44.03 170 ARG A N 1
ATOM 1333 C CA . ARG A 1 170 ? -7.123 -11.823 -8.962 1.00 44.03 170 ARG A CA 1
ATOM 1334 C C . ARG A 1 170 ? -6.775 -13.311 -8.915 1.00 44.03 170 ARG A C 1
ATOM 1336 O O . ARG A 1 170 ? -6.877 -14.001 -9.922 1.00 44.03 170 ARG A O 1
ATOM 1343 N N . LEU A 1 171 ? -6.411 -13.827 -7.742 1.00 44.72 171 LEU A N 1
ATOM 1344 C CA . LEU A 1 171 ? -6.198 -15.260 -7.513 1.00 44.72 171 LEU A CA 1
ATOM 1345 C C . LEU A 1 171 ? -7.513 -16.053 -7.422 1.00 44.72 171 LEU A C 1
ATOM 1347 O O . LEU A 1 171 ? -7.493 -17.279 -7.529 1.00 44.72 171 LEU A O 1
ATOM 1351 N N . ALA A 1 172 ? -8.652 -15.383 -7.226 1.00 53.66 172 ALA A N 1
ATOM 1352 C CA . ALA A 1 172 ? -9.979 -15.995 -7.301 1.00 53.66 172 ALA A CA 1
ATOM 1353 C C . ALA A 1 172 ? -10.358 -16.424 -8.733 1.00 53.66 172 ALA A C 1
ATOM 1355 O O . ALA A 1 172 ? -11.139 -17.357 -8.898 1.00 53.66 172 ALA A O 1
ATOM 1356 N N . GLU A 1 173 ? -9.774 -15.792 -9.756 1.00 44.84 173 GLU A N 1
ATOM 1357 C CA . GLU A 1 173 ? -10.019 -16.104 -11.173 1.00 44.84 173 GLU A CA 1
ATOM 1358 C C . GLU A 1 173 ? -9.163 -17.269 -11.693 1.00 44.84 173 GLU A C 1
ATOM 1360 O O . GLU A 1 173 ? -9.427 -17.810 -12.767 1.00 44.84 173 GLU A O 1
ATOM 1365 N N . VAL A 1 174 ? -8.138 -17.687 -10.940 1.00 39.69 174 VAL A N 1
ATOM 1366 C CA . VAL A 1 174 ? -7.298 -18.833 -11.302 1.00 39.69 174 VAL A CA 1
ATOM 1367 C C . VAL A 1 174 ? -8.060 -20.122 -10.974 1.00 39.69 174 VAL A C 1
ATOM 1369 O O . VAL A 1 174 ? -8.378 -20.346 -9.802 1.00 39.69 174 VAL A O 1
ATOM 1372 N N . PRO A 1 175 ? -8.338 -21.001 -11.959 1.00 35.88 175 PRO A N 1
ATOM 1373 C CA . PRO A 1 175 ? -9.044 -22.254 -11.719 1.00 35.88 175 PRO A CA 1
ATOM 1374 C C . PRO A 1 175 ? -8.311 -23.096 -10.672 1.00 35.88 175 PRO A C 1
ATOM 1376 O O . PRO A 1 175 ? -7.213 -23.602 -10.912 1.00 35.88 175 PRO 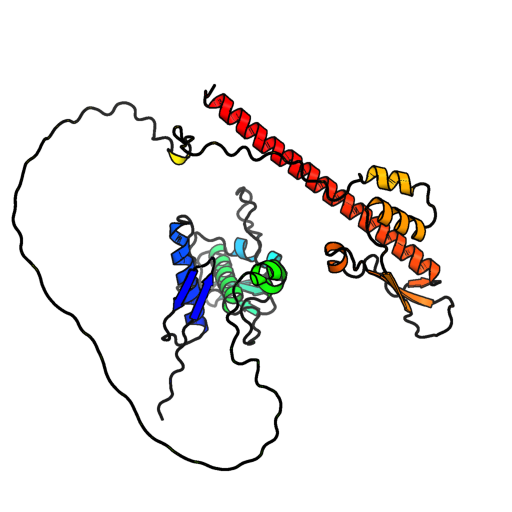A O 1
ATOM 1379 N N . ARG A 1 176 ? -8.912 -23.243 -9.489 1.00 42.47 176 ARG A N 1
ATOM 1380 C CA . ARG A 1 176 ? -8.368 -24.107 -8.442 1.00 42.47 176 ARG A CA 1
ATOM 1381 C C . ARG A 1 176 ? -8.782 -25.535 -8.747 1.00 42.47 176 ARG A C 1
ATOM 1383 O O . ARG A 1 176 ? -9.970 -25.850 -8.790 1.00 42.47 176 ARG A O 1
ATOM 1390 N N . VAL A 1 177 ? -7.797 -26.406 -8.938 1.00 38.50 177 VAL A N 1
ATOM 1391 C CA . VAL A 1 177 ? -8.037 -27.848 -8.909 1.00 38.50 177 VAL A CA 1
ATOM 1392 C C . VAL A 1 177 ? -8.504 -28.168 -7.492 1.00 38.50 177 VAL A C 1
ATOM 1394 O O . VAL A 1 177 ? -7.751 -27.994 -6.537 1.00 38.50 177 VAL A O 1
ATOM 1397 N N . LEU A 1 178 ? -9.772 -28.552 -7.342 1.00 35.81 178 LEU A N 1
ATOM 1398 C CA . LEU A 1 178 ? -10.312 -29.012 -6.069 1.00 35.81 178 LEU A CA 1
ATOM 1399 C C . LEU A 1 178 ? -9.505 -30.242 -5.639 1.00 35.81 178 LEU A C 1
ATOM 1401 O O . LEU A 1 178 ? -9.661 -31.319 -6.216 1.00 35.81 178 LEU A O 1
ATOM 1405 N N . SER A 1 179 ? -8.623 -30.075 -4.650 1.00 35.28 179 SER A N 1
ATOM 1406 C CA . SER A 1 179 ? -7.956 -31.199 -4.001 1.00 35.28 179 SER A CA 1
ATOM 1407 C C . SER A 1 179 ? -9.022 -32.135 -3.450 1.00 35.28 179 SER A C 1
ATOM 1409 O O . SER A 1 179 ? -9.852 -31.756 -2.623 1.00 35.28 179 SER A O 1
ATOM 1411 N N . ARG A 1 180 ? -9.001 -33.372 -3.944 1.00 39.25 180 ARG A N 1
ATOM 1412 C CA . ARG A 1 180 ? -10.007 -34.409 -3.687 1.00 39.25 180 ARG A CA 1
ATOM 1413 C C . ARG A 1 180 ? -10.002 -34.919 -2.236 1.00 39.25 180 ARG A C 1
ATOM 1415 O O . ARG A 1 180 ? -10.882 -35.689 -1.868 1.00 39.25 180 ARG A O 1
ATOM 1422 N N . ASP A 1 181 ? -9.076 -34.438 -1.408 1.00 43.28 181 ASP A N 1
ATOM 1423 C CA . ASP A 1 181 ? -8.779 -35.010 -0.092 1.00 43.28 181 ASP A CA 1
ATOM 1424 C C . ASP A 1 181 ? -9.355 -34.215 1.094 1.00 43.28 181 ASP A C 1
ATOM 1426 O O . ASP A 1 181 ? -9.235 -34.636 2.243 1.00 43.28 181 ASP A O 1
ATOM 1430 N N . SER A 1 182 ? -10.038 -33.089 0.859 1.00 35.91 182 SER A N 1
ATOM 1431 C CA . SER A 1 182 ? -10.558 -32.245 1.952 1.00 35.91 182 SER A CA 1
ATOM 1432 C C . SER A 1 182 ? -11.994 -32.566 2.398 1.00 35.91 182 SER A C 1
ATOM 1434 O O . SER A 1 182 ? -12.500 -31.903 3.300 1.00 35.91 182 SER A O 1
ATOM 1436 N N . GLN A 1 183 ? -12.668 -33.572 1.821 1.00 37.97 183 GLN A N 1
ATOM 1437 C CA . GLN A 1 183 ? -14.079 -33.881 2.131 1.00 37.97 183 GLN A CA 1
ATOM 1438 C C . GLN A 1 183 ? -14.337 -35.141 2.976 1.00 37.97 183 GLN A C 1
ATOM 1440 O O . GLN A 1 183 ? -15.493 -35.458 3.246 1.00 37.97 183 GLN A O 1
ATOM 1445 N N . THR A 1 184 ? -13.316 -35.825 3.500 1.00 38.06 184 THR A N 1
ATOM 1446 C CA . THR A 1 184 ? -13.531 -36.985 4.390 1.00 38.06 184 THR A CA 1
ATOM 1447 C C . THR A 1 184 ? -12.724 -36.903 5.683 1.00 38.06 184 THR A C 1
ATOM 1449 O O . THR A 1 184 ? -11.836 -37.709 5.941 1.00 38.06 184 THR A O 1
ATOM 1452 N N . ARG A 1 185 ? -13.079 -35.959 6.559 1.00 36.62 185 ARG A N 1
ATOM 1453 C CA . ARG A 1 185 ? -12.868 -36.104 8.012 1.00 36.62 185 ARG A CA 1
ATOM 1454 C C . ARG A 1 185 ? -14.169 -35.826 8.764 1.00 36.62 185 ARG A C 1
ATOM 1456 O O . ARG A 1 185 ? -14.245 -34.985 9.649 1.00 36.62 185 ARG A O 1
ATOM 1463 N N . ALA A 1 186 ? -15.206 -36.583 8.412 1.00 36.00 186 ALA A N 1
ATOM 1464 C CA . ALA A 1 186 ? -16.278 -36.878 9.350 1.00 36.00 186 ALA A CA 1
ATOM 1465 C C . ALA A 1 186 ? -15.801 -38.029 10.245 1.00 36.00 186 ALA A C 1
ATOM 1467 O O . ALA A 1 186 ? -15.550 -39.139 9.778 1.00 36.00 186 ALA A O 1
ATOM 1468 N N . VAL A 1 187 ? -15.638 -37.734 11.532 1.00 41.62 187 VAL A N 1
ATOM 1469 C CA . VAL A 1 187 ? -15.338 -38.697 12.593 1.00 41.62 187 VAL A CA 1
ATOM 1470 C C . VAL A 1 187 ? -16.420 -39.779 12.592 1.00 41.62 187 VAL A C 1
ATOM 1472 O O . VAL A 1 187 ? -17.547 -39.535 13.020 1.00 41.62 187 VAL A O 1
ATOM 1475 N N . LYS A 1 188 ? -16.089 -40.988 12.124 1.00 36.22 188 LYS A N 1
ATOM 1476 C CA . LYS A 1 188 ? -16.906 -42.183 12.348 1.00 36.22 188 LYS A CA 1
ATOM 1477 C C . LYS A 1 188 ? -16.087 -43.231 13.090 1.00 36.22 188 LYS A C 1
ATOM 1479 O O . LYS A 1 188 ? -14.980 -43.588 12.701 1.00 36.22 188 LYS A O 1
ATOM 1484 N N . LYS A 1 189 ? -16.661 -43.630 14.224 1.00 34.31 189 LYS A N 1
ATOM 1485 C CA . LYS A 1 189 ? -16.161 -44.593 15.201 1.00 34.31 189 LYS A CA 1
ATOM 1486 C C . LYS A 1 189 ? -15.802 -45.929 14.550 1.00 34.31 189 LYS A C 1
ATOM 1488 O O . LYS A 1 189 ? -16.506 -46.400 13.663 1.00 34.31 189 LYS A O 1
ATOM 1493 N N . ARG A 1 190 ? -14.736 -46.526 15.090 1.00 32.84 190 ARG A N 1
ATOM 1494 C CA . ARG A 1 190 ? -14.296 -47.910 14.895 1.00 32.84 190 ARG A CA 1
ATOM 1495 C C . ARG A 1 190 ? -15.459 -48.900 14.955 1.00 32.84 190 ARG A C 1
ATOM 1497 O O . ARG A 1 190 ? -16.230 -48.894 15.915 1.00 32.84 190 ARG A O 1
ATOM 1504 N N . THR A 1 191 ? -15.486 -49.815 13.999 1.00 32.22 191 THR A N 1
ATOM 1505 C CA . THR A 1 191 ? -15.879 -51.207 14.230 1.00 32.22 191 THR A CA 1
ATOM 1506 C C . THR A 1 191 ? -15.158 -52.056 13.189 1.00 32.22 191 THR A C 1
ATOM 1508 O O . THR A 1 191 ? -15.241 -51.772 11.997 1.00 32.22 191 THR A O 1
ATOM 1511 N N . ASP A 1 192 ? -14.379 -53.018 13.675 1.00 35.31 192 ASP A N 1
ATOM 1512 C CA . ASP A 1 192 ? -13.696 -54.040 12.888 1.00 35.31 192 ASP A CA 1
ATOM 1513 C C . ASP A 1 192 ? -14.704 -54.972 12.197 1.00 35.31 192 ASP A C 1
ATOM 1515 O O . ASP A 1 192 ? -15.799 -55.170 12.728 1.00 35.31 192 ASP A O 1
ATOM 1519 N N . ILE A 1 193 ? -14.310 -55.552 11.051 1.00 33.41 193 ILE A N 1
ATOM 1520 C CA . ILE A 1 193 ? -14.382 -56.992 10.695 1.00 33.41 193 ILE A CA 1
ATOM 1521 C C . ILE A 1 193 ? -14.159 -57.202 9.171 1.00 33.41 193 ILE A C 1
ATOM 1523 O O . ILE A 1 193 ? -14.863 -56.629 8.345 1.00 33.41 193 ILE A O 1
ATOM 1527 N N . SER A 1 194 ? -13.208 -58.104 8.872 1.00 31.95 194 SER A N 1
ATOM 1528 C CA . SER A 1 194 ? -13.080 -59.053 7.739 1.00 31.95 194 SER A CA 1
ATOM 1529 C C . SER A 1 194 ? -12.881 -58.561 6.294 1.00 31.95 194 SER A C 1
ATOM 1531 O O . SER A 1 194 ? -13.813 -58.175 5.600 1.00 31.95 194 SER A O 1
ATOM 1533 N N . GLU A 1 195 ? -11.635 -58.691 5.820 1.00 34.75 195 GLU A N 1
ATOM 1534 C CA . GLU A 1 195 ? -11.178 -59.753 4.895 1.00 34.75 195 GLU A CA 1
ATOM 1535 C C . GLU A 1 195 ? -12.200 -60.298 3.870 1.00 34.75 195 GLU A C 1
ATOM 1537 O O . GLU A 1 195 ? -13.142 -60.998 4.239 1.00 34.75 195 GLU A O 1
ATOM 1542 N N . MET A 1 196 ? -11.947 -60.035 2.579 1.00 32.25 196 MET A N 1
ATOM 1543 C CA . MET A 1 196 ? -11.915 -61.060 1.525 1.00 32.25 196 MET A CA 1
ATOM 1544 C C . MET A 1 196 ? -11.252 -60.540 0.233 1.00 32.25 196 MET A C 1
ATOM 1546 O O . MET A 1 196 ? -11.550 -59.450 -0.255 1.00 32.25 196 MET A O 1
ATOM 1550 N N . ASP A 1 197 ? -10.353 -61.372 -0.294 1.00 32.34 197 ASP A N 1
ATOM 1551 C CA . ASP A 1 197 ? -9.723 -61.330 -1.616 1.00 32.34 197 ASP A CA 1
ATOM 1552 C C . ASP A 1 197 ? -10.733 -61.314 -2.777 1.00 32.34 197 ASP A C 1
ATOM 1554 O O . ASP A 1 197 ? -11.800 -61.896 -2.646 1.00 32.34 197 ASP A O 1
ATOM 1558 N N . PHE A 1 198 ? -10.355 -60.767 -3.946 1.00 31.86 198 PHE A N 1
ATOM 1559 C CA . PHE A 1 198 ? -10.516 -61.450 -5.248 1.00 31.86 198 PHE A CA 1
ATOM 1560 C C . PHE A 1 198 ? -9.771 -60.725 -6.398 1.00 31.86 198 PHE A C 1
ATOM 1562 O O . PHE A 1 198 ? -10.126 -59.641 -6.847 1.00 31.86 198 PHE A O 1
ATOM 1569 N N . GLN A 1 199 ? -8.689 -61.386 -6.815 1.00 30.41 199 GLN A N 1
ATOM 1570 C CA . GLN A 1 199 ? -8.068 -61.585 -8.135 1.00 30.41 199 GLN A CA 1
ATOM 1571 C C . GLN A 1 199 ? -8.448 -60.757 -9.389 1.00 30.41 199 GLN A C 1
ATOM 1573 O O . GLN A 1 199 ? -9.608 -60.625 -9.752 1.00 30.41 199 GLN A O 1
ATOM 1578 N N . SER A 1 200 ? -7.380 -60.507 -10.174 1.00 30.34 200 SER A N 1
ATOM 1579 C CA . SER A 1 200 ? -7.270 -60.659 -11.645 1.00 30.34 200 SER A CA 1
ATOM 1580 C C . SER A 1 200 ? -8.088 -59.683 -12.505 1.00 30.34 200 SER A C 1
ATOM 1582 O O . SER A 1 200 ? -9.307 -59.666 -12.492 1.00 30.34 200 SER A O 1
ATOM 1584 N N . GLY A 1 201 ? -7.494 -58.799 -13.303 1.00 27.62 201 GLY A N 1
ATOM 1585 C CA . GLY A 1 201 ? -6.484 -59.068 -14.321 1.00 27.62 201 GLY A CA 1
ATOM 1586 C C . GLY A 1 201 ? -7.105 -58.721 -15.676 1.00 27.62 201 GLY A C 1
ATOM 1587 O O . GLY A 1 201 ? -8.135 -59.282 -16.034 1.00 27.62 201 GLY A O 1
ATOM 1588 N N . ARG A 1 202 ? -6.521 -57.777 -16.426 1.00 32.59 202 ARG A N 1
ATOM 1589 C CA . ARG A 1 202 ? -6.676 -57.704 -17.888 1.00 32.59 202 ARG A CA 1
ATOM 1590 C C . ARG A 1 202 ? -5.634 -56.786 -18.512 1.00 32.59 202 ARG A C 1
ATOM 1592 O O . ARG A 1 202 ? -5.606 -55.574 -18.336 1.00 32.59 202 ARG A O 1
ATOM 1599 N N . GLU A 1 203 ? -4.772 -57.475 -19.227 1.00 33.19 203 GLU A N 1
ATOM 1600 C CA . GLU A 1 203 ? -3.717 -57.042 -20.115 1.00 33.19 203 GLU A CA 1
ATOM 1601 C C . GLU A 1 203 ? -4.303 -56.686 -21.503 1.00 33.19 203 GLU A C 1
ATOM 1603 O O . GLU A 1 203 ? -5.459 -57.008 -21.790 1.00 33.19 203 GLU A O 1
ATOM 1608 N N . ILE A 1 204 ? -3.444 -56.154 -22.393 1.00 35.09 204 ILE A N 1
ATOM 1609 C CA . ILE A 1 204 ? -3.593 -56.058 -23.866 1.00 35.09 204 ILE A CA 1
ATOM 1610 C C . ILE A 1 204 ? -4.339 -54.768 -24.328 1.00 35.09 204 ILE A C 1
ATOM 1612 O O . ILE A 1 204 ? -5.460 -54.515 -23.923 1.00 35.09 204 ILE A O 1
ATOM 1616 N N . LYS A 1 205 ? -3.831 -53.871 -25.197 1.00 32.81 205 LYS A N 1
ATOM 1617 C CA . LYS A 1 205 ? -3.097 -54.072 -26.462 1.00 32.81 205 LYS A CA 1
ATOM 1618 C C . LYS A 1 205 ? -2.364 -52.786 -26.898 1.00 32.81 205 LYS A C 1
ATOM 1620 O O . LYS A 1 205 ? -2.971 -51.732 -27.061 1.00 32.81 205 LYS A O 1
ATOM 1625 N N . ARG A 1 206 ? -1.069 -52.925 -27.197 1.00 35.59 206 ARG A N 1
ATOM 1626 C CA . ARG A 1 206 ? -0.268 -52.020 -28.039 1.00 35.59 206 ARG A CA 1
ATOM 1627 C C . ARG A 1 206 ? -0.815 -52.003 -29.476 1.00 35.59 206 ARG A C 1
ATOM 1629 O O . ARG A 1 206 ? -1.074 -53.069 -30.032 1.00 35.59 206 ARG A O 1
ATOM 1636 N N . ARG A 1 207 ? -0.851 -50.834 -30.124 1.00 35.00 207 ARG A N 1
ATOM 1637 C CA . ARG A 1 207 ? -0.818 -50.718 -31.593 1.00 35.00 207 ARG A CA 1
ATOM 1638 C C . ARG A 1 207 ? 0.358 -49.836 -32.016 1.00 35.00 207 ARG A C 1
ATOM 1640 O O . ARG A 1 207 ? 0.373 -48.638 -31.771 1.00 35.00 207 ARG A O 1
ATOM 1647 N N . LYS A 1 208 ? 1.352 -50.499 -32.616 1.00 33.81 208 LYS A N 1
ATOM 1648 C CA . LYS A 1 208 ? 2.393 -49.943 -33.486 1.00 33.81 208 LYS A CA 1
ATOM 1649 C C . LYS A 1 208 ? 1.821 -49.865 -34.904 1.00 33.81 208 LYS A C 1
ATOM 1651 O O . LYS A 1 208 ? 1.220 -50.839 -35.352 1.00 33.81 208 LYS A O 1
ATOM 1656 N N . THR A 1 209 ? 2.122 -48.789 -35.618 1.00 34.25 209 THR A N 1
ATOM 1657 C CA . THR A 1 209 ? 2.069 -48.729 -37.085 1.00 34.25 209 THR A CA 1
ATOM 1658 C C . THR A 1 209 ? 3.325 -48.017 -37.577 1.00 34.25 209 THR A C 1
ATOM 1660 O O . THR A 1 209 ? 3.431 -46.798 -37.519 1.00 34.25 209 THR A O 1
ATOM 1663 N N . THR A 1 210 ? 4.302 -48.812 -38.004 1.00 32.78 210 THR A N 1
ATOM 1664 C CA . THR A 1 210 ? 5.188 -48.518 -39.141 1.00 32.78 210 THR A CA 1
ATOM 1665 C C . THR A 1 210 ? 4.349 -48.772 -40.419 1.00 32.78 210 THR A C 1
ATOM 1667 O O . THR A 1 210 ? 3.342 -49.471 -40.344 1.00 32.78 210 THR A O 1
ATOM 1670 N N . THR A 1 211 ? 4.619 -48.276 -41.628 1.00 32.97 211 THR A N 1
ATOM 1671 C CA . THR A 1 211 ? 5.894 -48.270 -42.351 1.00 32.97 211 THR A CA 1
ATOM 1672 C C . THR A 1 211 ? 5.699 -47.535 -43.700 1.00 32.97 211 THR A C 1
ATOM 1674 O O . THR A 1 211 ? 4.651 -47.692 -44.319 1.00 32.97 211 THR A O 1
ATOM 1677 N N . THR A 1 212 ? 6.762 -46.860 -44.164 1.00 32.16 212 THR A N 1
ATOM 1678 C CA . THR A 1 212 ? 7.268 -46.749 -45.563 1.00 32.16 212 THR A CA 1
ATOM 1679 C C . THR A 1 212 ? 6.459 -46.096 -46.691 1.00 32.16 212 THR A C 1
ATOM 1681 O O . THR A 1 212 ? 5.356 -46.511 -47.027 1.00 32.16 212 THR A O 1
ATOM 1684 N N . GLY A 1 213 ? 7.156 -45.209 -47.413 1.00 34.00 213 GLY A N 1
ATOM 1685 C CA . GLY A 1 213 ? 6.861 -44.815 -48.791 1.00 34.00 213 GLY A CA 1
ATOM 1686 C C . GLY A 1 213 ? 7.855 -43.778 -49.324 1.00 34.00 213 GLY A C 1
ATOM 1687 O O . GLY A 1 213 ? 7.503 -42.616 -49.473 1.00 34.00 213 GLY A O 1
ATOM 1688 N N . GLU A 1 214 ? 9.102 -44.185 -49.578 1.00 34.53 214 GLU A N 1
ATOM 1689 C CA . GLU A 1 214 ? 10.053 -43.430 -50.410 1.00 34.53 214 GLU A CA 1
ATOM 1690 C C . GLU A 1 214 ? 9.747 -43.653 -51.900 1.00 34.53 214 GLU A C 1
ATOM 1692 O O . GLU A 1 214 ? 9.467 -44.788 -52.292 1.00 34.53 214 GLU A O 1
ATOM 1697 N N . LYS A 1 215 ? 9.893 -42.616 -52.741 1.00 38.75 215 LYS A N 1
ATOM 1698 C CA . LYS A 1 215 ? 10.908 -42.531 -53.821 1.00 38.75 215 LYS A CA 1
ATOM 1699 C C . LYS A 1 215 ? 10.776 -41.233 -54.664 1.00 38.75 215 LYS A C 1
ATOM 1701 O O . LYS A 1 215 ? 9.755 -40.560 -54.562 1.00 38.75 215 LYS A O 1
ATOM 1706 N N . PRO A 1 216 ? 11.829 -40.851 -55.429 1.00 53.06 216 PRO A N 1
ATOM 1707 C CA . PRO A 1 216 ? 12.182 -39.461 -55.752 1.00 53.06 216 PRO A CA 1
ATOM 1708 C C . PRO A 1 216 ? 12.191 -39.155 -57.276 1.00 53.06 216 PRO A C 1
ATOM 1710 O O . PRO A 1 216 ? 11.623 -39.917 -58.053 1.00 53.06 216 PRO A O 1
ATOM 1713 N N . VAL A 1 217 ? 12.950 -38.107 -57.668 1.00 34.38 217 VAL A N 1
ATOM 1714 C CA . VAL A 1 217 ? 13.325 -37.615 -59.029 1.00 34.38 217 VAL A CA 1
ATOM 1715 C C . VAL A 1 217 ? 12.343 -36.571 -59.579 1.00 34.38 217 VAL A C 1
ATOM 1717 O O . VAL A 1 217 ? 11.147 -36.798 -59.535 1.00 34.38 217 VAL A O 1
ATOM 1720 N N . GLY A 1 218 ? 12.681 -35.398 -60.128 1.00 31.33 218 GLY A N 1
ATOM 1721 C CA . GLY A 1 218 ? 13.862 -34.602 -60.528 1.00 31.33 218 GLY A CA 1
ATOM 1722 C C . GLY A 1 218 ? 13.246 -33.315 -61.157 1.00 31.33 218 GLY A C 1
ATOM 1723 O O . GLY A 1 218 ? 12.069 -33.328 -61.490 1.00 31.33 218 GLY A O 1
ATOM 1724 N N . GLN A 1 219 ? 13.832 -32.124 -61.264 1.00 35.94 219 GLN A N 1
ATOM 1725 C CA . GLN A 1 219 ? 15.003 -31.701 -62.027 1.00 35.94 219 GLN A CA 1
ATOM 1726 C C . GLN A 1 219 ? 15.187 -30.178 -61.840 1.00 35.94 219 GLN A C 1
ATOM 1728 O O . GLN A 1 219 ? 14.247 -29.440 -61.554 1.00 35.94 219 GLN A O 1
ATOM 1733 N N . ALA A 1 220 ? 16.435 -29.760 -62.038 1.00 36.28 220 ALA A N 1
ATOM 1734 C CA . ALA A 1 220 ? 16.980 -28.411 -62.145 1.00 36.28 220 ALA A CA 1
ATOM 1735 C C . ALA A 1 220 ? 16.172 -27.393 -62.976 1.00 36.28 220 ALA A C 1
ATOM 1737 O O . ALA A 1 220 ? 15.550 -27.774 -63.956 1.00 36.28 220 ALA A O 1
ATOM 1738 N N . ILE A 1 221 ? 16.350 -26.097 -62.671 1.00 42.19 221 ILE A N 1
ATOM 1739 C CA . ILE A 1 221 ? 16.702 -25.026 -63.630 1.00 42.19 221 ILE A CA 1
ATOM 1740 C C . ILE A 1 221 ? 17.392 -23.875 -62.862 1.00 42.19 221 ILE A C 1
ATOM 1742 O O . ILE A 1 221 ? 17.179 -23.634 -61.678 1.00 42.19 221 ILE A O 1
ATOM 1746 N N . THR A 1 222 ? 18.299 -23.236 -63.584 1.00 36.44 222 THR A N 1
ATOM 1747 C CA . THR A 1 222 ? 19.463 -22.414 -63.248 1.00 36.44 222 THR A CA 1
ATOM 1748 C C . THR A 1 222 ? 19.228 -20.922 -62.959 1.00 36.44 222 THR A C 1
ATOM 1750 O O . THR A 1 222 ? 18.388 -20.286 -63.583 1.00 36.44 222 THR A O 1
ATOM 1753 N N . ASN A 1 223 ? 20.117 -20.366 -62.122 1.00 38.47 223 ASN A N 1
ATOM 1754 C CA . ASN A 1 223 ? 20.817 -19.065 -62.181 1.00 38.47 223 ASN A CA 1
ATOM 1755 C C . ASN A 1 223 ? 20.211 -17.874 -62.955 1.00 38.47 223 ASN A C 1
ATOM 1757 O O . ASN A 1 223 ? 20.128 -17.908 -64.180 1.00 38.47 223 ASN A O 1
ATOM 1761 N N . LYS A 1 224 ? 20.118 -16.714 -62.279 1.00 40.12 224 LYS A N 1
ATOM 1762 C CA . LYS A 1 224 ? 20.515 -15.412 -62.854 1.00 40.12 224 LYS A CA 1
ATOM 1763 C C . LYS A 1 224 ? 21.163 -14.498 -61.805 1.00 40.12 224 LYS A C 1
ATOM 1765 O O . LYS A 1 224 ? 20.659 -14.298 -60.708 1.00 40.12 224 LYS A O 1
ATOM 1770 N N . LYS A 1 225 ? 22.333 -14.002 -62.199 1.00 42.97 225 LYS A N 1
ATOM 1771 C CA . LYS A 1 225 ? 23.287 -13.120 -61.516 1.00 42.97 225 LYS A CA 1
ATOM 1772 C C . LYS A 1 225 ? 22.941 -11.654 -61.833 1.00 42.97 225 LYS A C 1
ATOM 1774 O O . LYS A 1 225 ? 22.251 -11.420 -62.822 1.00 42.97 225 LYS A O 1
ATOM 1779 N N . GLN A 1 226 ? 23.606 -10.730 -61.124 1.00 42.12 226 GLN A N 1
ATOM 1780 C CA . GLN A 1 226 ? 23.745 -9.271 -61.351 1.00 42.12 226 GLN A CA 1
ATOM 1781 C C . GLN A 1 226 ? 22.801 -8.414 -60.481 1.00 42.12 226 GLN A C 1
ATOM 1783 O O . GLN A 1 226 ? 21.627 -8.720 -60.375 1.00 42.12 226 GLN A O 1
ATOM 1788 N N . GLN A 1 227 ? 23.225 -7.336 -59.814 1.00 41.41 227 GLN A N 1
ATOM 1789 C CA . GLN A 1 227 ? 24.359 -6.443 -60.067 1.00 41.41 227 GLN A CA 1
ATOM 1790 C C . GLN A 1 227 ? 24.648 -5.606 -58.801 1.00 41.41 227 GLN A C 1
ATOM 1792 O O . GLN A 1 227 ? 23.724 -5.144 -58.137 1.00 41.41 227 GLN A O 1
ATOM 1797 N N . ALA A 1 228 ? 25.927 -5.389 -58.491 1.00 46.25 228 ALA A N 1
ATOM 1798 C CA . ALA A 1 228 ? 26.388 -4.466 -57.458 1.00 46.25 228 ALA A CA 1
ATOM 1799 C C . ALA A 1 228 ? 26.392 -3.018 -57.984 1.00 46.25 228 ALA A C 1
ATOM 1801 O O . ALA A 1 228 ? 26.914 -2.776 -59.074 1.00 46.25 228 ALA A O 1
ATOM 1802 N N . LYS A 1 229 ? 25.871 -2.059 -57.202 1.00 44.16 229 LYS A N 1
ATOM 1803 C CA . LYS A 1 229 ? 26.094 -0.613 -57.388 1.00 44.16 229 LYS A CA 1
ATOM 1804 C C . LYS A 1 229 ? 26.191 0.116 -56.034 1.00 44.16 229 LYS A C 1
ATOM 1806 O O . LYS A 1 229 ? 25.244 0.100 -55.262 1.00 44.16 229 LYS A O 1
ATOM 1811 N N . ASN A 1 230 ? 27.357 0.736 -55.824 1.00 40.75 230 ASN A N 1
ATOM 1812 C CA . ASN A 1 230 ? 27.735 1.909 -55.011 1.00 40.75 230 ASN A CA 1
ATOM 1813 C C . ASN A 1 230 ? 27.031 2.231 -53.670 1.00 40.75 230 ASN A C 1
ATOM 1815 O O . ASN A 1 230 ? 25.834 2.511 -53.661 1.00 40.75 230 ASN A O 1
ATOM 1819 N N . PRO A 1 231 ? 27.792 2.427 -52.569 1.00 47.47 231 PRO A N 1
ATOM 1820 C CA . PRO A 1 231 ? 27.287 3.041 -51.349 1.00 47.47 231 PRO A CA 1
ATOM 1821 C C . PRO A 1 231 ? 27.508 4.561 -51.397 1.00 47.47 231 PRO A C 1
ATOM 1823 O O . PRO A 1 231 ? 28.634 5.046 -51.298 1.00 47.47 231 PRO A O 1
ATOM 1826 N N . LYS A 1 232 ? 26.434 5.342 -51.529 1.00 48.84 232 LYS A N 1
ATOM 1827 C CA . LYS A 1 232 ? 26.438 6.757 -51.135 1.00 48.84 232 LYS A CA 1
ATOM 1828 C C . LYS A 1 232 ? 25.220 7.027 -50.254 1.00 48.84 232 LYS A C 1
ATOM 1830 O O . LYS A 1 232 ? 24.090 6.860 -50.693 1.00 48.84 232 LYS A O 1
ATOM 1835 N N . ASN A 1 233 ? 25.509 7.430 -49.017 1.00 52.56 233 ASN A N 1
ATOM 1836 C CA . ASN A 1 233 ? 24.612 8.015 -48.019 1.00 52.56 233 ASN A CA 1
ATOM 1837 C C . ASN A 1 233 ? 23.378 7.184 -47.637 1.00 52.56 233 ASN A C 1
ATOM 1839 O O . ASN A 1 233 ? 22.241 7.600 -47.843 1.00 52.56 233 ASN A O 1
ATOM 1843 N N . GLN A 1 234 ? 23.603 6.039 -46.985 1.00 49.16 234 GLN A N 1
ATOM 1844 C CA . GLN A 1 234 ? 22.574 5.460 -46.123 1.00 49.16 234 GLN A CA 1
ATOM 1845 C C . GLN A 1 234 ? 22.524 6.272 -44.827 1.00 49.16 234 GLN A C 1
ATOM 1847 O O . GLN A 1 234 ? 23.363 6.119 -43.942 1.00 49.16 234 GLN A O 1
ATOM 1852 N N . ILE A 1 235 ? 21.537 7.163 -44.736 1.00 59.44 235 ILE A N 1
ATOM 1853 C CA . ILE A 1 235 ? 21.022 7.622 -43.446 1.00 59.44 235 ILE A CA 1
ATOM 1854 C C . ILE A 1 235 ? 20.648 6.347 -42.688 1.00 59.44 235 ILE A C 1
ATOM 1856 O O . ILE A 1 235 ? 19.932 5.507 -43.238 1.00 59.44 235 ILE A O 1
ATOM 1860 N N . ALA A 1 236 ? 21.199 6.178 -41.484 1.00 55.66 236 ALA A N 1
ATOM 1861 C CA . ALA A 1 236 ? 20.995 4.993 -40.661 1.00 55.66 236 ALA A CA 1
ATOM 1862 C C . ALA A 1 236 ? 19.510 4.578 -40.672 1.00 55.66 236 ALA A C 1
ATOM 1864 O O . ALA A 1 236 ? 18.646 5.457 -40.567 1.00 55.66 236 ALA A O 1
ATOM 1865 N N . PRO A 1 237 ? 19.193 3.279 -40.828 1.00 53.34 237 PRO A N 1
ATOM 1866 C CA . PRO A 1 237 ? 17.816 2.816 -40.897 1.00 53.34 237 PRO A CA 1
ATOM 1867 C C . PRO A 1 237 ? 17.097 3.220 -39.611 1.00 53.34 237 PRO A C 1
ATOM 1869 O O . PRO A 1 237 ? 17.342 2.684 -38.530 1.00 53.34 237 PRO A O 1
ATOM 1872 N N . LYS A 1 238 ? 16.228 4.225 -39.730 1.00 58.97 238 LYS A N 1
ATOM 1873 C CA . LYS A 1 238 ? 15.339 4.656 -38.658 1.00 58.97 238 LYS A CA 1
ATOM 1874 C C . LYS A 1 238 ? 14.447 3.459 -38.346 1.00 58.97 238 LYS A C 1
ATOM 1876 O O . LYS A 1 238 ? 13.781 2.955 -39.244 1.00 58.97 238 LYS A O 1
ATOM 1881 N N . ASN A 1 239 ? 14.510 2.979 -37.106 1.00 59.72 239 ASN A N 1
ATOM 1882 C CA . ASN A 1 239 ? 13.810 1.786 -36.640 1.00 59.72 239 ASN A CA 1
ATOM 1883 C C . ASN A 1 239 ? 12.355 1.773 -37.141 1.00 59.72 239 ASN A C 1
ATOM 1885 O O . ASN A 1 239 ? 11.553 2.619 -36.745 1.00 59.72 239 ASN A O 1
ATOM 1889 N N . SER A 1 240 ? 12.026 0.819 -38.015 1.00 58.25 240 SER A N 1
ATOM 1890 C CA . SER A 1 240 ? 10.705 0.693 -38.639 1.00 58.25 240 SER A CA 1
ATOM 1891 C C . SER A 1 240 ? 9.581 0.484 -37.620 1.00 58.25 240 SER A C 1
ATOM 1893 O O . SER A 1 240 ? 8.428 0.759 -37.932 1.00 58.25 240 SER A O 1
ATOM 1895 N N . ASN A 1 241 ? 9.911 0.072 -36.390 1.00 63.16 241 ASN A N 1
ATOM 1896 C CA . ASN A 1 241 ? 8.955 -0.071 -35.289 1.00 63.16 241 ASN A CA 1
ATOM 1897 C C . ASN A 1 241 ? 8.442 1.279 -34.751 1.00 63.16 241 ASN A C 1
ATOM 1899 O O . ASN A 1 241 ? 7.514 1.297 -33.950 1.00 63.16 241 ASN A O 1
ATOM 1903 N N . LEU A 1 242 ? 9.042 2.402 -35.165 1.00 54.69 242 LEU A N 1
ATOM 1904 C CA . LEU A 1 242 ? 8.612 3.759 -34.805 1.00 54.69 242 LEU A CA 1
ATOM 1905 C C . LEU A 1 242 ? 7.889 4.480 -35.949 1.00 54.69 242 LEU A C 1
ATOM 1907 O O . LEU A 1 242 ? 7.518 5.644 -35.797 1.00 54.69 242 LEU A O 1
ATOM 1911 N N . LEU A 1 243 ? 7.709 3.826 -37.100 1.00 57.62 243 LEU A N 1
ATOM 1912 C CA . LEU A 1 243 ? 6.942 4.393 -38.201 1.00 57.62 243 LEU A CA 1
ATOM 1913 C C . LEU A 1 243 ? 5.480 3.948 -38.067 1.00 57.62 243 LEU A C 1
ATOM 1915 O O . LEU A 1 243 ? 5.220 2.745 -38.000 1.00 57.62 243 LEU A O 1
ATOM 1919 N N . PRO A 1 244 ? 4.517 4.884 -38.017 1.00 58.59 244 PRO A N 1
ATOM 1920 C CA . PRO A 1 244 ? 3.107 4.529 -37.974 1.00 58.59 244 PRO A CA 1
ATOM 1921 C C . PRO A 1 244 ? 2.755 3.676 -39.197 1.00 58.59 244 PRO A C 1
ATOM 1923 O O . PRO A 1 244 ? 3.149 3.986 -40.323 1.00 58.59 244 PRO A O 1
ATOM 1926 N N . VAL A 1 245 ? 2.036 2.576 -38.963 1.00 64.62 245 VAL A N 1
ATOM 1927 C CA . VAL A 1 245 ? 1.662 1.614 -40.006 1.00 64.62 245 VAL A CA 1
ATOM 1928 C C . VAL A 1 245 ? 0.752 2.314 -41.014 1.00 64.62 245 VAL A C 1
ATOM 1930 O O . VAL A 1 245 ? -0.430 2.523 -40.760 1.00 64.62 245 VAL A O 1
ATOM 1933 N N . SER A 1 246 ? 1.303 2.667 -42.173 1.00 60.50 246 SER A N 1
ATOM 1934 C CA . SER A 1 246 ? 0.604 3.408 -43.232 1.00 60.50 246 SER A CA 1
ATOM 1935 C C . SER A 1 246 ? -0.513 2.610 -43.915 1.00 60.50 246 SER A C 1
ATOM 1937 O O . SER A 1 246 ? -1.365 3.193 -44.571 1.00 60.50 246 SER A O 1
ATOM 1939 N N . ASN A 1 247 ? -0.545 1.287 -43.722 1.00 65.69 247 ASN A N 1
ATOM 1940 C CA . ASN A 1 247 ? -1.539 0.370 -44.288 1.00 65.69 247 ASN A CA 1
ATOM 1941 C C . ASN A 1 247 ? -2.255 -0.435 -43.193 1.00 65.69 247 ASN A C 1
ATOM 1943 O O . ASN A 1 247 ? -2.355 -1.664 -43.273 1.00 65.69 247 ASN A O 1
ATOM 1947 N N . CYS A 1 248 ? -2.712 0.229 -42.130 1.00 58.56 248 CYS A N 1
ATOM 1948 C CA . CYS A 1 248 ? -3.506 -0.448 -41.112 1.00 58.56 248 CYS A CA 1
ATOM 1949 C C . CYS A 1 248 ? -4.859 -0.864 -41.716 1.00 58.56 248 CYS A C 1
ATOM 1951 O O . CYS A 1 248 ? -5.692 -0.023 -42.037 1.00 58.56 248 CYS A O 1
ATOM 1953 N N . ARG A 1 249 ? -5.082 -2.175 -41.886 1.00 69.75 249 ARG A N 1
ATOM 1954 C CA . ARG A 1 249 ? -6.370 -2.739 -42.346 1.00 69.75 249 ARG A CA 1
ATOM 1955 C C . ARG A 1 249 ? -7.452 -2.724 -41.261 1.00 69.75 249 ARG A C 1
ATOM 1957 O O . ARG A 1 249 ? -8.570 -3.163 -41.507 1.00 69.75 249 ARG A O 1
ATOM 1964 N N . ILE A 1 250 ? -7.101 -2.274 -40.060 1.00 68.50 250 ILE A N 1
ATOM 1965 C CA . ILE A 1 250 ? -7.999 -2.173 -38.917 1.00 68.50 250 ILE A CA 1
ATOM 1966 C C . ILE A 1 250 ? -8.524 -0.741 -38.908 1.00 68.50 250 ILE A C 1
ATOM 1968 O O . ILE A 1 250 ? -7.747 0.203 -38.763 1.00 68.50 250 ILE A O 1
ATOM 1972 N N . THR A 1 251 ? -9.833 -0.581 -39.087 1.00 70.69 251 THR A N 1
ATOM 1973 C CA . THR A 1 251 ? -10.499 0.710 -38.899 1.00 70.69 251 THR A CA 1
ATOM 1974 C C . THR A 1 251 ? -10.206 1.217 -37.488 1.00 70.69 251 THR A C 1
ATOM 1976 O O . THR A 1 251 ? -10.380 0.446 -36.539 1.00 70.69 251 THR A O 1
ATOM 1979 N N . PRO A 1 252 ? -9.746 2.471 -37.325 1.00 60.44 252 PRO A N 1
ATOM 1980 C CA . PRO A 1 252 ? -9.482 3.024 -36.010 1.00 60.44 252 PRO A CA 1
ATOM 1981 C C . PRO A 1 252 ? -10.747 2.913 -35.164 1.00 60.44 252 PRO A C 1
ATOM 1983 O O . PRO A 1 252 ? -11.803 3.416 -35.541 1.00 60.44 252 PRO A O 1
ATOM 1986 N N . VAL A 1 253 ? -10.643 2.204 -34.041 1.00 70.94 253 VAL A N 1
ATOM 1987 C CA . VAL A 1 253 ? -11.725 2.138 -33.064 1.00 70.94 253 VAL A CA 1
ATOM 1988 C C . VAL A 1 253 ? -11.730 3.483 -32.356 1.00 70.94 253 VAL A C 1
ATOM 1990 O O . VAL A 1 253 ? -10.868 3.756 -31.519 1.00 70.94 253 VAL A O 1
ATOM 1993 N N . GLU A 1 254 ? -12.666 4.348 -32.731 1.00 60.25 254 GLU A N 1
ATOM 1994 C CA . GLU A 1 254 ? -12.992 5.533 -31.950 1.00 60.25 254 GLU A CA 1
ATOM 1995 C C . GLU A 1 254 ? -13.599 5.046 -30.638 1.00 60.25 254 GLU A C 1
ATOM 1997 O O . GLU A 1 254 ? -14.786 4.747 -30.559 1.00 60.25 254 GLU A O 1
ATOM 2002 N N . VAL A 1 255 ? -12.758 4.876 -29.616 1.00 64.38 255 VAL A N 1
ATOM 2003 C CA . VAL A 1 255 ? -13.235 4.654 -28.253 1.00 64.38 255 VAL A CA 1
ATOM 2004 C C . VAL A 1 255 ? -13.912 5.957 -27.843 1.00 64.38 255 VAL A C 1
ATOM 2006 O O . VAL A 1 255 ? -13.214 6.971 -27.727 1.00 64.38 255 VAL A O 1
ATOM 2009 N N . PRO A 1 256 ? -15.244 5.981 -27.660 1.00 57.03 256 PRO A N 1
ATOM 2010 C CA . PRO A 1 256 ? -15.912 7.185 -27.210 1.00 57.03 256 PRO A CA 1
ATOM 2011 C C . PRO A 1 256 ? -15.292 7.579 -25.875 1.00 57.03 256 PRO A C 1
ATOM 2013 O O . PRO A 1 256 ? -15.165 6.742 -24.977 1.00 57.03 256 PRO A O 1
ATOM 2016 N N . LEU A 1 257 ? -14.888 8.843 -25.749 1.00 59.06 257 LEU A N 1
ATOM 2017 C CA . LEU A 1 257 ? -14.527 9.445 -24.471 1.00 59.06 257 LEU A CA 1
ATOM 2018 C C . LEU A 1 257 ? -15.805 9.537 -23.634 1.00 59.06 257 LEU A C 1
ATOM 2020 O O . LEU A 1 257 ? -16.414 10.597 -23.525 1.00 59.06 257 LEU A O 1
ATOM 2024 N N . LEU A 1 258 ? -16.260 8.405 -23.102 1.00 65.56 258 LEU A N 1
ATOM 2025 C CA . LEU A 1 258 ? -17.297 8.404 -22.094 1.00 65.56 258 LEU A CA 1
ATOM 2026 C C . LEU A 1 258 ? -16.665 9.063 -20.870 1.00 65.56 258 LEU A C 1
ATOM 2028 O O . LEU A 1 258 ? -15.689 8.547 -20.320 1.00 65.56 258 LEU A O 1
ATOM 2032 N N . GLU A 1 259 ? -17.154 10.244 -20.502 1.00 65.81 259 GLU A N 1
ATOM 2033 C CA . GLU A 1 259 ? -16.772 10.861 -19.241 1.00 65.81 259 GLU A CA 1
ATOM 2034 C C . GLU A 1 259 ? -17.143 9.873 -18.135 1.00 65.81 259 GLU A C 1
ATOM 2036 O O . GLU A 1 259 ? -18.320 9.587 -17.913 1.00 65.81 259 GLU A O 1
ATOM 2041 N N . GLU A 1 260 ? -16.132 9.274 -17.506 1.00 65.56 260 GLU A N 1
ATOM 2042 C CA . GLU A 1 260 ? -16.360 8.392 -16.369 1.00 65.56 260 GLU A CA 1
ATOM 2043 C C . GLU A 1 260 ? -17.117 9.196 -15.306 1.00 65.56 260 GLU A C 1
ATOM 2045 O O . GLU A 1 260 ? -16.675 10.299 -14.956 1.00 65.56 260 GLU A O 1
ATOM 2050 N N . PRO A 1 261 ? -18.265 8.693 -14.821 1.00 70.12 261 PRO A N 1
ATOM 2051 C CA . PRO A 1 261 ? -19.004 9.379 -13.780 1.00 70.12 261 PRO A CA 1
ATOM 2052 C C . PRO A 1 261 ? -18.092 9.513 -12.560 1.00 70.12 261 PRO A C 1
ATOM 2054 O O . PRO A 1 261 ? -17.492 8.531 -12.118 1.00 70.12 261 PRO A O 1
ATOM 2057 N N . THR A 1 262 ? -17.967 10.735 -12.041 1.00 76.31 262 THR A N 1
ATOM 2058 C CA . THR A 1 262 ? -17.204 10.983 -10.817 1.00 76.31 262 THR A CA 1
ATOM 2059 C C . THR A 1 262 ? -17.836 10.177 -9.694 1.00 76.31 262 THR A C 1
ATOM 2061 O O . THR A 1 262 ? -19.064 10.155 -9.559 1.00 76.31 262 THR A O 1
ATOM 2064 N N . ARG A 1 263 ? -17.017 9.501 -8.881 1.00 81.06 263 ARG A N 1
ATOM 2065 C CA . ARG A 1 263 ? -17.542 8.663 -7.785 1.00 81.06 263 ARG A CA 1
ATOM 2066 C C . ARG A 1 263 ? -18.423 9.486 -6.845 1.00 81.06 263 ARG A C 1
ATOM 2068 O O . ARG A 1 263 ? -19.447 9.015 -6.356 1.00 81.06 263 ARG A O 1
ATOM 2075 N N . TRP A 1 264 ? -18.018 10.732 -6.628 1.00 85.44 264 TRP A N 1
ATOM 2076 C CA . TRP A 1 264 ? -18.731 11.706 -5.823 1.00 85.44 264 TRP A CA 1
ATOM 2077 C C . TRP A 1 264 ? -19.433 12.693 -6.757 1.00 85.44 264 TRP A C 1
ATOM 2079 O O . TRP A 1 264 ? -18.790 13.385 -7.545 1.00 85.44 264 TRP A O 1
ATOM 2089 N N . GLY A 1 265 ? -20.759 12.802 -6.664 1.00 83.62 265 GLY A N 1
ATOM 2090 C CA . GLY A 1 265 ? -21.537 13.789 -7.430 1.00 83.62 265 GLY A CA 1
ATOM 2091 C C . GLY A 1 265 ? -21.383 15.234 -6.928 1.00 83.62 265 GLY A C 1
ATOM 2092 O O . GLY A 1 265 ? -22.098 16.131 -7.374 1.00 83.62 265 GLY A O 1
ATOM 2093 N N . ILE A 1 266 ? -20.497 15.474 -5.957 1.00 89.19 266 ILE A N 1
ATOM 2094 C CA . ILE A 1 266 ? -20.381 16.733 -5.226 1.00 89.19 266 ILE A CA 1
ATOM 2095 C C . ILE A 1 266 ? -18.917 17.077 -4.935 1.00 89.19 266 ILE A C 1
ATOM 2097 O O . ILE A 1 266 ? -18.106 16.210 -4.624 1.00 89.19 266 ILE A O 1
ATOM 2101 N N . THR A 1 267 ? -18.575 18.365 -5.019 1.00 89.62 267 THR A N 1
ATOM 2102 C CA . THR A 1 267 ? -17.218 18.845 -4.735 1.00 89.62 267 THR A CA 1
ATOM 2103 C C . THR A 1 267 ? -16.988 19.043 -3.232 1.00 89.62 267 THR A C 1
ATOM 2105 O O . THR A 1 267 ? -17.904 19.477 -2.525 1.00 89.62 267 THR A O 1
ATOM 2108 N N . PRO A 1 268 ? -15.752 18.848 -2.728 1.00 90.50 268 PRO A N 1
ATOM 2109 C CA . PRO A 1 268 ? -15.433 19.043 -1.310 1.00 90.50 268 PRO A CA 1
ATOM 2110 C C . PRO A 1 268 ? -15.830 20.420 -0.765 1.00 90.50 268 PRO A C 1
ATOM 2112 O O . PRO A 1 268 ? -16.320 20.538 0.354 1.00 90.50 268 PRO A O 1
ATOM 2115 N N . GLN A 1 269 ? -15.658 21.473 -1.570 1.00 90.31 269 GLN A N 1
ATOM 2116 C CA . GLN A 1 269 ? -16.012 22.842 -1.185 1.00 90.31 269 GLN A CA 1
ATOM 2117 C C . GLN A 1 269 ? -17.515 23.012 -0.961 1.00 90.31 269 GLN A C 1
ATOM 2119 O O . GLN A 1 269 ? -17.922 23.763 -0.079 1.00 90.31 269 GLN A O 1
ATOM 2124 N N . LYS A 1 270 ? -18.343 22.322 -1.754 1.00 92.50 270 LYS A N 1
ATOM 2125 C CA . LYS A 1 270 ? -19.795 22.359 -1.590 1.00 92.50 270 LYS A CA 1
ATOM 2126 C C . LYS A 1 270 ? -20.214 21.613 -0.324 1.00 92.50 270 LYS A C 1
ATOM 2128 O O . LYS A 1 270 ? -21.054 22.129 0.400 1.00 92.50 270 LYS A O 1
ATOM 2133 N N . ILE A 1 271 ? -19.574 20.480 -0.013 1.00 92.06 271 ILE A N 1
ATOM 2134 C CA . ILE A 1 271 ? -19.802 19.778 1.260 1.00 92.06 271 ILE A CA 1
ATOM 2135 C C . ILE A 1 271 ? -19.453 20.698 2.438 1.00 92.06 271 ILE A C 1
ATOM 2137 O O . ILE A 1 271 ? -20.271 20.868 3.331 1.00 92.06 271 ILE A O 1
ATOM 2141 N N . MET A 1 272 ? -18.283 21.346 2.428 1.00 92.38 272 MET A N 1
ATOM 2142 C CA . MET A 1 272 ? -17.880 22.244 3.522 1.00 92.38 272 MET A CA 1
ATOM 2143 C C . MET A 1 272 ? -18.873 23.397 3.732 1.00 92.38 272 MET A C 1
ATOM 2145 O O . MET A 1 272 ? -19.288 23.627 4.862 1.00 92.38 272 MET A O 1
ATOM 2149 N N . LYS A 1 273 ? -19.325 24.051 2.653 1.00 93.19 273 LYS A N 1
ATOM 2150 C CA . LYS A 1 273 ? -20.330 25.127 2.733 1.00 93.19 273 LYS A CA 1
ATOM 2151 C C . LYS A 1 273 ? -21.656 24.666 3.346 1.00 93.19 273 LYS A C 1
ATOM 2153 O O . LYS A 1 273 ? -22.257 25.402 4.116 1.00 93.19 273 LYS A O 1
ATOM 2158 N N . GLU A 1 274 ? -22.110 23.458 3.018 1.00 92.06 274 GLU A N 1
ATOM 2159 C CA . GLU A 1 274 ? -23.340 22.891 3.593 1.00 92.06 274 GLU A CA 1
ATOM 2160 C C . GLU A 1 274 ? -23.177 22.530 5.081 1.00 92.06 274 GLU A C 1
ATOM 2162 O O . GLU A 1 274 ? -24.148 22.560 5.835 1.00 92.06 274 GLU A O 1
ATOM 2167 N N . LEU A 1 275 ? -21.958 22.204 5.527 1.00 92.00 275 LEU A N 1
ATOM 2168 C CA . LEU A 1 275 ? -21.676 21.842 6.921 1.00 92.00 275 LEU A CA 1
ATOM 2169 C C . LEU A 1 275 ? -21.460 23.041 7.850 1.00 92.00 275 LEU A C 1
ATOM 2171 O O . LEU A 1 275 ? -21.630 22.887 9.064 1.00 92.00 275 LEU A O 1
ATOM 2175 N N . ASP A 1 276 ? -21.115 24.215 7.314 1.00 91.25 276 ASP A N 1
ATOM 2176 C CA . ASP A 1 276 ? -20.859 25.428 8.106 1.00 91.25 276 ASP A CA 1
ATOM 2177 C C . ASP A 1 276 ? -22.077 25.840 8.953 1.00 91.25 276 ASP A C 1
ATOM 2179 O O . ASP A 1 276 ? -21.922 26.354 10.062 1.00 91.25 276 ASP A O 1
ATOM 2183 N N . HIS A 1 277 ? -23.292 25.554 8.476 1.00 90.19 277 HIS A N 1
ATOM 2184 C CA . HIS A 1 277 ? -24.545 25.924 9.143 1.00 90.19 277 HIS A CA 1
ATOM 2185 C C . HIS A 1 277 ? -25.067 24.893 10.153 1.00 90.19 277 HIS A C 1
ATOM 2187 O O . HIS A 1 277 ? -26.000 25.191 10.896 1.00 90.19 277 HIS A O 1
ATOM 2193 N N . VAL A 1 278 ? -24.486 23.691 10.209 1.00 92.50 278 VAL A N 1
ATOM 2194 C CA . VAL A 1 278 ? -24.933 22.627 11.120 1.00 92.50 278 VAL A CA 1
ATOM 2195 C C . VAL A 1 278 ? -24.017 22.625 12.342 1.00 92.50 278 VAL A C 1
ATOM 2197 O O . VAL A 1 278 ? -22.842 22.319 12.182 1.00 92.50 278 VAL A O 1
ATOM 2200 N N . PRO A 1 279 ? -24.468 22.965 13.560 1.00 89.19 279 PRO A N 1
ATOM 2201 C CA . PRO A 1 279 ? -23.578 23.041 14.723 1.00 89.19 279 PRO A CA 1
ATOM 2202 C C . PRO A 1 279 ? -23.267 21.667 15.338 1.00 89.19 279 PRO A C 1
ATOM 2204 O O . PRO A 1 279 ? -22.187 21.472 15.894 1.00 89.19 279 PRO A O 1
ATOM 2207 N N . ASN A 1 280 ? -24.190 20.707 15.239 1.00 94.31 280 ASN A N 1
ATOM 2208 C CA . ASN A 1 280 ? -24.084 19.415 15.912 1.00 94.31 280 ASN A CA 1
ATOM 2209 C C . ASN A 1 280 ? -23.233 18.412 15.095 1.00 94.31 280 ASN A C 1
ATOM 2211 O O . ASN A 1 280 ? -23.593 18.107 13.955 1.00 94.31 280 ASN A O 1
ATOM 2215 N N . PRO A 1 281 ? -22.137 17.845 15.643 1.00 94.25 281 PRO A N 1
ATOM 2216 C CA . PRO A 1 281 ? -21.277 16.895 14.926 1.00 94.25 281 PRO A CA 1
ATOM 2217 C C . PRO A 1 281 ? -21.997 15.641 14.418 1.00 94.25 281 PRO A C 1
ATOM 2219 O O . PRO A 1 281 ? -21.687 15.144 13.336 1.00 94.25 281 PRO A O 1
ATOM 2222 N N . THR A 1 282 ? -22.979 15.140 15.167 1.00 94.12 282 THR A N 1
ATOM 2223 C CA . THR A 1 282 ? -23.737 13.945 14.765 1.00 94.12 282 THR A CA 1
ATOM 2224 C C . THR A 1 282 ? -24.683 14.248 13.599 1.00 94.12 282 THR A C 1
ATOM 2226 O O . THR A 1 282 ? -24.844 13.429 12.695 1.00 94.12 282 THR A O 1
ATOM 2229 N N . GLU A 1 283 ? -25.267 15.447 13.563 1.00 95.00 283 GLU A N 1
ATOM 2230 C CA . GLU A 1 283 ? -26.063 15.909 12.418 1.00 95.00 283 GLU A CA 1
ATOM 2231 C C . GLU A 1 283 ? -25.183 16.214 11.209 1.00 95.00 283 GLU A C 1
ATOM 2233 O O . GLU A 1 283 ? -25.548 15.852 10.093 1.00 95.00 283 GLU A O 1
ATOM 2238 N N . ARG A 1 284 ? -23.991 16.790 11.424 1.00 95.62 284 ARG A N 1
ATOM 2239 C CA . ARG A 1 284 ? -22.984 16.954 10.366 1.00 95.62 284 ARG A CA 1
ATOM 2240 C C . ARG A 1 284 ? -22.665 15.619 9.709 1.00 95.62 284 ARG A C 1
ATOM 2242 O O . ARG A 1 284 ? -22.647 15.549 8.487 1.00 95.62 284 ARG A O 1
ATOM 2249 N N . LEU A 1 285 ? -22.466 14.559 10.495 1.00 96.25 285 LEU A N 1
ATOM 2250 C CA . LEU A 1 285 ? -22.201 13.223 9.962 1.00 96.25 285 LEU A CA 1
ATOM 2251 C C . LEU A 1 285 ? -23.343 12.711 9.081 1.00 96.25 285 LEU A C 1
ATOM 2253 O O . LEU A 1 285 ? -23.083 12.266 7.964 1.00 96.25 285 LEU A O 1
ATOM 2257 N N . LYS A 1 286 ? -24.594 12.816 9.545 1.00 95.50 286 LYS A N 1
ATOM 2258 C CA . LYS A 1 286 ? -25.769 12.433 8.745 1.00 95.50 286 LYS A CA 1
ATOM 2259 C C . LYS A 1 286 ? -25.830 13.223 7.442 1.00 95.50 286 LYS A C 1
ATOM 2261 O O . LYS A 1 286 ? -25.924 12.639 6.367 1.00 95.50 286 LYS A O 1
ATOM 2266 N N . ARG A 1 287 ? -25.658 14.544 7.532 1.00 94.94 287 ARG A N 1
ATOM 2267 C CA . ARG A 1 287 ? -25.702 15.434 6.373 1.00 94.94 287 ARG A CA 1
ATOM 2268 C C . ARG A 1 287 ? -24.602 15.130 5.360 1.00 94.94 287 ARG A C 1
ATOM 2270 O O . ARG A 1 287 ? -24.874 15.138 4.164 1.00 94.94 287 ARG A O 1
ATOM 2277 N N . VAL A 1 288 ? -23.379 14.836 5.813 1.00 95.56 288 VAL A N 1
ATOM 2278 C CA . VAL A 1 288 ? -22.307 14.387 4.913 1.00 95.56 288 VAL A CA 1
ATOM 2279 C C . VAL A 1 288 ? -22.721 13.111 4.204 1.00 95.56 288 VAL A C 1
ATOM 2281 O O . VAL A 1 288 ? -22.657 13.099 2.982 1.00 95.56 288 VAL A O 1
ATOM 2284 N N . CYS A 1 289 ? -23.170 12.087 4.939 1.00 94.88 289 CYS A N 1
ATOM 2285 C CA . CYS A 1 289 ? -23.564 10.799 4.361 1.00 94.88 289 CYS A CA 1
ATOM 2286 C C . CYS A 1 289 ? -24.651 10.970 3.289 1.00 94.88 289 CYS A C 1
ATOM 2288 O O . CYS A 1 289 ? -24.498 10.447 2.190 1.00 94.88 289 CYS A O 1
ATOM 2290 N N . GLU A 1 290 ? -25.676 11.787 3.548 1.00 94.44 290 GLU A N 1
ATOM 2291 C CA . GLU A 1 290 ? -26.713 12.127 2.563 1.00 94.44 290 GLU A CA 1
ATOM 2292 C C . GLU A 1 290 ? -26.133 12.780 1.298 1.00 94.44 290 GLU A C 1
ATOM 2294 O O . GLU A 1 290 ? -26.466 12.381 0.182 1.00 94.44 290 GLU A O 1
ATOM 2299 N N . LEU A 1 291 ? -25.242 13.767 1.453 1.00 94.12 291 LEU A N 1
ATOM 2300 C CA . LEU A 1 291 ? -24.649 14.500 0.328 1.00 94.12 291 LEU A CA 1
ATOM 2301 C C . LEU A 1 291 ? -23.799 13.609 -0.583 1.00 94.12 291 LEU A C 1
ATOM 2303 O O . LEU A 1 291 ? -23.743 13.847 -1.789 1.00 94.12 291 LEU A O 1
ATOM 2307 N N . ILE A 1 292 ? -23.144 12.596 -0.015 1.00 93.25 292 ILE A N 1
ATOM 2308 C CA . ILE A 1 292 ? -22.320 11.632 -0.756 1.00 93.25 292 ILE A CA 1
ATOM 2309 C C . ILE A 1 292 ? -23.051 10.313 -1.040 1.00 93.25 292 ILE A C 1
ATOM 2311 O O . ILE A 1 292 ? -22.428 9.370 -1.516 1.00 93.25 292 ILE A O 1
ATOM 2315 N N . SER A 1 293 ? -24.369 10.260 -0.800 1.00 93.44 293 SER A N 1
ATOM 2316 C CA . SER A 1 293 ? -25.223 9.084 -1.034 1.00 93.44 293 SER A CA 1
ATOM 2317 C C . SER A 1 293 ? -24.743 7.809 -0.320 1.00 93.44 293 SER A C 1
ATOM 2319 O O . SER A 1 293 ? -24.872 6.707 -0.849 1.00 93.44 293 SER A O 1
ATOM 2321 N N . LEU A 1 294 ? -24.189 7.956 0.885 1.00 93.38 294 LEU A N 1
ATOM 2322 C CA . LEU A 1 294 ? -23.800 6.850 1.758 1.00 93.38 294 LEU A CA 1
ATOM 2323 C C . LEU A 1 294 ? -24.871 6.563 2.810 1.00 93.38 294 LEU A C 1
ATOM 2325 O O . LEU A 1 294 ? -25.537 7.465 3.319 1.00 93.38 294 LEU A O 1
ATOM 2329 N N . GLU A 1 295 ? -24.982 5.293 3.189 1.00 94.56 295 GLU A N 1
ATOM 2330 C CA . GLU A 1 295 ? -25.773 4.886 4.346 1.00 94.56 295 GLU A CA 1
ATOM 2331 C C . GLU A 1 295 ? -25.093 5.323 5.654 1.00 94.56 295 GLU A C 1
ATOM 2333 O O . GLU A 1 295 ? -23.865 5.417 5.745 1.00 94.56 295 GLU A O 1
ATOM 2338 N N . HIS A 1 296 ? -25.899 5.604 6.679 1.00 94.31 296 HIS A N 1
ATOM 2339 C CA . HIS A 1 296 ? -25.393 6.037 7.976 1.00 94.31 296 HIS A CA 1
ATOM 2340 C C . HIS A 1 296 ? -24.547 4.944 8.649 1.00 94.31 296 HIS A C 1
ATOM 2342 O O . HIS A 1 296 ? -24.960 3.783 8.683 1.00 94.31 296 HIS A O 1
ATOM 2348 N N . PRO A 1 297 ? -23.393 5.299 9.240 1.00 95.94 297 PRO A N 1
ATOM 2349 C CA . PRO A 1 297 ? -22.552 4.324 9.916 1.00 95.94 297 PRO A CA 1
ATOM 2350 C C . PRO A 1 297 ? -23.150 3.871 11.249 1.00 95.94 297 PRO A C 1
ATOM 2352 O O . PRO A 1 297 ? -23.796 4.640 11.965 1.00 95.94 297 PRO A O 1
ATOM 2355 N N . GLU A 1 298 ? -22.839 2.637 11.634 1.00 96.69 298 GLU A N 1
ATOM 2356 C CA . GLU A 1 298 ? -23.114 2.123 12.973 1.00 96.69 298 GLU A CA 1
ATOM 2357 C C . GLU A 1 298 ? -22.008 2.592 13.931 1.00 96.69 298 GLU A C 1
ATOM 2359 O O . GLU A 1 298 ? -20.847 2.200 13.793 1.00 96.69 298 GLU A O 1
ATOM 2364 N N . ILE A 1 299 ? -22.348 3.435 14.909 1.00 96.44 299 ILE A N 1
ATOM 2365 C CA . ILE A 1 299 ? -21.402 3.892 15.937 1.00 96.44 299 ILE A CA 1
ATOM 2366 C C . ILE A 1 299 ? -21.479 2.944 17.134 1.00 96.44 299 ILE A C 1
ATOM 2368 O O . ILE A 1 299 ? -22.451 2.965 17.890 1.00 96.44 299 ILE A O 1
ATOM 2372 N N . LYS A 1 300 ? -20.436 2.133 17.329 1.00 96.12 300 LYS A N 1
ATOM 2373 C CA . LYS A 1 300 ? -20.320 1.233 18.483 1.00 96.12 300 LYS A CA 1
ATOM 2374 C C . LYS A 1 300 ? -19.583 1.940 19.606 1.00 96.12 300 LYS A C 1
ATOM 2376 O O . LYS A 1 300 ? -18.497 2.479 19.389 1.00 96.12 300 LYS A O 1
ATOM 2381 N N . VAL A 1 301 ? -20.188 1.941 20.791 1.00 94.50 301 VAL A N 1
ATOM 2382 C CA . VAL A 1 301 ? -19.638 2.549 22.005 1.00 94.50 301 VAL A CA 1
ATOM 2383 C C . VAL A 1 301 ? -19.564 1.480 23.087 1.00 94.50 301 VAL A C 1
ATOM 2385 O O . VAL A 1 301 ? -20.592 1.071 23.622 1.00 94.50 301 VAL A O 1
ATOM 2388 N N . ASP A 1 302 ? -18.349 1.066 23.430 1.00 93.19 302 ASP A N 1
ATOM 2389 C CA . ASP A 1 302 ? -18.083 0.048 24.442 1.00 93.19 302 ASP A CA 1
ATOM 2390 C C . ASP A 1 302 ? -17.493 0.703 25.688 1.00 93.19 302 ASP A C 1
ATOM 2392 O O . ASP A 1 302 ? -16.473 1.391 25.626 1.00 93.19 302 ASP A O 1
ATOM 2396 N N . ARG A 1 303 ? -18.113 0.493 26.849 1.00 88.62 303 ARG A N 1
ATOM 2397 C CA . ARG A 1 303 ? -17.587 1.028 28.108 1.00 88.62 303 ARG A CA 1
ATOM 2398 C C . ARG A 1 303 ? -16.485 0.134 28.666 1.00 88.62 303 ARG A C 1
ATOM 2400 O O . ARG A 1 303 ? -16.670 -1.072 28.810 1.00 88.62 303 ARG A O 1
ATOM 2407 N N . VAL A 1 304 ? -15.371 0.742 29.061 1.00 89.88 304 VAL A N 1
ATOM 2408 C CA . VAL A 1 304 ? -14.200 0.030 29.596 1.00 89.88 304 VAL A CA 1
ATOM 2409 C C . VAL A 1 304 ? -14.392 -0.337 31.071 1.00 89.88 304 VAL A C 1
ATOM 2411 O O . VAL A 1 304 ? -14.024 -1.430 31.495 1.00 89.88 304 VAL A O 1
ATOM 2414 N N . ASP A 1 305 ? -15.071 0.522 31.837 1.00 79.44 305 ASP A N 1
ATOM 2415 C CA . ASP A 1 305 ? -15.186 0.401 33.299 1.00 79.44 305 ASP A CA 1
ATOM 2416 C C . ASP A 1 305 ? -16.131 -0.710 33.802 1.00 79.44 305 ASP A C 1
ATOM 2418 O O . ASP A 1 305 ? -16.257 -0.897 35.011 1.00 79.44 305 ASP A O 1
ATOM 2422 N N . ARG A 1 306 ? -16.840 -1.428 32.914 1.00 75.81 306 ARG A N 1
ATOM 2423 C CA . ARG A 1 306 ? -17.827 -2.496 33.226 1.00 75.81 306 ARG A CA 1
ATOM 2424 C C . ARG A 1 306 ? -18.941 -2.136 34.231 1.00 75.81 306 ARG A C 1
ATOM 2426 O O . ARG A 1 306 ? -19.732 -2.999 34.603 1.00 75.81 306 ARG A O 1
ATOM 2433 N N . ARG A 1 307 ? -19.044 -0.879 34.670 1.00 74.19 307 ARG A N 1
ATOM 2434 C CA . ARG A 1 307 ? -20.141 -0.382 35.513 1.00 74.19 307 ARG A CA 1
ATOM 2435 C C . ARG A 1 307 ? -21.381 -0.145 34.649 1.00 74.19 307 ARG A C 1
ATOM 2437 O O . ARG A 1 307 ? -21.284 0.485 33.600 1.00 74.19 307 ARG A O 1
ATOM 2444 N N . LEU A 1 308 ? -22.537 -0.626 35.110 1.00 70.06 308 LEU A N 1
ATOM 2445 C CA . LEU A 1 308 ? -23.806 -0.581 34.366 1.00 70.06 308 LEU A CA 1
ATOM 2446 C C . LEU A 1 308 ? -24.506 0.792 34.372 1.00 70.06 308 LEU A C 1
ATOM 2448 O O . LEU A 1 308 ? -25.488 0.980 33.667 1.00 70.06 308 LEU A O 1
ATOM 2452 N N . ILE A 1 309 ? -24.048 1.735 35.194 1.00 74.88 309 ILE A N 1
ATOM 2453 C CA . ILE A 1 309 ? -24.720 3.025 35.405 1.00 74.88 309 ILE A CA 1
ATOM 2454 C C . ILE A 1 309 ? -24.294 3.989 34.301 1.00 74.88 309 ILE A C 1
ATOM 2456 O O . ILE A 1 309 ? -23.103 4.241 34.209 1.00 74.88 309 ILE A O 1
ATOM 2460 N N . GLU A 1 310 ? -25.210 4.576 33.524 1.00 69.12 310 GLU A N 1
ATOM 2461 C CA . GLU A 1 310 ? -24.951 5.538 32.424 1.00 69.12 310 GLU A CA 1
ATOM 2462 C C . GLU A 1 310 ? -24.394 6.912 32.880 1.00 69.12 310 GLU A C 1
ATOM 2464 O O . GLU A 1 310 ? -24.822 7.970 32.435 1.00 69.12 310 GLU A O 1
ATOM 2469 N N . SER A 1 311 ? -23.430 6.919 33.797 1.00 78.88 311 SER A N 1
ATOM 2470 C CA . SER A 1 311 ? -22.688 8.101 34.228 1.00 78.88 311 SER A CA 1
ATOM 2471 C C . SER A 1 311 ? -21.433 8.334 33.380 1.00 78.88 311 SER A C 1
ATOM 2473 O O . SER A 1 311 ? -21.048 7.504 32.545 1.00 78.88 311 SER A O 1
ATOM 2475 N N . GLU A 1 312 ? -20.737 9.435 33.666 1.00 83.88 312 GLU A N 1
ATOM 2476 C CA . GLU A 1 312 ? -19.375 9.678 33.188 1.00 83.88 312 GLU A CA 1
ATOM 2477 C C . GLU A 1 312 ? -18.466 8.464 33.452 1.00 83.88 312 GLU A C 1
ATOM 2479 O O . GLU A 1 312 ? -18.544 7.813 34.503 1.00 83.88 312 GLU A O 1
ATOM 2484 N N . GLY A 1 313 ? -17.643 8.119 32.461 1.00 87.44 313 GLY A N 1
ATOM 2485 C CA . GLY A 1 313 ? -16.728 6.980 32.512 1.00 87.44 313 GLY A CA 1
ATOM 2486 C C . GLY A 1 313 ? -15.840 6.889 31.276 1.00 87.44 313 GLY A C 1
ATOM 2487 O O . GLY A 1 313 ? -15.913 7.753 30.400 1.00 87.44 313 GLY A O 1
ATOM 2488 N N . ALA A 1 314 ? -15.012 5.846 31.218 1.00 91.94 314 ALA A N 1
ATOM 2489 C CA . ALA A 1 314 ? -14.128 5.575 30.092 1.00 91.94 314 ALA A CA 1
ATOM 2490 C C . ALA A 1 314 ? -14.831 4.739 29.008 1.00 91.94 314 ALA A C 1
ATOM 2492 O O . ALA A 1 314 ? -15.350 3.646 29.274 1.00 91.94 314 ALA A O 1
ATOM 2493 N N . TYR A 1 315 ? -14.808 5.231 27.769 1.00 93.75 315 TYR A N 1
ATOM 2494 C CA . TYR A 1 315 ? -15.438 4.598 26.611 1.00 93.75 315 TYR A CA 1
ATOM 2495 C C . TYR A 1 315 ? -14.444 4.377 25.466 1.00 93.75 315 TYR A C 1
ATOM 2497 O O . TYR A 1 315 ? -13.557 5.195 25.206 1.00 93.75 315 TYR A O 1
ATOM 2505 N N . ASN A 1 316 ? -14.651 3.280 24.746 1.00 94.69 316 ASN A N 1
ATOM 2506 C CA . ASN A 1 316 ? -14.115 3.025 23.420 1.00 94.69 316 ASN A CA 1
ATOM 2507 C C . ASN A 1 316 ? -15.219 3.305 22.402 1.00 94.69 316 ASN A C 1
ATOM 2509 O O . ASN A 1 316 ? -16.366 2.917 22.612 1.00 94.69 316 ASN A O 1
ATOM 2513 N N . VAL A 1 317 ? -14.885 3.961 21.297 1.00 96.94 317 VAL A N 1
ATOM 2514 C CA . VAL A 1 317 ? -15.857 4.269 20.243 1.00 96.94 317 VAL A CA 1
ATOM 2515 C C . VAL A 1 317 ? -15.238 4.083 18.871 1.00 96.94 317 VAL A C 1
ATOM 2517 O O . VAL A 1 317 ? -14.056 4.374 18.688 1.00 96.94 317 VAL A O 1
ATOM 2520 N N . ALA A 1 318 ? -16.027 3.597 17.919 1.00 97.19 318 ALA A N 1
ATOM 2521 C CA . ALA A 1 318 ? -15.687 3.582 16.502 1.00 97.19 318 ALA A CA 1
ATOM 2522 C C . ALA A 1 318 ? -16.958 3.539 15.643 1.00 97.19 318 ALA A C 1
ATOM 2524 O O . ALA A 1 318 ? -17.973 2.971 16.053 1.00 97.19 318 ALA A O 1
ATOM 2525 N N . ALA A 1 319 ? -16.884 4.113 14.444 1.00 97.81 319 ALA A N 1
ATOM 2526 C CA . ALA A 1 319 ? -17.948 4.074 13.449 1.00 97.81 319 ALA A CA 1
ATOM 2527 C C . ALA A 1 319 ? -17.643 3.036 12.360 1.00 97.81 319 ALA A C 1
ATOM 2529 O O . ALA A 1 319 ? -16.518 2.968 11.866 1.00 97.81 319 ALA A O 1
ATOM 2530 N N . TYR A 1 320 ? -18.649 2.254 11.971 1.00 97.00 320 TYR A N 1
ATOM 2531 C CA . TYR A 1 320 ? -18.525 1.180 10.986 1.00 97.00 320 TYR A CA 1
ATOM 2532 C C . TYR A 1 320 ? -19.503 1.389 9.830 1.00 97.00 320 TYR A C 1
ATOM 2534 O O . TYR A 1 320 ? -20.710 1.520 10.038 1.00 97.00 320 TYR A O 1
ATOM 2542 N N . PHE A 1 321 ? -18.980 1.387 8.606 1.00 96.50 321 PHE A N 1
ATOM 2543 C CA . PHE A 1 321 ? -19.772 1.442 7.380 1.00 96.50 321 PHE A CA 1
ATOM 2544 C C . PHE A 1 321 ? -19.849 0.039 6.787 1.00 96.50 321 PHE A C 1
ATOM 2546 O O . PHE A 1 321 ? -18.838 -0.495 6.344 1.00 96.50 321 PHE A O 1
ATOM 2553 N N . HIS A 1 322 ? -21.035 -0.561 6.784 1.00 93.81 322 HIS A N 1
ATOM 2554 C CA . HIS A 1 322 ? -21.223 -1.923 6.270 1.00 93.81 322 HIS A CA 1
ATOM 2555 C C . HIS A 1 322 ? -21.584 -1.938 4.781 1.00 93.81 322 HIS A C 1
ATOM 2557 O O . HIS A 1 322 ? -21.291 -2.903 4.080 1.00 93.81 322 HIS A O 1
ATOM 2563 N N . SER A 1 323 ? -22.200 -0.859 4.303 1.00 92.56 323 SER A N 1
ATOM 2564 C CA . SER A 1 323 ? -22.825 -0.796 2.981 1.00 92.56 323 SER A CA 1
ATOM 2565 C C . SER A 1 323 ? -21.855 -0.381 1.872 1.00 92.56 323 SER A C 1
ATOM 2567 O O . SER A 1 323 ? -22.059 -0.749 0.719 1.00 92.56 323 SER A O 1
ATOM 2569 N N . ASP A 1 324 ? -20.780 0.344 2.205 1.00 91.25 324 ASP A N 1
ATOM 2570 C CA . ASP A 1 324 ? -19.727 0.718 1.252 1.00 91.25 324 ASP A CA 1
ATOM 2571 C C . ASP A 1 324 ? -18.511 -0.226 1.391 1.00 91.25 324 ASP A C 1
ATOM 2573 O O . ASP A 1 324 ? -17.869 -0.240 2.446 1.00 91.25 324 ASP A O 1
ATOM 2577 N N . PRO A 1 325 ? -18.139 -0.993 0.344 1.00 91.44 325 PRO A N 1
ATOM 2578 C CA . PRO A 1 325 ? -17.027 -1.949 0.404 1.00 91.44 325 PRO A CA 1
ATOM 2579 C C . PRO A 1 325 ? -15.644 -1.333 0.660 1.00 91.44 325 PRO A C 1
ATOM 2581 O O . PRO A 1 325 ? -14.718 -2.034 1.075 1.00 91.44 325 PRO A O 1
ATOM 2584 N N . PHE A 1 326 ? -15.439 -0.050 0.362 1.00 90.69 326 PHE A N 1
ATOM 2585 C CA . PHE A 1 326 ? -14.170 0.624 0.631 1.00 90.69 326 PHE A CA 1
ATOM 2586 C C . PHE A 1 326 ? -14.090 1.015 2.100 1.00 90.69 326 PHE A C 1
ATOM 2588 O O . PHE A 1 326 ? -13.114 0.668 2.760 1.00 90.69 326 PHE A O 1
ATOM 2595 N N . LEU A 1 327 ? -15.134 1.650 2.627 1.00 93.31 327 LEU A N 1
ATOM 2596 C CA . LEU A 1 327 ? -15.184 2.061 4.028 1.00 93.31 327 LEU A CA 1
ATOM 2597 C C . LEU A 1 327 ? -15.270 0.858 4.977 1.00 93.31 327 LEU A C 1
ATOM 2599 O O . LEU A 1 327 ? -14.631 0.868 6.026 1.00 93.31 327 LEU A O 1
ATOM 2603 N N . ALA A 1 328 ? -15.952 -0.219 4.577 1.00 91.69 328 ALA A N 1
ATOM 2604 C CA . ALA A 1 328 ? -15.993 -1.471 5.333 1.00 91.69 328 ALA A CA 1
ATOM 2605 C C . ALA A 1 328 ? -14.595 -2.077 5.542 1.00 91.69 328 ALA A C 1
ATOM 2607 O O . ALA A 1 328 ? -14.299 -2.609 6.611 1.00 91.69 328 ALA A O 1
ATOM 2608 N N . ARG A 1 329 ? -13.709 -1.965 4.540 1.00 91.81 329 ARG A N 1
ATOM 2609 C CA . ARG A 1 329 ? -12.328 -2.476 4.616 1.00 91.81 329 ARG A CA 1
ATOM 2610 C C . ARG A 1 329 ? -11.428 -1.659 5.535 1.00 91.81 329 ARG A C 1
ATOM 2612 O O . ARG A 1 329 ? -10.491 -2.216 6.095 1.00 91.81 329 ARG A O 1
ATOM 2619 N N . VAL A 1 330 ? -11.708 -0.367 5.701 1.00 92.56 330 VAL A N 1
ATOM 2620 C CA . VAL A 1 330 ? -10.969 0.505 6.632 1.00 92.56 330 VAL A CA 1
ATOM 2621 C C . VAL A 1 330 ? -11.254 0.110 8.088 1.00 92.56 330 VAL A C 1
ATOM 2623 O O . VAL A 1 330 ? -10.420 0.317 8.969 1.00 92.56 330 VAL A O 1
ATOM 2626 N N . GLY A 1 331 ? -12.405 -0.519 8.344 1.00 93.06 331 GLY A N 1
ATOM 2627 C CA . GLY A 1 331 ? -12.819 -0.948 9.673 1.00 93.06 331 GLY A CA 1
ATOM 2628 C C . GLY A 1 331 ? -13.386 0.210 10.494 1.00 93.06 331 GLY A C 1
ATOM 2629 O O . GLY A 1 331 ? -14.143 1.031 9.985 1.00 93.06 331 GLY A O 1
ATOM 2630 N N . GLY A 1 332 ? -13.062 0.253 11.788 1.00 93.75 332 GLY A N 1
ATOM 2631 C CA . GLY A 1 332 ? -13.583 1.269 12.705 1.00 93.75 332 GLY A CA 1
ATOM 2632 C C . GLY A 1 332 ? -12.970 2.650 12.457 1.00 93.75 332 GLY A C 1
ATOM 2633 O O . GLY A 1 332 ? -11.846 2.910 12.888 1.00 93.75 332 GLY A O 1
ATOM 2634 N N . ILE A 1 333 ? -13.721 3.542 11.813 1.00 95.81 333 ILE A N 1
ATOM 2635 C CA . ILE A 1 333 ? -13.323 4.929 11.531 1.00 95.81 333 ILE A CA 1
ATOM 2636 C C . ILE A 1 333 ? -13.593 5.803 12.762 1.00 95.81 333 ILE A C 1
ATOM 2638 O O . ILE A 1 333 ? -14.549 5.579 13.507 1.00 95.81 333 ILE A O 1
ATOM 2642 N N . GLY A 1 334 ? -12.732 6.799 13.004 1.00 93.12 334 GLY A N 1
ATOM 2643 C CA . GLY A 1 334 ? -12.853 7.684 14.169 1.00 93.12 334 GLY A CA 1
ATOM 2644 C C . GLY A 1 334 ? -12.675 6.934 15.491 1.00 93.12 334 GLY A C 1
ATOM 2645 O O . GLY A 1 334 ? -13.361 7.233 16.470 1.00 93.12 334 GLY A O 1
ATOM 2646 N N . ARG A 1 335 ? -11.804 5.913 15.496 1.00 95.00 335 ARG A N 1
ATOM 2647 C CA . ARG A 1 335 ? -11.583 5.044 16.650 1.00 95.00 335 ARG A CA 1
ATOM 2648 C C . ARG A 1 335 ? -10.890 5.801 17.773 1.00 95.00 335 ARG A C 1
ATOM 2650 O O . ARG A 1 335 ? -9.756 6.249 17.624 1.00 95.00 335 ARG A O 1
ATOM 2657 N N . PHE A 1 336 ? -11.529 5.820 18.932 1.00 94.94 336 PHE A N 1
ATOM 2658 C CA . PHE A 1 336 ? -10.927 6.297 20.164 1.00 94.94 336 PHE A CA 1
ATOM 2659 C C . PHE A 1 336 ? -10.991 5.234 21.253 1.00 94.94 336 PHE A C 1
ATOM 2661 O O . PHE A 1 336 ? -11.937 4.447 21.314 1.00 94.94 336 PHE A O 1
ATOM 2668 N N . GLN A 1 337 ? -9.974 5.223 22.112 1.00 94.38 337 GLN A N 1
ATOM 2669 C CA . GLN A 1 337 ? -9.872 4.296 23.233 1.00 94.38 337 GLN A CA 1
ATOM 2670 C C . GLN A 1 337 ? -9.722 5.070 24.540 1.00 94.38 337 GLN A C 1
ATOM 2672 O O . GLN A 1 337 ? -9.014 6.076 24.572 1.00 94.38 337 GLN A O 1
ATOM 2677 N N . ASN A 1 338 ? -10.361 4.580 25.603 1.00 90.94 338 ASN A N 1
ATOM 2678 C CA . ASN A 1 338 ? -10.272 5.130 26.960 1.00 90.94 338 ASN A CA 1
ATOM 2679 C C . ASN A 1 338 ? -10.578 6.642 27.052 1.00 90.94 338 ASN A C 1
ATOM 2681 O O . ASN A 1 338 ? -9.886 7.376 27.759 1.00 90.94 338 ASN A O 1
ATOM 2685 N N . ILE A 1 339 ? -11.600 7.133 26.340 1.00 91.62 339 ILE A N 1
ATOM 2686 C CA . ILE A 1 339 ? -12.039 8.528 26.496 1.00 91.62 339 ILE A CA 1
ATOM 2687 C C . ILE A 1 339 ? -12.940 8.647 27.715 1.00 91.62 339 ILE A C 1
ATOM 2689 O O . ILE A 1 339 ? -13.973 7.984 27.785 1.00 91.62 339 ILE A O 1
ATOM 2693 N N . ASN A 1 340 ? -12.593 9.571 28.608 1.00 90.88 340 ASN A N 1
ATOM 2694 C CA . ASN A 1 340 ? -13.438 9.962 29.728 1.00 90.88 340 ASN A CA 1
ATOM 2695 C C . ASN A 1 340 ? -14.494 10.977 29.280 1.00 90.88 340 ASN A C 1
ATOM 2697 O O . ASN A 1 340 ? -14.168 11.976 28.635 1.00 90.88 340 ASN A O 1
ATOM 2701 N N . GLY A 1 341 ? -15.751 10.742 29.642 1.00 91.38 341 GLY A N 1
ATOM 2702 C CA . GLY A 1 341 ? -16.840 11.690 29.420 1.00 91.38 341 GLY A CA 1
ATOM 2703 C C . GLY A 1 341 ? -18.207 11.028 29.501 1.00 91.38 341 GLY A C 1
ATOM 2704 O O . GLY A 1 341 ? -18.331 9.884 29.938 1.00 91.38 341 GLY A O 1
ATOM 2705 N N . THR A 1 342 ? -19.244 11.739 29.068 1.00 92.94 342 THR A N 1
ATOM 2706 C CA . THR A 1 342 ? -20.566 11.149 28.834 1.00 92.94 342 THR A CA 1
ATOM 2707 C C . THR A 1 342 ? -20.602 10.451 27.473 1.00 92.94 342 THR A C 1
ATOM 2709 O O . THR A 1 342 ? -19.861 10.801 26.550 1.00 92.94 342 THR A O 1
ATOM 2712 N N . LYS A 1 343 ? -21.502 9.472 27.323 1.00 92.19 343 LYS A N 1
ATOM 2713 C CA . LYS A 1 343 ? -21.701 8.731 26.067 1.00 92.19 343 LYS A CA 1
ATOM 2714 C C . LYS A 1 343 ? -21.930 9.669 24.872 1.00 92.19 343 LYS A C 1
ATOM 2716 O O . LYS A 1 343 ? -21.361 9.454 23.806 1.00 92.19 343 LYS A O 1
ATOM 2721 N N . GLU A 1 344 ? -22.704 10.736 25.062 1.00 93.44 344 GLU A N 1
ATOM 2722 C CA . GLU A 1 344 ? -23.008 11.728 24.022 1.00 93.44 344 GLU A CA 1
ATOM 2723 C C . GLU A 1 344 ? -21.769 12.499 23.554 1.00 93.44 344 GLU A C 1
ATOM 2725 O O . GLU A 1 344 ? -21.559 12.666 22.353 1.00 93.44 344 GLU A O 1
ATOM 2730 N N . VAL A 1 345 ? -20.905 12.923 24.482 1.00 94.31 345 VAL A N 1
ATOM 2731 C CA . VAL A 1 345 ? -19.661 13.637 24.151 1.00 94.31 345 VAL A CA 1
ATOM 2732 C C . VAL A 1 345 ? -18.724 12.740 23.340 1.00 94.31 345 VAL A C 1
ATOM 2734 O O . VAL A 1 345 ? -18.124 13.189 22.362 1.00 94.31 345 VAL A O 1
ATOM 2737 N N . VAL A 1 346 ? -18.636 11.459 23.704 1.00 94.88 346 VAL A N 1
ATOM 2738 C CA . VAL A 1 346 ? -17.813 10.467 23.000 1.00 94.88 346 VAL A CA 1
ATOM 2739 C C . VAL A 1 346 ? -18.341 10.212 21.583 1.00 94.88 346 VAL A C 1
ATOM 2741 O O . VAL A 1 346 ? -17.555 10.204 20.633 1.00 94.88 346 VAL A O 1
ATOM 2744 N N . ILE A 1 347 ? -19.662 10.075 21.420 1.00 96.00 347 ILE A N 1
ATOM 2745 C CA . ILE A 1 347 ? -20.306 9.923 20.105 1.00 96.00 347 ILE A CA 1
ATOM 2746 C C . ILE A 1 347 ? -20.059 11.158 19.238 1.00 96.00 347 ILE A C 1
ATOM 2748 O O . ILE A 1 347 ? -19.612 11.018 18.103 1.00 96.00 347 ILE A O 1
ATOM 2752 N N . ASN A 1 348 ? -20.279 12.361 19.773 1.00 95.94 348 ASN A N 1
ATOM 2753 C CA . ASN A 1 348 ? -20.071 13.607 19.035 1.00 95.94 348 ASN A CA 1
ATOM 2754 C C . ASN A 1 348 ? -18.615 13.767 18.577 1.00 95.94 348 ASN A C 1
ATOM 2756 O O . ASN A 1 348 ? -18.356 14.205 17.454 1.00 95.94 348 ASN A O 1
ATOM 2760 N N . ARG A 1 349 ? -17.654 13.368 19.416 1.00 95.94 349 ARG A N 1
ATOM 2761 C CA . ARG A 1 349 ? -16.232 13.392 19.060 1.00 95.94 349 ARG A CA 1
ATOM 2762 C C . ARG A 1 349 ? -15.894 12.383 17.962 1.00 95.94 349 ARG A C 1
ATOM 2764 O O . ARG A 1 349 ? -15.188 12.742 17.023 1.00 95.94 349 ARG A O 1
ATOM 2771 N N . CYS A 1 350 ? -16.422 11.159 18.046 1.00 97.06 350 CYS A N 1
ATOM 2772 C CA . CYS A 1 350 ? -16.282 10.163 16.982 1.00 97.06 350 CYS A CA 1
ATOM 2773 C C . CYS A 1 350 ? -16.888 10.676 15.668 1.00 97.06 350 CYS A C 1
ATOM 2775 O O . CYS A 1 350 ? -16.211 10.680 14.644 1.00 97.06 350 CYS A O 1
ATOM 2777 N N . ALA A 1 351 ? -18.114 11.204 15.710 1.00 97.19 351 ALA A N 1
ATOM 2778 C CA . ALA A 1 351 ? -18.800 11.742 14.540 1.00 97.19 351 ALA A CA 1
ATOM 2779 C C . ALA A 1 351 ? -18.004 12.866 13.858 1.00 97.19 351 ALA A C 1
ATOM 2781 O O . ALA A 1 351 ? -17.900 12.884 12.633 1.00 97.19 351 ALA A O 1
ATOM 2782 N N . SER A 1 352 ? -17.379 13.759 14.633 1.00 96.38 352 SER A N 1
ATOM 2783 C CA . SER A 1 352 ? -16.522 14.818 14.088 1.00 96.38 352 SER A CA 1
ATOM 2784 C C . SER A 1 352 ? -15.301 14.273 13.337 1.00 96.38 352 SER A C 1
ATOM 2786 O O . SER A 1 352 ? -14.964 14.792 12.273 1.00 96.38 352 SER A O 1
ATOM 2788 N N . GLU A 1 353 ? -14.636 13.235 13.856 1.00 97.19 353 GLU A N 1
ATOM 2789 C CA . GLU A 1 353 ? -13.501 12.612 13.156 1.00 97.19 353 GLU A CA 1
ATOM 2790 C C . GLU A 1 353 ? -13.942 11.846 11.909 1.00 97.19 353 GLU A C 1
ATOM 2792 O O . GLU A 1 353 ? -13.273 11.907 10.881 1.00 97.19 353 GLU A O 1
ATOM 2797 N N . VAL A 1 354 ? -15.093 11.173 11.958 1.00 97.31 354 VAL A N 1
ATOM 2798 C CA . VAL A 1 354 ? -15.643 10.486 10.782 1.00 97.31 354 VAL A CA 1
ATOM 2799 C C . VAL A 1 354 ? -15.969 11.495 9.678 1.00 97.31 354 VAL A C 1
ATOM 2801 O O . VAL A 1 354 ? -15.604 11.273 8.528 1.00 97.31 354 VAL A O 1
ATOM 2804 N N . VAL A 1 355 ? -16.581 12.638 10.012 1.00 96.75 355 VAL A N 1
ATOM 2805 C CA . VAL A 1 355 ? -16.841 13.726 9.049 1.00 96.75 355 VAL A CA 1
ATOM 2806 C C . VAL A 1 355 ? -15.549 14.214 8.400 1.00 96.75 355 VAL A C 1
ATOM 2808 O O . VAL A 1 355 ? -15.490 14.367 7.180 1.00 96.75 355 VAL A O 1
ATOM 2811 N N . LYS A 1 356 ? -14.505 14.441 9.202 1.00 96.44 356 LYS A N 1
ATOM 2812 C CA . LYS A 1 356 ? -13.198 14.875 8.703 1.00 96.44 356 LYS A CA 1
ATOM 2813 C C . LYS A 1 356 ? -12.592 13.841 7.753 1.00 96.44 356 LYS A C 1
ATOM 2815 O O . LYS A 1 356 ? -12.175 14.203 6.658 1.00 96.44 356 LYS A O 1
ATOM 2820 N N . TYR A 1 357 ? -12.619 12.567 8.140 1.00 96.75 357 TYR A N 1
ATOM 2821 C CA . TYR A 1 357 ? -12.137 11.469 7.310 1.00 96.75 357 TYR A CA 1
ATOM 2822 C C . TYR A 1 357 ? -12.871 11.404 5.963 1.00 96.75 357 TYR A C 1
ATOM 2824 O O . TYR A 1 357 ? -12.228 11.366 4.917 1.00 96.75 357 TYR A O 1
ATOM 2832 N N . LEU A 1 358 ? -14.208 11.464 5.966 1.00 95.50 358 LEU A N 1
ATOM 2833 C CA . LEU A 1 358 ? -15.002 11.440 4.733 1.00 95.50 358 LEU A CA 1
ATOM 2834 C C . LEU A 1 358 ? -14.675 12.630 3.819 1.00 95.50 358 LEU A C 1
ATOM 2836 O O . LEU A 1 358 ? -14.549 12.459 2.609 1.00 95.50 358 LEU A O 1
ATOM 2840 N N . LEU A 1 359 ? -14.489 13.828 4.381 1.00 95.44 359 LEU A N 1
ATOM 2841 C CA . LEU A 1 359 ? -14.074 15.002 3.608 1.00 95.44 359 LEU A CA 1
ATOM 2842 C C . LEU A 1 359 ? -12.702 14.813 2.957 1.00 95.44 359 LEU A C 1
ATOM 2844 O O . LEU A 1 359 ? -12.512 15.232 1.815 1.00 95.44 359 LEU A O 1
ATOM 2848 N N . ASP A 1 360 ? -11.752 14.214 3.669 1.00 95.75 360 ASP A N 1
ATOM 2849 C CA . ASP A 1 360 ? -10.407 13.982 3.149 1.00 95.75 360 ASP A CA 1
ATOM 2850 C C . ASP A 1 360 ? -10.409 12.920 2.039 1.00 95.75 360 ASP A C 1
ATOM 2852 O O . ASP A 1 360 ? -9.799 13.154 0.995 1.00 95.75 360 ASP A O 1
ATOM 2856 N N . VAL A 1 361 ? -11.200 11.849 2.177 1.00 94.62 361 VAL A N 1
ATOM 2857 C CA . VAL A 1 361 ? -11.408 10.849 1.111 1.00 94.62 361 VAL A CA 1
ATOM 2858 C C . VAL A 1 361 ? -11.989 11.491 -0.150 1.00 94.62 361 VAL A C 1
ATOM 2860 O O . VAL A 1 361 ? -11.467 11.294 -1.246 1.00 94.62 361 VAL A O 1
ATOM 2863 N N . VAL A 1 362 ? -13.031 12.319 -0.018 1.00 94.44 362 VAL A N 1
ATOM 2864 C CA . VAL A 1 362 ? -13.638 12.992 -1.181 1.00 94.44 362 VAL A CA 1
ATOM 2865 C C . VAL A 1 362 ? -12.641 13.954 -1.841 1.00 94.44 362 VAL A C 1
ATOM 2867 O O . VAL A 1 362 ? -12.602 14.053 -3.070 1.00 94.44 362 VAL A O 1
ATOM 2870 N N . LYS A 1 363 ? -11.808 14.662 -1.063 1.00 93.56 363 LYS A N 1
ATOM 2871 C CA . LYS A 1 363 ? -10.752 15.536 -1.608 1.00 93.56 363 LYS A CA 1
ATOM 2872 C C . LYS A 1 363 ? -9.695 14.749 -2.375 1.00 93.56 363 LYS A C 1
ATOM 2874 O O . LYS A 1 363 ? -9.298 15.194 -3.452 1.00 93.56 363 LYS A O 1
ATOM 2879 N N . GLU A 1 364 ? -9.231 13.634 -1.821 1.00 93.44 364 GLU A N 1
ATOM 2880 C CA . GLU A 1 364 ? -8.215 12.785 -2.442 1.00 93.44 364 GLU A CA 1
ATOM 2881 C C . GLU A 1 364 ? -8.721 12.195 -3.761 1.00 93.44 364 GLU A C 1
ATOM 2883 O O . GLU A 1 364 ? -8.073 12.382 -4.792 1.00 93.44 364 GLU A O 1
ATOM 2888 N N . ASP A 1 365 ? -9.924 11.614 -3.762 1.00 91.25 365 ASP A N 1
ATOM 2889 C CA . ASP A 1 365 ? -10.552 11.066 -4.968 1.00 91.25 365 ASP A CA 1
ATOM 2890 C C . ASP A 1 365 ? -10.760 12.158 -6.031 1.00 91.25 365 ASP A C 1
ATOM 2892 O O . ASP A 1 365 ? -10.379 11.980 -7.189 1.00 91.25 365 ASP A O 1
ATOM 2896 N N . THR A 1 366 ? -11.259 13.341 -5.642 1.00 90.06 366 THR A N 1
ATOM 2897 C CA . THR A 1 366 ? -11.418 14.476 -6.574 1.00 90.06 366 THR A CA 1
ATOM 2898 C C . THR A 1 366 ? -10.069 14.894 -7.173 1.00 90.06 366 THR A C 1
ATOM 2900 O O . THR A 1 366 ? -9.968 15.194 -8.365 1.00 90.06 366 THR A O 1
ATOM 2903 N N . LYS A 1 367 ? -8.999 14.918 -6.367 1.00 91.62 367 LYS A N 1
ATOM 2904 C CA . LYS A 1 367 ? -7.654 15.265 -6.839 1.00 91.62 367 LYS A CA 1
ATOM 2905 C C . LYS A 1 367 ? -7.146 14.226 -7.841 1.00 91.62 367 LYS A C 1
ATOM 2907 O O . LYS A 1 367 ? -6.723 14.614 -8.932 1.00 91.62 367 LYS A O 1
ATOM 2912 N N . LEU A 1 368 ? -7.252 12.939 -7.517 1.00 88.56 368 LEU A N 1
ATOM 2913 C CA . LEU A 1 368 ? -6.858 11.838 -8.399 1.00 88.56 368 LEU A CA 1
ATOM 2914 C C . LEU A 1 368 ? -7.622 11.875 -9.729 1.00 88.56 368 LEU A C 1
ATOM 2916 O O . LEU A 1 368 ? -7.013 11.763 -10.794 1.00 88.56 368 LEU A O 1
ATOM 2920 N N . GLU A 1 369 ? -8.933 12.122 -9.697 1.00 87.75 369 GLU A N 1
ATOM 2921 C CA . GLU A 1 369 ? -9.749 12.280 -10.905 1.00 87.75 369 GLU A CA 1
ATOM 2922 C C . GLU A 1 369 ? -9.270 13.459 -11.769 1.00 87.75 369 GLU A C 1
ATOM 2924 O O . GLU A 1 369 ? -9.130 13.323 -12.989 1.00 87.75 369 GLU A O 1
ATOM 2929 N N . THR A 1 370 ? -8.955 14.613 -11.165 1.00 88.44 370 THR A N 1
ATOM 2930 C CA . THR A 1 370 ? -8.444 15.771 -11.921 1.00 88.44 370 THR A CA 1
ATOM 2931 C C . THR A 1 370 ? -7.069 15.516 -12.542 1.00 88.44 370 THR A C 1
ATOM 2933 O O . THR A 1 370 ? -6.819 15.942 -13.672 1.00 88.44 370 THR A O 1
ATOM 2936 N N . GLU A 1 371 ? -6.178 14.804 -11.849 1.00 89.56 371 GLU A N 1
ATOM 2937 C CA . GLU A 1 371 ? -4.862 14.422 -12.370 1.00 89.56 371 GLU A CA 1
ATOM 2938 C C . GLU A 1 371 ? -4.983 13.412 -13.514 1.00 89.56 371 GLU A C 1
ATOM 2940 O O . GLU A 1 371 ? -4.356 13.588 -14.562 1.00 89.56 371 GLU A O 1
ATOM 2945 N N . ASN A 1 372 ? -5.847 12.407 -13.368 1.00 86.12 372 ASN A N 1
ATOM 2946 C CA . ASN A 1 372 ? -6.132 11.437 -14.422 1.00 86.12 372 ASN A CA 1
ATOM 2947 C C . ASN A 1 372 ? -6.741 12.112 -15.654 1.00 86.12 372 ASN A C 1
ATOM 2949 O O . ASN A 1 372 ? -6.328 11.829 -16.782 1.00 86.12 372 ASN A O 1
ATOM 2953 N N . ARG A 1 373 ? -7.651 13.074 -15.459 1.00 85.56 373 ARG A N 1
ATOM 2954 C CA . ARG A 1 373 ? -8.208 13.883 -16.550 1.00 85.56 373 ARG A CA 1
ATOM 2955 C C . ARG A 1 373 ? -7.114 14.669 -17.281 1.00 85.56 373 ARG A C 1
ATOM 2957 O O . ARG A 1 373 ? -7.077 14.650 -18.509 1.00 85.56 373 ARG A O 1
ATOM 2964 N N . LYS A 1 374 ? -6.185 15.301 -16.553 1.00 88.19 374 LYS A N 1
ATOM 2965 C CA . LYS A 1 374 ? -5.035 16.009 -17.149 1.00 88.19 374 LYS A CA 1
ATOM 2966 C C . LYS A 1 374 ? -4.129 15.068 -17.944 1.00 88.19 374 LYS A C 1
ATOM 2968 O O . LYS A 1 374 ? -3.772 15.403 -19.070 1.00 88.19 374 LYS A O 1
ATOM 2973 N N . LYS A 1 375 ? -3.804 13.886 -17.408 1.00 85.00 375 LYS A N 1
ATOM 2974 C CA . LYS A 1 375 ? -3.003 12.868 -18.113 1.00 85.00 375 LYS A CA 1
ATOM 2975 C C . LYS A 1 375 ? -3.682 12.415 -19.410 1.00 85.00 375 LYS A C 1
ATOM 2977 O O . LYS A 1 375 ? -3.034 12.367 -20.450 1.00 85.00 375 LYS A O 1
ATOM 2982 N N . ARG A 1 376 ? -4.999 12.175 -19.384 1.00 81.75 376 ARG A N 1
ATOM 2983 C CA . ARG A 1 376 ? -5.784 11.843 -20.589 1.00 81.75 376 ARG A CA 1
ATOM 2984 C C . ARG A 1 376 ? -5.735 12.964 -21.631 1.00 81.75 376 ARG A C 1
ATOM 2986 O O . ARG A 1 376 ? -5.483 12.687 -22.801 1.00 81.75 376 ARG A O 1
ATOM 2993 N N . MET A 1 377 ? -5.906 14.223 -21.213 1.00 84.12 377 MET A N 1
ATOM 2994 C CA . MET A 1 377 ? -5.781 15.374 -22.116 1.00 84.12 377 MET A CA 1
ATOM 2995 C C . MET A 1 377 ? -4.373 15.485 -22.714 1.00 84.12 377 MET A C 1
ATOM 2997 O O . MET A 1 377 ? -4.249 15.725 -23.911 1.00 84.12 377 MET A O 1
ATOM 3001 N N . GLN A 1 378 ? -3.320 15.267 -21.922 1.00 83.31 378 GLN A N 1
ATOM 3002 C CA . GLN A 1 378 ? -1.935 15.272 -22.409 1.00 83.31 378 GLN A CA 1
ATOM 3003 C C . GLN A 1 378 ? -1.689 14.169 -23.443 1.00 83.31 378 GLN A C 1
ATOM 3005 O O . GLN A 1 378 ? -1.109 14.440 -24.493 1.00 83.31 378 GLN A O 1
ATOM 3010 N N . CYS A 1 379 ? -2.177 12.948 -23.199 1.00 77.50 379 CYS A N 1
ATOM 3011 C CA . CYS A 1 379 ? -2.109 11.869 -24.183 1.00 77.50 379 CYS A CA 1
ATOM 3012 C C . CYS A 1 379 ? -2.849 12.237 -25.478 1.00 77.50 379 CYS A C 1
A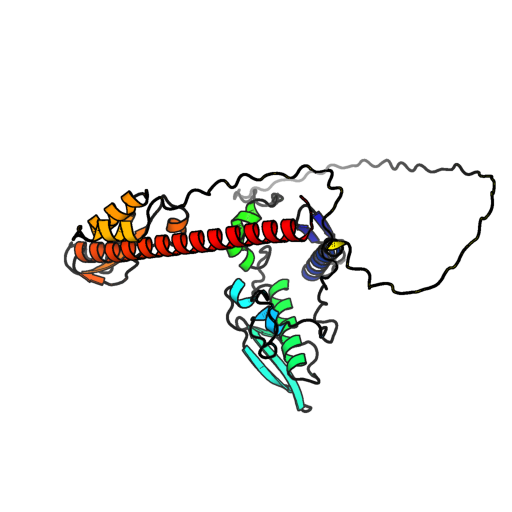TOM 3014 O O . CYS A 1 379 ? -2.302 12.037 -26.559 1.00 77.50 379 CYS A O 1
ATOM 3016 N N . SER A 1 380 ? -4.054 12.814 -25.388 1.00 79.31 380 SER A N 1
ATOM 3017 C CA . SER A 1 380 ? -4.807 13.264 -26.570 1.00 79.31 380 SER A CA 1
ATOM 3018 C C . SER A 1 380 ? -4.058 14.348 -27.349 1.00 79.31 380 SER A C 1
ATOM 3020 O O . SER A 1 380 ? -3.897 14.238 -28.561 1.00 79.31 380 SER A O 1
ATOM 3022 N N . GLN A 1 381 ? -3.526 15.361 -26.659 1.00 83.50 381 GLN A N 1
ATOM 3023 C CA . GLN A 1 381 ? -2.747 16.437 -27.280 1.00 83.50 381 GLN A CA 1
ATOM 3024 C C . GLN A 1 381 ? -1.472 15.916 -27.951 1.00 83.50 381 GLN A C 1
ATOM 3026 O O . GLN A 1 381 ? -1.090 16.404 -29.018 1.00 83.50 381 GLN A O 1
ATOM 3031 N N . TRP A 1 382 ? -0.820 14.915 -27.353 1.00 80.75 382 TRP A N 1
ATOM 3032 C CA . TRP A 1 382 ? 0.323 14.246 -27.963 1.00 80.75 382 TRP A CA 1
ATOM 3033 C C . TRP A 1 382 ? -0.075 13.543 -29.264 1.00 80.75 382 TRP A C 1
ATOM 3035 O O . TRP A 1 382 ? 0.584 13.748 -30.284 1.00 80.75 382 TRP A O 1
ATOM 3045 N N . TRP A 1 383 ? -1.187 12.798 -29.268 1.00 72.06 383 TRP A N 1
ATOM 3046 C CA . TRP A 1 383 ? -1.713 12.156 -30.478 1.00 72.06 383 TRP A CA 1
ATOM 3047 C C . TRP A 1 383 ? -2.053 13.165 -31.580 1.00 72.06 383 TRP A C 1
ATOM 3049 O O . TRP A 1 383 ? -1.685 12.951 -32.738 1.00 72.06 383 TRP A O 1
ATOM 3059 N N . ASP A 1 384 ? -2.679 14.290 -31.237 1.00 79.06 384 ASP A N 1
ATOM 3060 C CA . ASP A 1 384 ? -3.008 15.345 -32.201 1.00 79.06 384 ASP A CA 1
ATOM 3061 C C . ASP A 1 384 ? -1.755 16.015 -32.775 1.00 79.06 384 ASP A C 1
ATOM 3063 O O . ASP A 1 384 ? -1.675 16.295 -33.974 1.00 79.06 384 ASP A O 1
ATOM 3067 N N . THR A 1 385 ? -0.743 16.241 -31.935 1.00 78.38 385 THR A N 1
ATOM 3068 C CA . THR A 1 385 ? 0.541 16.817 -32.356 1.00 78.38 385 THR A CA 1
ATOM 3069 C C . THR A 1 385 ? 1.307 15.850 -33.260 1.00 78.38 385 THR A C 1
ATOM 3071 O O . THR A 1 385 ? 1.845 16.267 -34.286 1.00 78.38 385 THR A O 1
ATOM 3074 N N . ALA A 1 386 ? 1.306 14.555 -32.932 1.00 72.62 386 ALA A N 1
ATOM 3075 C CA . ALA A 1 386 ? 1.926 13.502 -33.732 1.00 72.62 386 ALA A CA 1
ATOM 3076 C C . ALA A 1 386 ? 1.232 13.311 -35.094 1.00 72.62 386 ALA A C 1
ATOM 3078 O O . ALA A 1 386 ? 1.904 13.128 -36.111 1.00 72.62 386 ALA A O 1
ATOM 3079 N N . ARG A 1 387 ? -0.105 13.408 -35.153 1.00 71.88 387 ARG A N 1
ATOM 3080 C CA . ARG A 1 387 ? -0.852 13.384 -36.425 1.00 71.88 387 ARG A CA 1
ATOM 3081 C C . ARG A 1 387 ? -0.500 14.581 -37.306 1.00 71.88 387 ARG A C 1
ATOM 3083 O O . ARG A 1 387 ? -0.178 14.394 -38.477 1.00 71.88 387 ARG A O 1
ATOM 3090 N N . LYS A 1 388 ? -0.486 15.792 -36.735 1.00 76.94 388 LYS A N 1
ATOM 3091 C CA . LYS A 1 388 ? -0.142 17.028 -37.462 1.00 76.94 388 LYS A CA 1
ATOM 3092 C C . LYS A 1 388 ? 1.288 17.015 -38.006 1.00 76.94 388 LYS A C 1
ATOM 3094 O O . LYS A 1 388 ? 1.509 17.468 -39.125 1.00 76.94 388 LYS A O 1
ATOM 3099 N N . SER A 1 389 ? 2.253 16.485 -37.252 1.00 72.19 389 SER A N 1
ATOM 3100 C CA . SER A 1 389 ? 3.657 16.410 -37.686 1.00 72.19 389 SER A CA 1
ATOM 3101 C C . SER A 1 389 ? 3.925 15.313 -38.723 1.00 72.19 389 SER A C 1
ATOM 3103 O O . SER A 1 389 ? 4.887 15.417 -39.480 1.00 72.19 389 SER A O 1
ATOM 3105 N N . SER A 1 390 ? 3.059 14.298 -38.810 1.00 66.44 390 SER A N 1
ATOM 3106 C CA . SER A 1 390 ? 3.187 13.187 -39.765 1.00 66.44 390 SER A CA 1
ATOM 3107 C C . SER A 1 390 ? 2.626 13.494 -41.162 1.00 66.44 390 SER A C 1
ATOM 3109 O O . SER A 1 390 ? 2.692 12.636 -42.038 1.00 66.44 390 SER A O 1
ATOM 3111 N N . GLY A 1 391 ? 2.074 14.691 -41.398 1.00 49.59 391 GLY A N 1
ATOM 3112 C CA . GLY A 1 391 ? 1.617 15.127 -42.725 1.00 49.59 391 GLY A CA 1
ATOM 3113 C C . GLY A 1 391 ? 0.380 14.402 -43.274 1.00 49.59 391 GLY A C 1
ATOM 3114 O O . GLY A 1 391 ? 0.043 14.595 -44.440 1.00 49.59 391 GLY A O 1
ATOM 3115 N N . TYR A 1 392 ? -0.309 13.601 -42.458 1.00 48.88 392 TYR A N 1
ATOM 3116 C CA . TYR A 1 392 ? -1.616 13.042 -42.804 1.00 48.88 392 TYR A CA 1
ATOM 3117 C C . TYR A 1 392 ? -2.669 14.150 -42.662 1.00 48.88 392 TYR A C 1
ATOM 3119 O O . TYR A 1 392 ? -3.024 14.529 -41.545 1.00 48.88 392 TYR A O 1
ATOM 3127 N N . LYS A 1 393 ? -3.099 14.710 -43.797 1.00 46.94 393 LYS A N 1
ATOM 3128 C CA . LYS A 1 393 ? -4.328 15.504 -43.903 1.00 46.94 393 LYS A CA 1
ATOM 3129 C C . LYS A 1 393 ? -5.516 14.595 -44.156 1.00 46.94 393 LYS A C 1
ATOM 3131 O O . LYS A 1 393 ? -5.344 13.649 -44.956 1.00 46.94 393 LYS A O 1
#

Organism: Aspergillus nanangensis (NCBI:txid2582783)

Radius of gyration: 33.5 Å; chains: 1; bounding box: 69×88×99 Å

pLDDT: mean 73.58, std 21.62, range [27.62, 97.81]

Sequence (393 aa):
MNRRTDRWGATLTMYGHTIHTPTDYESQIAAKVEACFGALKRLKPTYHNWTVPRDPNDGLTDANWDWIGLLYGKSEVSQQSTIADCQDNCVHNGLPAPVYTRCVHKDGDICYEVELLGATYSGPIMQYKTNLEAQNTAAHQTSYHLLVFGNGDDCDTPGPFTLRNAYENRLAEVPRVLSRDSQTRAVKKRTDISEMDFQSGREIKRRKTTTTGEKPVGQAITNKKQQAKNPKNQIAPKNSNLLPVSNCRITPVEVPLLEEPTRWGITPQKIMKELDHVPNPTERLKRVCELISLEHPEIKVDRVDRRLIESEGAYNVAAYFHSDPFLARVGGIGRFQNINGTKEVVINRCASEVVKYLLDVVKEDTKLETENRKKRMQCSQWWDTARKSSGYK

Secondary structure (DSSP, 8-state):
-------B--EEEETTEEEE--TTBSSHHHHHHHHHHHHHHHHTTT-TTPPPPPPGGGSSPPTT--HHHHHHS--TT-SS---TT---HHHHTTPPPPEEEEEE-TTS-EEEEEEETTEEEE-S-S-BSSHHHHHHHHHHHHHHHHHHTTTS-----SS-TTHHHHSHHHHTSS-----TTSS--------------------------------------------------------GGGS--TT--SPP-------PPPSSSS-HHHHHHHHTT---HHHHHHHHHHHTTPPPPEEEEEESS---S-SSEEEEEEEE-SSSHHHHHH-SEEEEEEEEE-HHHHHHHHHHHHHHHHHHHHHHHHHHHHHHHHHHHHHHHHHHHHHHHTT--